Protein AF-0000000078982127 (afdb_homodimer)

Secondary structure (DSSP, 8-state):
----GGG--S-HHHHHHHHHHH-EEEEEE--SSSPEEEEEE-EE-TTSSEEEEEEETT-HHHHHTTS-EEEEEEEEEEEEEE-GGGT-SSS---EEEEEEEEEEEEEEE--GGGHHHHHHHHHHHHHGGGTTSPPP-GGGSPTTHHHHHHTTEEEEEEEEEEEEEEEESSTTS-HHHHHHHHHHHHH--SEESHHHHHHHHHH-/----GGG--S-HHHHHHHHHHH-EEEEEE--SSSPEEEEEE-EE-TTSSEEEEEEETT-HHHHHTTS-EEEEEEEEEEEEEE-GGGT-SSS---EEEEEEEEEEEEEEE--GGGHHHHHHHHHHHHHGGGTTSPPP-GGGSPTTHHHHHHTTEEEEEEEEEEEEEEEESSTTS-HHHHHHHHHHHHH--SEESHHHHHHHHHH-

Structure (mmCIF, N/CA/C/O backbone):
data_AF-0000000078982127-model_v1
#
loop_
_entity.id
_entity.type
_entity.pdbx_description
1 polymer 'Negative transcriptional regulator'
#
loop_
_atom_site.group_PDB
_atom_site.id
_atom_site.type_symbol
_atom_site.label_atom_id
_atom_site.label_alt_id
_atom_site.label_comp_id
_atom_site.label_asym_id
_atom_site.label_entity_id
_atom_site.label_seq_id
_atom_site.pdbx_PDB_ins_code
_atom_site.Cartn_x
_atom_site.Cartn_y
_atom_site.Cartn_z
_atom_site.occupancy
_atom_site.B_iso_or_equiv
_atom_site.auth_seq_id
_atom_site.auth_comp_id
_atom_site.auth_asym_id
_atom_site.auth_atom_id
_atom_site.pdbx_PDB_model_num
ATOM 1 N N . MET A 1 1 ? -6.492 1.921 10.398 1 84 1 MET A N 1
ATOM 2 C CA . MET A 1 1 ? -7.566 2.662 9.742 1 84 1 MET A CA 1
ATOM 3 C C . MET A 1 1 ? -7.633 4.094 10.258 1 84 1 MET A C 1
ATOM 5 O O . MET A 1 1 ? -7.242 4.371 11.398 1 84 1 MET A O 1
ATOM 9 N N . HIS A 1 2 ? -8.062 4.875 9.352 1 88.19 2 HIS A N 1
ATOM 10 C CA . HIS A 1 2 ? -8.289 6.23 9.836 1 88.19 2 HIS A CA 1
ATOM 11 C C . HIS A 1 2 ? -9.406 6.266 10.875 1 88.19 2 HIS A C 1
ATOM 13 O O . HIS A 1 2 ? -10.477 5.699 10.656 1 88.19 2 HIS A O 1
ATOM 19 N N . PRO A 1 3 ? -9.258 6.973 11.93 1 90.38 3 PRO A N 1
ATOM 20 C CA . PRO A 1 3 ? -10.211 6.875 13.039 1 90.38 3 PRO A CA 1
ATOM 21 C C . PRO A 1 3 ? -11.469 7.723 12.812 1 90.38 3 PRO A C 1
ATOM 23 O O . PRO A 1 3 ? -12.477 7.523 13.484 1 90.38 3 PRO A O 1
ATOM 26 N N . ASN A 1 4 ? -11.484 8.727 11.961 1 92.88 4 ASN A N 1
ATOM 27 C CA . ASN A 1 4 ? -12.656 9.562 11.703 1 92.88 4 ASN A CA 1
ATOM 28 C C . ASN A 1 4 ? -13.789 8.758 11.078 1 92.88 4 ASN A C 1
ATOM 30 O O . ASN A 1 4 ? -13.672 8.281 9.953 1 92.88 4 ASN A O 1
ATOM 34 N N . PRO A 1 5 ? -14.93 8.672 11.75 1 93.69 5 PRO A N 1
ATOM 35 C CA . PRO A 1 5 ? -16.031 7.852 11.258 1 93.69 5 PRO A CA 1
ATOM 36 C C . PRO A 1 5 ? -16.609 8.359 9.93 1 93.69 5 PRO A C 1
ATOM 38 O O . PRO A 1 5 ? -17.234 7.602 9.188 1 93.69 5 PRO A O 1
ATOM 41 N N . ALA A 1 6 ? -16.391 9.617 9.617 1 94.12 6 ALA A N 1
ATOM 42 C CA . ALA A 1 6 ? -16.891 10.18 8.367 1 94.12 6 ALA A CA 1
ATOM 43 C C . ALA A 1 6 ? -16.344 9.43 7.16 1 94.12 6 ALA A C 1
ATOM 45 O O . ALA A 1 6 ? -16.938 9.453 6.078 1 94.12 6 ALA A O 1
ATOM 46 N N . PHE A 1 7 ? -15.266 8.789 7.344 1 96.94 7 PHE A N 1
ATOM 47 C CA . PHE A 1 7 ? -14.586 8.156 6.219 1 96.94 7 PHE A CA 1
ATOM 48 C C . PHE A 1 7 ? -14.797 6.645 6.242 1 96.94 7 PHE A C 1
ATOM 50 O O . PHE A 1 7 ? -14.18 5.918 5.461 1 96.94 7 PHE A O 1
ATOM 57 N N . ARG A 1 8 ? -15.656 6.129 7.18 1 95.25 8 ARG A N 1
ATOM 58 C CA . ARG A 1 8 ? -15.781 4.695 7.41 1 95.25 8 ARG A CA 1
ATOM 59 C C . ARG A 1 8 ? -17.219 4.238 7.207 1 95.25 8 ARG A C 1
ATOM 61 O O . ARG A 1 8 ? -17.688 3.295 7.859 1 95.25 8 ARG A O 1
ATOM 68 N N . GLY A 1 9 ? -17.906 4.863 6.297 1 94 9 GLY A N 1
ATOM 69 C CA . GLY A 1 9 ? -19.344 4.645 6.18 1 94 9 GLY A CA 1
ATOM 70 C C . GLY A 1 9 ? -19.703 3.59 5.148 1 94 9 GLY A C 1
ATOM 71 O O . GLY A 1 9 ? -20.859 3.182 5.051 1 94 9 GLY A O 1
ATOM 72 N N . GLU A 1 10 ? -18.734 3.137 4.383 1 96.12 10 GLU A N 1
ATOM 73 C CA . GLU A 1 10 ? -19.062 2.174 3.334 1 96.12 10 GLU A CA 1
ATOM 74 C C . GLU A 1 10 ? -19.406 0.811 3.926 1 96.12 10 GLU A C 1
ATOM 76 O O . GLU A 1 10 ? -18.891 0.437 4.98 1 96.12 10 GLU A O 1
ATOM 81 N N . SER A 1 11 ? -20.25 0.117 3.258 1 97.75 11 SER A N 1
ATOM 82 C CA . SER A 1 11 ? -20.672 -1.204 3.705 1 97.75 11 SER A CA 1
ATOM 83 C C . SER A 1 11 ? -19.531 -2.217 3.607 1 97.75 11 SER A C 1
ATOM 85 O O . SER A 1 11 ? -18.609 -2.041 2.816 1 97.75 11 SER A O 1
ATOM 87 N N . VAL A 1 12 ? -19.656 -3.262 4.402 1 98 12 VAL A N 1
ATOM 88 C CA . VAL A 1 12 ? -18.719 -4.375 4.32 1 98 12 VAL A CA 1
ATOM 89 C C . VAL A 1 12 ? -18.719 -4.938 2.9 1 98 12 VAL A C 1
ATOM 91 O O . VAL A 1 12 ? -17.656 -5.27 2.369 1 98 12 VAL A O 1
ATOM 94 N N . ALA A 1 13 ? -19.875 -5.027 2.258 1 98.12 13 ALA A N 1
ATOM 95 C CA . ALA A 1 13 ? -19.969 -5.551 0.897 1 98.12 13 ALA A CA 1
ATOM 96 C C . ALA A 1 13 ? -19.156 -4.707 -0.076 1 98.12 13 ALA A C 1
ATOM 98 O O . ALA A 1 13 ? -18.438 -5.246 -0.926 1 98.12 13 ALA A O 1
ATOM 99 N N . ARG A 1 14 ? -19.25 -3.418 0.019 1 98.31 14 ARG A N 1
ATOM 100 C CA . ARG A 1 14 ? -18.5 -2.531 -0.856 1 98.31 14 ARG A CA 1
ATOM 101 C C . ARG A 1 14 ? -17 -2.664 -0.601 1 98.31 14 ARG A C 1
ATOM 103 O O . ARG A 1 14 ? -16.203 -2.65 -1.54 1 98.31 14 ARG A O 1
ATOM 110 N N . ASN A 1 15 ? -16.641 -2.76 0.677 1 98.75 15 ASN A N 1
ATOM 111 C CA . ASN A 1 15 ? -15.242 -2.955 1.028 1 98.75 15 ASN A CA 1
ATOM 112 C C . ASN A 1 15 ? -14.688 -4.25 0.443 1 98.75 15 ASN A C 1
ATOM 114 O O . ASN A 1 15 ? -13.594 -4.266 -0.125 1 98.75 15 ASN A O 1
ATOM 118 N N . LEU A 1 16 ? -15.445 -5.281 0.536 1 98.75 16 LEU A N 1
ATOM 119 C CA . LEU A 1 16 ? -15.023 -6.57 0.001 1 98.75 16 LEU A CA 1
ATOM 120 C C . LEU A 1 16 ? -14.914 -6.52 -1.52 1 98.75 16 LEU A C 1
ATOM 122 O O . LEU A 1 16 ? -14 -7.102 -2.102 1 98.75 16 LEU A O 1
ATOM 126 N N . GLU A 1 17 ? -15.852 -5.883 -2.152 1 98.44 17 GLU A N 1
ATOM 127 C CA . GLU A 1 17 ? -15.797 -5.719 -3.602 1 98.44 17 GLU A CA 1
ATOM 128 C C . GLU A 1 17 ? -14.531 -4.977 -4.027 1 98.44 17 GLU A C 1
ATOM 130 O O . GLU A 1 17 ? -13.867 -5.371 -4.992 1 98.44 17 GLU A O 1
ATOM 135 N N . PHE A 1 18 ? -14.219 -3.926 -3.336 1 98.69 18 PHE A N 1
ATOM 136 C CA . PHE A 1 18 ? -13.008 -3.164 -3.615 1 98.69 18 PHE A CA 1
ATOM 137 C C . PHE A 1 18 ? -11.773 -4.051 -3.506 1 98.69 18 PHE A C 1
ATOM 139 O O . PHE A 1 18 ? -10.93 -4.059 -4.402 1 98.69 18 PHE A O 1
ATOM 146 N N . ALA A 1 19 ? -11.68 -4.836 -2.369 1 98.81 19 ALA A N 1
ATOM 147 C CA . ALA A 1 19 ? -10.547 -5.727 -2.135 1 98.81 19 ALA A CA 1
ATOM 148 C C . ALA A 1 19 ? -10.445 -6.785 -3.229 1 98.81 19 ALA A C 1
ATOM 150 O O . ALA A 1 19 ? -9.359 -7.074 -3.727 1 98.81 19 ALA A O 1
ATOM 151 N N . ARG A 1 20 ? -11.57 -7.324 -3.621 1 98 20 ARG A N 1
ATOM 152 C CA . ARG A 1 20 ? -11.617 -8.344 -4.664 1 98 20 ARG A CA 1
ATOM 153 C C . ARG A 1 20 ? -11.133 -7.789 -5.996 1 98 20 ARG A C 1
ATOM 155 O O . ARG A 1 20 ? -10.352 -8.43 -6.695 1 98 20 ARG A O 1
ATOM 162 N N . ASP A 1 21 ? -11.609 -6.633 -6.281 1 97.38 21 ASP A N 1
ATOM 163 C CA . ASP A 1 21 ? -11.266 -6.016 -7.562 1 97.38 21 ASP A CA 1
ATOM 164 C C . ASP A 1 21 ? -9.781 -5.695 -7.633 1 97.38 21 ASP A C 1
ATOM 166 O O . ASP A 1 21 ? -9.148 -5.883 -8.672 1 97.38 21 ASP A O 1
ATOM 170 N N . ARG A 1 22 ? -9.227 -5.195 -6.566 1 98.19 22 ARG A N 1
ATOM 171 C CA . ARG A 1 22 ? -7.801 -4.902 -6.523 1 98.19 22 ARG A CA 1
ATOM 172 C C . ARG A 1 22 ? -6.977 -6.18 -6.574 1 98.19 22 ARG A C 1
ATOM 174 O O . ARG A 1 22 ? -6.02 -6.277 -7.344 1 98.19 22 ARG A O 1
ATOM 181 N N . GLY A 1 23 ? -7.277 -7.195 -5.68 1 98.5 23 GLY A N 1
ATOM 182 C CA . GLY A 1 23 ? -6.695 -8.523 -5.684 1 98.5 23 GLY A CA 1
ATOM 183 C C . GLY A 1 23 ? -5.219 -8.531 -5.324 1 98.5 23 GLY A C 1
ATOM 184 O O . GLY A 1 23 ? -4.516 -9.508 -5.582 1 98.5 23 GLY A O 1
ATOM 185 N N . PHE A 1 24 ? -4.66 -7.5 -4.938 1 98.81 24 PHE A N 1
ATOM 186 C CA . PHE A 1 24 ? -3.27 -7.328 -4.539 1 98.81 24 PHE A CA 1
ATOM 187 C C . PHE A 1 24 ? -3.164 -6.422 -3.316 1 98.81 24 PHE A C 1
ATOM 189 O O . PHE A 1 24 ? -3.893 -5.434 -3.205 1 98.81 24 PHE A O 1
ATOM 196 N N . GLY A 1 25 ? -2.354 -6.742 -2.336 1 98.69 25 GLY A N 1
ATOM 197 C CA . GLY A 1 25 ? -2.262 -5.949 -1.12 1 98.69 25 GLY A CA 1
ATOM 198 C C . GLY A 1 25 ? -1.023 -6.258 -0.3 1 98.69 25 GLY A C 1
ATOM 199 O O . GLY A 1 25 ? -0.118 -6.949 -0.768 1 98.69 25 GLY A O 1
ATOM 200 N N . VAL A 1 26 ? -0.946 -5.613 0.835 1 98.69 26 VAL A N 1
ATOM 201 C CA . VAL A 1 26 ? 0.171 -5.73 1.767 1 98.69 26 VAL A CA 1
ATOM 202 C C . VAL A 1 26 ? -0.242 -6.582 2.965 1 98.69 26 VAL A C 1
ATOM 204 O O . VAL A 1 26 ? -1.03 -6.141 3.805 1 98.69 26 VAL A O 1
ATOM 207 N N . LEU A 1 27 ? 0.293 -7.781 3.025 1 98.69 27 LEU A N 1
ATOM 208 C CA . LEU A 1 27 ? 0.095 -8.688 4.156 1 98.69 27 LEU A CA 1
ATOM 209 C C . LEU A 1 27 ? 1.061 -8.352 5.289 1 98.69 27 LEU A C 1
ATOM 211 O O . LEU A 1 27 ? 2.268 -8.234 5.066 1 98.69 27 LEU A O 1
ATOM 215 N N . ALA A 1 28 ? 0.528 -8.195 6.488 1 98.19 28 ALA A N 1
ATOM 216 C CA . ALA A 1 28 ? 1.35 -7.93 7.664 1 98.19 28 ALA A CA 1
ATOM 217 C C . ALA A 1 28 ? 1.038 -8.914 8.781 1 98.19 28 ALA A C 1
ATOM 219 O O . ALA A 1 28 ? -0.128 -9.227 9.039 1 98.19 28 ALA A O 1
ATOM 220 N N . VAL A 1 29 ? 2.059 -9.43 9.43 1 96.94 29 VAL A N 1
ATOM 221 C CA . VAL A 1 29 ? 1.927 -10.281 10.609 1 96.94 29 VAL A CA 1
ATOM 222 C C . VAL A 1 29 ? 2.822 -9.766 11.727 1 96.94 29 VAL A C 1
ATOM 224 O O . VAL A 1 29 ? 3.896 -9.219 11.469 1 96.94 29 VAL A O 1
ATOM 227 N N . ALA A 1 30 ? 2.297 -9.953 12.945 1 91.56 30 ALA A N 1
ATOM 228 C CA . ALA A 1 30 ? 3.078 -9.523 14.109 1 91.56 30 ALA A CA 1
ATOM 229 C C . ALA A 1 30 ? 4.016 -10.633 14.578 1 91.56 30 ALA A C 1
ATOM 231 O O . ALA A 1 30 ? 3.604 -11.789 14.703 1 91.56 30 ALA A O 1
ATOM 232 N N . VAL A 1 31 ? 5.211 -10.359 14.656 1 89.25 31 VAL A N 1
ATOM 233 C CA . VAL A 1 31 ? 6.246 -11.188 15.266 1 89.25 31 VAL A CA 1
ATOM 234 C C . VAL A 1 31 ? 7.02 -10.367 16.297 1 89.25 31 VAL A C 1
ATOM 236 O O . VAL A 1 31 ? 6.68 -9.211 16.562 1 89.25 31 VAL A O 1
ATOM 239 N N . ASP A 1 32 ? 7.98 -11.07 16.875 1 86.25 32 ASP A N 1
ATOM 240 C CA . ASP A 1 32 ? 8.883 -10.289 17.719 1 86.25 32 ASP A CA 1
ATOM 241 C C . ASP A 1 32 ? 9.68 -9.289 16.891 1 86.25 32 ASP A C 1
ATOM 243 O O . ASP A 1 32 ? 10.266 -9.656 15.859 1 86.25 32 ASP A O 1
ATOM 247 N N . GLY A 1 33 ? 9.531 -7.992 17.25 1 88.81 33 GLY A N 1
ATOM 248 C CA . GLY A 1 33 ? 10.148 -6.938 16.453 1 88.81 33 GLY A CA 1
ATOM 249 C C . GLY A 1 33 ? 9.172 -6.242 15.523 1 88.81 33 GLY A C 1
ATOM 250 O O . GLY A 1 33 ? 7.988 -6.125 15.836 1 88.81 33 GLY A O 1
ATOM 251 N N . ALA A 1 34 ? 9.766 -5.637 14.422 1 92.94 34 ALA A N 1
ATOM 252 C CA . ALA A 1 34 ? 8.898 -4.996 13.43 1 92.94 34 ALA A CA 1
ATOM 253 C C . ALA A 1 34 ? 8.055 -6.027 12.688 1 92.94 34 ALA A C 1
ATOM 255 O O . ALA A 1 34 ? 8.531 -7.125 12.391 1 92.94 34 ALA A O 1
ATOM 256 N N . PRO A 1 35 ? 6.824 -5.68 12.375 1 96.19 35 PRO A N 1
ATOM 257 C CA . PRO A 1 35 ? 5.977 -6.617 11.633 1 96.19 35 PRO A CA 1
ATOM 258 C C . PRO A 1 35 ? 6.625 -7.094 10.336 1 96.19 35 PRO A C 1
ATOM 260 O O . PRO A 1 35 ? 7.348 -6.336 9.688 1 96.19 35 PRO A O 1
ATOM 263 N N . LEU A 1 36 ? 6.434 -8.336 10.016 1 96.44 36 LEU A N 1
ATOM 264 C CA . LEU A 1 36 ? 6.789 -8.828 8.688 1 96.44 36 LEU A CA 1
ATOM 265 C C . LEU A 1 36 ? 5.727 -8.438 7.664 1 96.44 36 LEU A C 1
ATOM 267 O O . LEU A 1 36 ? 4.531 -8.5 7.953 1 96.44 36 LEU A O 1
ATOM 271 N N . ILE A 1 37 ? 6.191 -7.977 6.488 1 97.94 37 ILE A N 1
ATOM 272 C CA . ILE A 1 37 ? 5.277 -7.492 5.461 1 97.94 37 ILE A CA 1
ATOM 273 C C . ILE A 1 37 ? 5.613 -8.148 4.121 1 97.94 37 ILE A C 1
ATOM 275 O O . ILE A 1 37 ? 6.785 -8.289 3.771 1 97.94 37 ILE A O 1
ATOM 279 N N . SER A 1 38 ? 4.629 -8.578 3.428 1 98.12 38 SER A N 1
ATOM 280 C CA . SER A 1 38 ? 4.77 -9.094 2.07 1 98.12 38 SER A CA 1
ATOM 281 C C . SER A 1 38 ? 3.689 -8.539 1.15 1 98.12 38 SER A C 1
ATOM 283 O O . SER A 1 38 ? 2.539 -8.383 1.563 1 98.12 38 SER A O 1
ATOM 285 N N . HIS A 1 39 ? 4.059 -8.195 -0.059 1 98.62 39 HIS A N 1
ATOM 286 C CA . HIS A 1 39 ? 3.111 -7.816 -1.1 1 98.62 39 HIS A CA 1
ATOM 287 C C . HIS A 1 39 ? 2.588 -9.039 -1.844 1 98.62 39 HIS A C 1
ATOM 289 O O . HIS A 1 39 ? 3.369 -9.812 -2.4 1 98.62 39 HIS A O 1
ATOM 295 N N . VAL A 1 40 ? 1.225 -9.219 -1.891 1 98.62 40 VAL A N 1
ATOM 296 C CA . VAL A 1 40 ? 0.732 -10.516 -2.348 1 98.62 40 VAL A CA 1
ATOM 297 C C . VAL A 1 40 ? -0.533 -10.32 -3.182 1 98.62 40 VAL A C 1
ATOM 299 O O . VAL A 1 40 ? -1.42 -9.547 -2.807 1 98.62 40 VAL A O 1
ATOM 302 N N . PRO A 1 41 ? -0.619 -10.992 -4.309 1 98.69 41 PRO A N 1
ATOM 303 C CA . PRO A 1 41 ? -1.95 -11.203 -4.879 1 98.69 41 PRO A CA 1
ATOM 304 C C . PRO A 1 41 ? -2.811 -12.148 -4.043 1 98.69 41 PRO A C 1
ATOM 306 O O . PRO A 1 41 ? -2.279 -13.008 -3.332 1 98.69 41 PRO A O 1
ATOM 309 N N . PHE A 1 42 ? -4.113 -11.977 -4.102 1 98.88 42 PHE A N 1
ATOM 310 C CA . PHE A 1 42 ? -4.977 -12.82 -3.283 1 98.88 42 PHE A CA 1
ATOM 311 C C . PHE A 1 42 ? -6.363 -12.93 -3.898 1 98.88 42 PHE A C 1
ATOM 313 O O . PHE A 1 42 ? -6.711 -12.164 -4.805 1 98.88 42 PHE A O 1
ATOM 320 N N . LEU A 1 43 ? -7.109 -13.898 -3.416 1 98.81 43 LEU A N 1
ATOM 321 C CA . LEU A 1 43 ? -8.523 -14.086 -3.725 1 98.81 43 LEU A CA 1
ATOM 322 C C . LEU A 1 43 ? -9.375 -13.922 -2.475 1 98.81 43 LEU A C 1
ATOM 324 O O . LEU A 1 43 ? -9.016 -14.406 -1.398 1 98.81 43 LEU A O 1
ATOM 328 N N . VAL A 1 44 ? -10.438 -13.242 -2.59 1 98.81 44 VAL A N 1
ATOM 329 C CA . VAL A 1 44 ? -11.445 -13.18 -1.535 1 98.81 44 VAL A CA 1
ATOM 330 C C . VAL A 1 44 ? -12.617 -14.094 -1.879 1 98.81 44 VAL A C 1
ATOM 332 O O . VAL A 1 44 ? -13.148 -14.039 -2.988 1 98.81 44 VAL A O 1
ATOM 335 N N . SER A 1 45 ? -13.008 -14.93 -0.919 1 98.12 45 SER A N 1
ATOM 336 C CA . SER A 1 45 ? -14.133 -15.828 -1.146 1 98.12 45 SER A CA 1
ATOM 337 C C . SER A 1 45 ? -15.422 -15.047 -1.393 1 98.12 45 SER A C 1
ATOM 339 O O . SER A 1 45 ? -15.531 -13.883 -0.992 1 98.12 45 SER A O 1
ATOM 341 N N . GLY A 1 46 ? -16.344 -15.641 -2.068 1 95.44 46 GLY A N 1
ATOM 342 C CA . GLY A 1 46 ? -17.609 -14.992 -2.404 1 95.44 46 GLY A CA 1
ATOM 343 C C . GLY A 1 46 ? -18.297 -14.375 -1.204 1 95.44 46 GLY A C 1
ATOM 344 O O . GLY A 1 46 ? -18.812 -13.25 -1.283 1 95.44 46 GLY A O 1
ATOM 345 N N . ASP A 1 47 ? -18.25 -15.062 -0.047 1 96.25 47 ASP A N 1
ATOM 346 C CA . ASP A 1 47 ? -18.938 -14.578 1.146 1 96.25 47 ASP A CA 1
ATOM 347 C C . ASP A 1 47 ? -18.016 -13.703 1.992 1 96.25 47 ASP A C 1
ATOM 349 O O . ASP A 1 47 ? -18.422 -13.211 3.051 1 96.25 47 ASP A O 1
ATOM 353 N N . GLY A 1 48 ? -16.812 -13.516 1.541 1 97.81 48 GLY A N 1
ATOM 354 C CA . GLY A 1 48 ? -15.883 -12.609 2.203 1 97.81 48 GLY A CA 1
ATOM 355 C C . GLY A 1 48 ? -15.273 -13.203 3.465 1 97.81 48 GLY A C 1
ATOM 356 O O . GLY A 1 48 ? -14.586 -12.508 4.211 1 97.81 48 GLY A O 1
ATOM 357 N N . SER A 1 49 ? -15.422 -14.508 3.707 1 98.25 49 SER A N 1
ATOM 358 C CA . SER A 1 49 ? -15.016 -15.102 4.977 1 98.25 49 SER A CA 1
ATOM 359 C C . SER A 1 49 ? -13.562 -15.547 4.938 1 98.25 49 SER A C 1
ATOM 361 O O . SER A 1 49 ? -12.961 -15.82 5.98 1 98.25 49 SER A O 1
ATOM 363 N N . GLU A 1 50 ? -13.016 -15.633 3.719 1 98.69 50 GLU A N 1
ATOM 364 C CA . GLU A 1 50 ? -11.641 -16.109 3.598 1 98.69 50 GLU A CA 1
ATOM 365 C C . GLU A 1 50 ? -10.883 -15.359 2.512 1 98.69 50 GLU A C 1
ATOM 367 O O . GLU A 1 50 ? -11.477 -14.922 1.523 1 98.69 50 GLU A O 1
ATOM 372 N N . VAL A 1 51 ? -9.641 -15.258 2.73 1 98.88 51 VAL A N 1
ATOM 373 C CA . VAL A 1 51 ? -8.695 -14.781 1.727 1 98.88 51 VAL A CA 1
ATOM 374 C C . VAL A 1 51 ? -7.664 -15.859 1.434 1 98.88 51 VAL A C 1
ATOM 376 O O . VAL A 1 51 ? -7.066 -16.422 2.354 1 98.88 51 VAL A O 1
ATOM 379 N N . GLU A 1 52 ? -7.461 -16.188 0.176 1 98.88 52 GLU A N 1
ATOM 380 C CA . GLU A 1 52 ? -6.457 -17.156 -0.248 1 98.88 52 GLU A CA 1
ATOM 381 C C . GLU A 1 52 ? -5.27 -16.469 -0.916 1 98.88 52 GLU A C 1
ATOM 383 O O . GLU A 1 52 ? -5.449 -15.516 -1.679 1 98.88 52 GLU A O 1
ATOM 388 N N . LEU A 1 53 ? -4.117 -16.938 -0.612 1 98.88 53 LEU A N 1
ATOM 389 C CA . LEU A 1 53 ? -2.875 -16.422 -1.174 1 98.88 53 LEU A CA 1
ATOM 390 C C . LEU A 1 53 ? -1.762 -17.453 -1.093 1 98.88 53 LEU A C 1
ATOM 392 O O . LEU A 1 53 ? -1.983 -18.578 -0.623 1 98.88 53 LEU A O 1
ATOM 396 N N . HIS A 1 54 ? -0.618 -17.125 -1.621 1 98.75 54 HIS A N 1
ATOM 397 C CA . HIS A 1 54 ? 0.553 -18 -1.496 1 98.75 54 HIS A CA 1
ATOM 398 C C . HIS A 1 54 ? 1.812 -17.172 -1.229 1 98.75 54 HIS A C 1
ATOM 400 O O . HIS A 1 54 ? 1.834 -15.969 -1.471 1 98.75 54 HIS A O 1
ATOM 406 N N . LEU A 1 55 ? 2.754 -17.812 -0.684 1 98.38 55 LEU A N 1
ATOM 407 C CA . LEU A 1 55 ? 4.051 -17.219 -0.382 1 98.38 55 LEU A CA 1
ATOM 408 C C . LEU A 1 55 ? 5.184 -18.109 -0.875 1 98.38 55 LEU A C 1
ATOM 410 O O . LEU A 1 55 ? 5.031 -19.328 -0.946 1 98.38 55 LEU A O 1
ATOM 414 N N . VAL A 1 56 ? 6.25 -17.438 -1.282 1 97.5 56 VAL A N 1
ATOM 415 C CA . VAL A 1 56 ? 7.457 -18.234 -1.512 1 97.5 56 VAL A CA 1
ATOM 416 C C . VAL A 1 56 ? 7.898 -18.891 -0.208 1 97.5 56 VAL A C 1
ATOM 418 O O . VAL A 1 56 ? 7.859 -18.266 0.856 1 97.5 56 VAL A O 1
ATOM 421 N N . ARG A 1 57 ? 8.383 -20.047 -0.277 1 96.5 57 ARG A N 1
ATOM 422 C CA . ARG A 1 57 ? 8.703 -20.875 0.886 1 96.5 57 ARG A CA 1
ATOM 423 C C . ARG A 1 57 ? 9.727 -20.172 1.781 1 96.5 57 ARG A C 1
ATOM 425 O O . ARG A 1 57 ? 9.688 -20.328 3.004 1 96.5 57 ARG A O 1
ATOM 432 N N . SER A 1 58 ? 10.625 -19.391 1.195 1 96 58 SER A N 1
ATOM 433 C CA . SER A 1 58 ? 11.711 -18.766 1.942 1 96 58 SER A CA 1
ATOM 434 C C . SER A 1 58 ? 11.25 -17.453 2.568 1 96 58 SER A C 1
ATOM 436 O O . SER A 1 58 ? 12.031 -16.766 3.229 1 96 58 SER A O 1
ATOM 438 N N . ASN A 1 59 ? 10.016 -17.109 2.338 1 96.69 59 ASN A N 1
ATOM 439 C CA . ASN A 1 59 ? 9.484 -15.898 2.965 1 96.69 59 ASN A CA 1
ATOM 440 C C . ASN A 1 59 ? 9.492 -16.016 4.488 1 96.69 59 ASN A C 1
ATOM 442 O O . ASN A 1 59 ? 8.992 -16.984 5.047 1 96.69 59 ASN A O 1
ATOM 446 N N . PRO A 1 60 ? 9.992 -15.023 5.16 1 95.94 60 PRO A N 1
ATOM 447 C CA . PRO A 1 60 ? 10.07 -15.086 6.625 1 95.94 60 PRO A CA 1
ATOM 448 C C . PRO A 1 60 ? 8.703 -15.289 7.277 1 95.94 60 PRO A C 1
ATOM 450 O O . PRO A 1 60 ? 8.625 -15.852 8.367 1 95.94 60 PRO A O 1
ATOM 453 N N . ILE A 1 61 ? 7.633 -14.875 6.703 1 97.38 61 ILE A N 1
ATOM 454 C CA . ILE A 1 61 ? 6.297 -15.102 7.25 1 97.38 61 ILE A CA 1
ATOM 455 C C . ILE A 1 61 ? 6.016 -16.594 7.328 1 97.38 61 ILE A C 1
ATOM 457 O O . ILE A 1 61 ? 5.387 -17.062 8.281 1 97.38 61 ILE A O 1
ATOM 461 N N . VAL A 1 62 ? 6.457 -17.312 6.328 1 97.5 62 VAL A N 1
ATOM 462 C CA . VAL A 1 62 ? 6.246 -18.766 6.309 1 97.5 62 VAL A CA 1
ATOM 463 C C . VAL A 1 62 ? 6.93 -19.406 7.512 1 97.5 62 VAL A C 1
ATOM 465 O O . VAL A 1 62 ? 6.355 -20.266 8.172 1 97.5 62 VAL A O 1
ATOM 468 N N . GLN A 1 63 ? 8.117 -18.906 7.797 1 95.12 63 GLN A N 1
ATOM 469 C CA . GLN A 1 63 ? 8.852 -19.422 8.945 1 95.12 63 GLN A CA 1
ATOM 470 C C . GLN A 1 63 ? 8.109 -19.125 10.25 1 95.12 63 GLN A C 1
ATOM 472 O O . GLN A 1 63 ? 8.172 -19.922 11.195 1 95.12 63 GLN A O 1
ATOM 477 N N . ALA A 1 64 ? 7.434 -18.062 10.281 1 95.19 64 ALA A N 1
ATOM 478 C CA . ALA A 1 64 ? 6.711 -17.641 11.477 1 95.19 64 ALA A CA 1
ATOM 479 C C . ALA A 1 64 ? 5.402 -18.422 11.625 1 95.19 64 ALA A C 1
ATOM 481 O O . ALA A 1 64 ? 4.812 -18.438 12.711 1 95.19 64 ALA A O 1
ATOM 482 N N . LEU A 1 65 ? 4.891 -19.016 10.578 1 96.25 65 LEU A N 1
ATOM 483 C CA . LEU A 1 65 ? 3.58 -19.656 10.547 1 96.25 65 LEU A CA 1
ATOM 484 C C . LEU A 1 65 ? 3.664 -21.094 11.047 1 96.25 65 LEU A C 1
ATOM 486 O O . LEU A 1 65 ? 3.117 -22 10.43 1 96.25 65 LEU A O 1
ATOM 490 N N . LYS A 1 66 ? 4.324 -21.312 12.125 1 93.19 66 LYS A N 1
ATOM 491 C CA . LYS A 1 66 ? 4.301 -22.625 12.781 1 93.19 66 LYS A CA 1
ATOM 492 C C . LYS A 1 66 ? 2.928 -22.922 13.383 1 93.19 66 LYS A C 1
ATOM 494 O O . LYS A 1 66 ? 2.553 -24.078 13.547 1 93.19 66 LYS A O 1
ATOM 499 N N . SER A 1 67 ? 2.207 -21.969 13.727 1 94.44 67 SER A N 1
ATOM 500 C CA . SER A 1 67 ? 0.798 -21.922 14.102 1 94.44 67 SER A CA 1
ATOM 501 C C . SER A 1 67 ? 0.091 -20.734 13.469 1 94.44 67 SER A C 1
ATOM 503 O O . SER A 1 67 ? 0.741 -19.812 12.953 1 94.44 67 SER A O 1
ATOM 505 N N . PRO A 1 68 ? -1.19 -20.844 13.438 1 95.88 68 PRO A N 1
ATOM 506 C CA . PRO A 1 68 ? -1.893 -19.688 12.875 1 95.88 68 PRO A CA 1
ATOM 507 C C . PRO A 1 68 ? -1.519 -18.375 13.562 1 95.88 68 PRO A C 1
ATOM 509 O O . PRO A 1 68 ? -1.335 -18.344 14.781 1 95.88 68 PRO A O 1
ATOM 512 N N . LEU A 1 69 ? -1.426 -17.312 12.812 1 96.19 69 LEU A N 1
ATOM 513 C CA . LEU A 1 69 ? -1.045 -16 13.328 1 96.19 69 LEU A CA 1
ATOM 514 C C . LEU A 1 69 ? -2.102 -14.953 12.984 1 96.19 69 LEU A C 1
ATOM 516 O O . LEU A 1 69 ? -2.662 -14.969 11.891 1 96.19 69 LEU A O 1
ATOM 520 N N . PRO A 1 70 ? -2.42 -14.062 13.961 1 96.94 70 PRO A N 1
ATOM 521 C CA . PRO A 1 70 ? -3.188 -12.883 13.555 1 96.94 70 PRO A CA 1
ATOM 522 C C . PRO A 1 70 ? -2.504 -12.094 12.445 1 96.94 70 PRO A C 1
ATOM 524 O O . PRO A 1 70 ? -1.291 -11.875 12.492 1 96.94 70 PRO A O 1
ATOM 527 N N . ALA A 1 71 ? -3.244 -11.727 11.422 1 98.12 71 ALA A N 1
ATOM 528 C CA . ALA A 1 71 ? -2.707 -11.047 10.25 1 98.12 71 ALA A CA 1
ATOM 529 C C . ALA A 1 71 ? -3.676 -9.977 9.742 1 98.12 71 ALA A C 1
ATOM 531 O O . ALA A 1 71 ? -4.848 -9.961 10.125 1 98.12 71 ALA A O 1
ATOM 532 N N . ARG A 1 72 ? -3.164 -9.078 9.023 1 98.44 72 ARG A N 1
ATOM 533 C CA . ARG A 1 72 ? -3.932 -8.031 8.352 1 98.44 72 ARG A CA 1
ATOM 534 C C . ARG A 1 72 ? -3.416 -7.801 6.938 1 98.44 72 ARG A C 1
ATOM 536 O O . ARG A 1 72 ? -2.205 -7.785 6.707 1 98.44 72 ARG A O 1
ATOM 543 N N . ILE A 1 73 ? -4.34 -7.688 5.98 1 98.81 73 ILE A N 1
ATOM 544 C CA . ILE A 1 73 ? -4.008 -7.27 4.625 1 98.81 73 ILE A CA 1
ATOM 545 C C . ILE A 1 73 ? -4.543 -5.863 4.375 1 98.81 73 ILE A C 1
ATOM 547 O O . ILE A 1 73 ? -5.742 -5.609 4.535 1 98.81 73 ILE A O 1
ATOM 551 N N . ALA A 1 74 ? -3.67 -4.938 4.07 1 98.81 74 ALA A N 1
ATOM 552 C CA . ALA A 1 74 ? -4.082 -3.615 3.609 1 98.81 74 ALA A CA 1
ATOM 553 C C . ALA A 1 74 ? -4.184 -3.572 2.086 1 98.81 74 ALA A C 1
ATOM 555 O O . ALA A 1 74 ? -3.205 -3.832 1.384 1 98.81 74 ALA A O 1
ATOM 556 N N . VAL A 1 75 ? -5.316 -3.262 1.607 1 98.88 75 VAL A N 1
ATOM 557 C CA . VAL A 1 75 ? -5.582 -3.094 0.182 1 98.88 75 VAL A CA 1
ATOM 558 C C . VAL A 1 75 ? -5.746 -1.611 -0.141 1 98.88 75 VAL A C 1
ATOM 560 O O . VAL A 1 75 ? -6.719 -0.982 0.283 1 98.88 75 VAL A O 1
ATOM 563 N N . SER A 1 76 ? -4.773 -1.122 -0.875 1 98.69 76 SER A N 1
ATOM 564 C CA . SER A 1 76 ? -4.754 0.315 -1.128 1 98.69 76 SER A CA 1
ATOM 565 C C . SER A 1 76 ? -5.281 0.639 -2.521 1 98.69 76 SER A C 1
ATOM 567 O O . SER A 1 76 ? -5.047 -0.115 -3.469 1 98.69 76 SER A O 1
ATOM 569 N N . GLY A 1 77 ? -5.973 1.69 -2.619 1 98.38 77 GLY A N 1
ATOM 570 C CA . GLY A 1 77 ? -6.426 2.25 -3.883 1 98.38 77 GLY A CA 1
ATOM 571 C C . GLY A 1 77 ? -5.855 3.627 -4.164 1 98.38 77 GLY A C 1
ATOM 572 O O . GLY A 1 77 ? -4.695 3.9 -3.85 1 98.38 77 GLY A O 1
ATOM 573 N N . PRO A 1 78 ? -6.629 4.457 -4.859 1 98.62 78 PRO A N 1
ATOM 574 C CA . PRO A 1 78 ? -6.145 5.793 -5.203 1 98.62 78 PRO A CA 1
ATOM 575 C C . PRO A 1 78 ? -5.828 6.645 -3.973 1 98.62 78 PRO A C 1
ATOM 577 O O . PRO A 1 78 ? -6.492 6.512 -2.941 1 98.62 78 PRO A O 1
ATOM 580 N N . ASP A 1 79 ? -4.898 7.453 -4.086 1 98.81 79 ASP A N 1
ATOM 581 C CA . ASP A 1 79 ? -4.52 8.375 -3.02 1 98.81 79 ASP A CA 1
ATOM 582 C C . ASP A 1 79 ? -3.881 9.641 -3.59 1 98.81 79 ASP A C 1
ATOM 584 O O . ASP A 1 79 ? -3.359 9.633 -4.707 1 98.81 79 ASP A O 1
ATOM 588 N N . GLY A 1 80 ? -3.947 10.703 -2.846 1 98.75 80 GLY A N 1
ATOM 589 C CA . GLY A 1 80 ? -3.324 11.922 -3.338 1 98.75 80 GLY A CA 1
ATOM 590 C C . GLY A 1 80 ? -3.275 13.031 -2.303 1 98.75 80 GLY A C 1
ATOM 591 O O . GLY A 1 80 ? -4.098 13.062 -1.385 1 98.75 80 GLY A O 1
ATOM 592 N N . TYR A 1 81 ? -2.312 13.898 -2.484 1 98.81 81 TYR A N 1
ATOM 593 C CA . TYR A 1 81 ? -2.16 15.102 -1.678 1 98.81 81 TYR A CA 1
ATOM 594 C C . TYR A 1 81 ? -3.258 16.109 -1.994 1 98.81 81 TYR A C 1
ATOM 596 O O . TYR A 1 81 ? -3.615 16.297 -3.158 1 98.81 81 TYR A O 1
ATOM 604 N N . ILE A 1 82 ? -3.746 16.766 -0.954 1 98.75 82 ILE A N 1
ATOM 605 C CA . ILE A 1 82 ? -4.746 17.828 -1.099 1 98.75 82 ILE A CA 1
ATOM 606 C C . ILE A 1 82 ? -4.172 19.156 -0.611 1 98.75 82 ILE A C 1
ATOM 608 O O . ILE A 1 82 ? -3.914 19.328 0.583 1 98.75 82 ILE A O 1
ATOM 612 N N . SER A 1 83 ? -4.051 20.047 -1.482 1 98.75 83 SER A N 1
ATOM 613 C CA . SER A 1 83 ? -3.674 21.406 -1.093 1 98.75 83 SER A CA 1
ATOM 614 C C . SER A 1 83 ? -4.871 22.172 -0.539 1 98.75 83 SER A C 1
ATOM 616 O O . SER A 1 83 ? -5.941 22.188 -1.146 1 98.75 83 SER A O 1
ATOM 618 N N . PRO A 1 84 ? -4.664 22.828 0.555 1 98.31 84 PRO A N 1
ATOM 619 C CA . PRO A 1 84 ? -5.777 23.594 1.1 1 98.31 84 PRO A CA 1
ATOM 620 C C . PRO A 1 84 ? -6.262 24.688 0.141 1 98.31 84 PRO A C 1
ATOM 622 O O . PRO A 1 84 ? -7.426 25.094 0.198 1 98.31 84 PRO A O 1
ATOM 625 N N . ASP A 1 85 ? -5.434 25.125 -0.751 1 98.06 85 ASP A N 1
ATOM 626 C CA . ASP A 1 85 ? -5.789 26.172 -1.703 1 98.06 85 ASP A CA 1
ATOM 627 C C . ASP A 1 85 ? -6.902 25.703 -2.641 1 98.06 85 ASP A C 1
ATOM 629 O O . ASP A 1 85 ? -7.559 26.516 -3.285 1 98.06 85 ASP A O 1
ATOM 633 N N . TRP A 1 86 ? -7.09 24.453 -2.736 1 98.38 86 TRP A N 1
ATOM 634 C CA . TRP A 1 86 ? -8.039 23.922 -3.711 1 98.38 86 TRP A CA 1
ATOM 635 C C . TRP A 1 86 ? -9.461 23.984 -3.168 1 98.38 86 TRP A C 1
ATOM 637 O O . TRP A 1 86 ? -10.43 23.844 -3.924 1 98.38 86 TRP A O 1
ATOM 647 N N . TYR A 1 87 ? -9.594 24.203 -1.913 1 97.69 87 TYR A N 1
ATOM 648 C CA . TYR A 1 87 ? -10.906 24.125 -1.27 1 97.69 87 TYR A CA 1
ATOM 649 C C . TYR A 1 87 ? -11.711 25.391 -1.541 1 97.69 87 TYR A C 1
ATOM 651 O O . TYR A 1 87 ? -12.945 25.359 -1.565 1 97.69 87 TYR A O 1
ATOM 659 N N . GLY A 1 88 ? -11.062 26.516 -1.582 1 95.38 88 GLY A N 1
ATOM 660 C CA . GLY A 1 88 ? -11.742 27.781 -1.775 1 95.38 88 GLY A CA 1
ATOM 661 C C . GLY A 1 88 ? -12.297 28.359 -0.488 1 95.38 88 GLY A C 1
ATOM 662 O O . GLY A 1 88 ? -13.062 29.328 -0.516 1 95.38 88 GLY A O 1
ATOM 663 N N . VAL A 1 89 ? -12.023 27.75 0.622 1 94.06 89 VAL A N 1
ATOM 664 C CA . VAL A 1 89 ? -12.438 28.266 1.921 1 94.06 89 VAL A CA 1
ATOM 665 C C . VAL A 1 89 ? -11.234 28.344 2.852 1 94.06 89 VAL A C 1
ATOM 667 O O . VAL A 1 89 ? -10.227 27.672 2.641 1 94.06 89 VAL A O 1
ATOM 670 N N . ALA A 1 90 ? -11.383 29.125 3.852 1 92.44 90 ALA A N 1
ATOM 671 C CA . ALA A 1 90 ? -10.273 29.391 4.762 1 92.44 90 ALA A CA 1
ATOM 672 C C . ALA A 1 90 ? -10.188 28.312 5.848 1 92.44 90 ALA A C 1
ATOM 674 O O . ALA A 1 90 ? -11.141 27.562 6.062 1 92.44 90 ALA A O 1
ATOM 675 N N . ASP A 1 91 ? -8.992 28.203 6.445 1 95.75 91 ASP A N 1
ATOM 676 C CA . ASP A 1 91 ? -8.727 27.516 7.711 1 95.75 91 ASP A CA 1
ATOM 677 C C . ASP A 1 91 ? -8.867 26 7.555 1 95.75 91 ASP A C 1
ATOM 679 O O . ASP A 1 91 ? -9.461 25.344 8.406 1 95.75 91 ASP A O 1
ATOM 683 N N . LEU A 1 92 ? -8.562 25.562 6.414 1 95.38 92 LEU A N 1
ATOM 684 C CA . LEU A 1 92 ? -8.32 24.141 6.191 1 95.38 92 LEU A CA 1
ATOM 685 C C . LEU A 1 92 ? -6.836 23.875 5.973 1 95.38 92 LEU A C 1
ATOM 687 O O . LEU A 1 92 ? -6.062 24.797 5.723 1 95.38 92 LEU A O 1
ATOM 691 N N . VAL A 1 93 ? -6.43 22.688 6.16 1 97.56 93 VAL A N 1
ATOM 692 C CA . VAL A 1 93 ? -5.012 22.344 6.152 1 97.56 93 VAL A CA 1
ATOM 693 C C . VAL A 1 93 ? -4.742 21.266 5.113 1 97.56 93 VAL A C 1
ATOM 695 O O . VAL A 1 93 ? -5.672 20.609 4.629 1 97.56 93 VAL A O 1
ATOM 698 N N . PRO A 1 94 ? -3.424 21.125 4.727 1 97.88 94 PRO A N 1
ATOM 699 C CA . PRO A 1 94 ? -3.074 20.031 3.814 1 97.88 94 PRO A CA 1
ATOM 700 C C . PRO A 1 94 ? -3.477 18.656 4.355 1 97.88 94 PRO A C 1
ATOM 702 O O . PRO A 1 94 ? -3.445 18.438 5.57 1 97.88 94 PRO A O 1
ATOM 705 N N . THR A 1 95 ? -3.861 17.781 3.504 1 97.75 95 THR A N 1
ATOM 706 C CA . THR A 1 95 ? -4.156 16.406 3.904 1 97.75 95 THR A CA 1
ATOM 707 C C . THR A 1 95 ? -3.957 15.453 2.734 1 97.75 95 THR A C 1
ATOM 709 O O . THR A 1 95 ? -3.455 15.852 1.68 1 97.75 95 THR A O 1
ATOM 712 N N . TRP A 1 96 ? -4.141 14.188 2.998 1 98.5 96 TRP A N 1
ATOM 713 C CA . TRP A 1 96 ? -4.137 13.117 2 1 98.5 96 TRP A CA 1
ATOM 714 C C . TRP A 1 96 ? -5.508 12.461 1.901 1 98.5 96 TRP A C 1
ATOM 716 O O . TRP A 1 96 ? -6.125 12.141 2.92 1 98.5 96 TRP A O 1
ATOM 726 N N . ASN A 1 97 ? -6.078 12.43 0.753 1 98.81 97 ASN A N 1
ATOM 727 C CA . ASN A 1 97 ? -7.242 11.586 0.499 1 98.81 97 ASN A CA 1
ATOM 728 C C . ASN A 1 97 ? -6.836 10.234 -0.083 1 98.81 97 ASN A C 1
ATOM 730 O O . ASN A 1 97 ? -5.895 10.156 -0.873 1 98.81 97 ASN A O 1
ATOM 734 N N . TYR A 1 98 ? -7.551 9.211 0.325 1 98.88 98 TYR A N 1
ATOM 735 C CA . TYR A 1 98 ? -7.211 7.871 -0.149 1 98.88 98 TYR A CA 1
ATOM 736 C C . TYR A 1 98 ? -8.344 6.887 0.131 1 98.88 98 TYR A C 1
ATOM 738 O O . TYR A 1 98 ? -9.234 7.172 0.932 1 98.88 98 TYR A O 1
ATOM 746 N N . VAL A 1 99 ? -8.297 5.793 -0.534 1 98.88 99 VAL A N 1
ATOM 747 C CA . VAL A 1 99 ? -9.148 4.637 -0.264 1 98.88 99 VAL A CA 1
ATOM 748 C C . VAL A 1 99 ? -8.281 3.451 0.155 1 98.88 99 VAL A C 1
ATOM 750 O O . VAL A 1 99 ? -7.262 3.166 -0.473 1 98.88 99 VAL A O 1
ATOM 753 N N . ALA A 1 100 ? -8.672 2.814 1.197 1 98.81 100 ALA A N 1
ATOM 754 C CA . ALA A 1 100 ? -8.016 1.586 1.634 1 98.81 100 ALA A CA 1
ATOM 755 C C . ALA A 1 100 ? -8.992 0.665 2.352 1 98.81 100 ALA A C 1
ATOM 757 O O . ALA A 1 100 ? -9.898 1.132 3.043 1 98.81 100 ALA A O 1
ATOM 758 N N . VAL A 1 101 ? -8.82 -0.583 2.197 1 98.81 101 VAL A N 1
ATOM 759 C CA . VAL A 1 101 ? -9.578 -1.604 2.914 1 98.81 101 VAL A CA 1
ATOM 760 C C . VAL A 1 101 ? -8.617 -2.531 3.658 1 98.81 101 VAL A C 1
ATOM 762 O O . VAL A 1 101 ? -7.59 -2.941 3.111 1 98.81 101 VAL A O 1
ATOM 765 N N . HIS A 1 102 ? -8.922 -2.775 4.871 1 98.75 102 HIS A N 1
ATOM 766 C CA . HIS A 1 102 ? -8.172 -3.732 5.68 1 98.75 102 HIS A CA 1
ATOM 767 C C . HIS A 1 102 ? -8.977 -5.004 5.918 1 98.75 102 HIS A C 1
ATOM 769 O O . HIS A 1 102 ? -10.148 -4.934 6.301 1 98.75 102 HIS A O 1
ATOM 775 N N . LEU A 1 103 ? -8.414 -6.109 5.648 1 98.75 103 LEU A N 1
ATOM 776 C CA . LEU A 1 103 ? -8.922 -7.426 6.02 1 98.75 103 LEU A CA 1
ATOM 777 C C . LEU A 1 103 ? -8.094 -8.023 7.156 1 98.75 103 LEU A C 1
ATOM 779 O O . LEU A 1 103 ? -6.883 -8.211 7.02 1 98.75 103 LEU A O 1
ATOM 783 N N . ALA A 1 104 ? -8.711 -8.289 8.258 1 98.31 104 ALA A N 1
ATOM 784 C CA . ALA A 1 104 ? -8 -8.867 9.398 1 98.31 104 ALA A CA 1
ATOM 785 C C . ALA A 1 104 ? -8.539 -10.25 9.727 1 98.31 104 ALA A C 1
ATOM 787 O O . ALA A 1 104 ? -9.727 -10.531 9.539 1 98.31 104 ALA A O 1
ATOM 788 N N . GLY A 1 105 ? -7.668 -11.047 10.203 1 98.12 105 GLY A N 1
ATOM 789 C CA . GLY A 1 105 ? -8.047 -12.398 10.594 1 98.12 105 GLY A CA 1
ATOM 790 C C . GLY A 1 105 ? -6.863 -13.258 11 1 98.12 105 GLY A C 1
ATOM 791 O O . GLY A 1 105 ? -5.863 -12.742 11.508 1 98.12 105 GLY A O 1
ATOM 792 N N . GLU A 1 106 ? -7.082 -14.547 10.898 1 98.38 106 GLU A N 1
ATOM 793 C CA . GLU A 1 106 ? -6.039 -15.508 11.242 1 98.38 106 GLU A CA 1
ATOM 794 C C . GLU A 1 106 ? -5.488 -16.188 9.992 1 98.38 106 GLU A C 1
ATOM 796 O O . GLU A 1 106 ? -6.242 -16.766 9.211 1 98.38 106 GLU A O 1
ATOM 801 N N . LEU A 1 107 ? -4.172 -16.109 9.836 1 98.62 107 LEU A N 1
ATOM 802 C CA . LEU A 1 107 ? -3.471 -16.672 8.695 1 98.62 107 LEU A CA 1
ATOM 803 C C . LEU A 1 107 ? -2.883 -18.031 9.039 1 98.62 107 LEU A C 1
ATOM 805 O O . LEU A 1 107 ? -2.27 -18.203 10.094 1 98.62 107 LEU A O 1
ATOM 809 N N . ASP A 1 108 ? -2.99 -18.953 8.172 1 98.12 108 ASP A N 1
ATOM 810 C CA . ASP A 1 108 ? -2.41 -20.281 8.391 1 98.12 108 ASP A CA 1
ATOM 811 C C . ASP A 1 108 ? -1.882 -20.875 7.09 1 98.12 108 ASP A C 1
ATOM 813 O O . ASP A 1 108 ? -2.283 -20.453 6 1 98.12 108 ASP A O 1
ATOM 817 N N . LEU A 1 109 ? -0.985 -21.844 7.258 1 98.44 109 LEU A N 1
ATOM 818 C CA . LEU A 1 109 ? -0.529 -22.656 6.133 1 98.44 109 LEU A CA 1
ATOM 819 C C . LEU A 1 109 ? -1.569 -23.719 5.766 1 98.44 109 LEU A C 1
ATOM 821 O O . LEU A 1 109 ? -2.182 -24.312 6.645 1 98.44 109 LEU A O 1
ATOM 825 N N . ARG A 1 110 ? -1.756 -23.859 4.473 1 98.5 110 ARG A N 1
ATOM 826 C CA . ARG A 1 110 ? -2.682 -24.875 3.996 1 98.5 110 ARG A CA 1
ATOM 827 C C . ARG A 1 110 ? -1.927 -26.078 3.41 1 98.5 110 ARG A C 1
ATOM 829 O O . ARG A 1 110 ? -0.742 -25.969 3.086 1 98.5 110 ARG A O 1
ATOM 836 N N . PRO A 1 111 ? -2.607 -27.234 3.32 1 97.69 111 PRO A N 1
ATOM 837 C CA . PRO A 1 111 ? -1.961 -28.391 2.688 1 97.69 111 PRO A CA 1
ATOM 838 C C . PRO A 1 111 ? -1.521 -28.109 1.253 1 97.69 111 PRO A C 1
ATOM 840 O O . PRO A 1 111 ? -2.26 -27.484 0.491 1 97.69 111 PRO A O 1
ATOM 843 N N . GLU A 1 112 ? -0.301 -28.609 0.955 1 97.12 112 GLU A N 1
ATOM 844 C CA . GLU A 1 112 ? 0.272 -28.406 -0.373 1 97.12 112 GLU A CA 1
ATOM 845 C C . GLU A 1 112 ? -0.677 -28.891 -1.464 1 97.12 112 GLU A C 1
ATOM 847 O O . GLU A 1 112 ? -0.661 -28.375 -2.584 1 97.12 112 GLU A O 1
ATOM 852 N N . SER A 1 113 ? -1.498 -29.859 -1.137 1 97.75 113 SER A N 1
ATOM 853 C CA . SER A 1 113 ? -2.428 -30.422 -2.107 1 97.75 113 SER A CA 1
ATOM 854 C C . SER A 1 113 ? -3.438 -29.391 -2.58 1 97.75 113 SER A C 1
ATOM 856 O O . SER A 1 113 ? -4.086 -29.562 -3.613 1 97.75 113 SER A O 1
ATOM 858 N N . GLU A 1 114 ? -3.596 -28.25 -1.86 1 98.25 114 GLU A N 1
ATOM 859 C CA . GLU A 1 114 ? -4.547 -27.203 -2.219 1 98.25 114 GLU A CA 1
ATOM 860 C C . GLU A 1 114 ? -3.926 -26.203 -3.188 1 98.25 114 GLU A C 1
ATOM 862 O O . GLU A 1 114 ? -4.633 -25.391 -3.783 1 98.25 114 GLU A O 1
ATOM 867 N N . LEU A 1 115 ? -2.635 -26.281 -3.379 1 98.44 115 LEU A N 1
ATOM 868 C CA . LEU A 1 115 ? -1.885 -25.234 -4.062 1 98.44 115 LEU A CA 1
ATOM 869 C C . LEU A 1 115 ? -2.258 -25.172 -5.539 1 98.44 115 LEU A C 1
ATOM 871 O O . LEU A 1 115 ? -2.531 -24.094 -6.074 1 98.44 115 LEU A O 1
ATOM 875 N N . PRO A 1 116 ? -2.316 -26.328 -6.305 1 97.94 116 PRO A N 1
ATOM 876 C CA . PRO A 1 116 ? -2.666 -26.234 -7.723 1 97.94 116 PRO A CA 1
ATOM 877 C C . PRO A 1 116 ? -4.027 -25.578 -7.945 1 97.94 116 PRO A C 1
ATOM 879 O O . PRO A 1 116 ? -4.168 -24.719 -8.828 1 97.94 116 PRO A O 1
ATOM 882 N N . GLY A 1 117 ? -5.031 -25.969 -7.129 1 98.25 117 GLY A N 1
ATOM 883 C CA . GLY A 1 117 ? -6.352 -25.375 -7.238 1 98.25 117 GLY A CA 1
ATOM 884 C C . GLY A 1 117 ? -6.355 -23.875 -6.961 1 98.25 117 GLY A C 1
ATOM 885 O O . GLY A 1 117 ? -7.027 -23.109 -7.652 1 98.25 117 GLY A O 1
ATOM 886 N N . LEU A 1 118 ? -5.629 -23.484 -5.961 1 98.5 118 LEU A N 1
ATOM 887 C CA . LEU A 1 118 ? -5.492 -22.062 -5.633 1 98.5 118 LEU A CA 1
ATOM 888 C C . LEU A 1 118 ? -4.902 -21.297 -6.801 1 98.5 118 LEU A C 1
ATOM 890 O O . LEU A 1 118 ? -5.43 -20.25 -7.191 1 98.5 118 LEU A O 1
ATOM 894 N N . LEU A 1 119 ? -3.82 -21.797 -7.395 1 98.56 119 LEU A N 1
ATOM 895 C CA . LEU A 1 119 ? -3.133 -21.094 -8.477 1 98.56 119 LEU A CA 1
ATOM 896 C C . LEU A 1 119 ? -4.012 -21.031 -9.719 1 98.56 119 LEU A C 1
ATOM 898 O O . LEU A 1 119 ? -3.986 -20.031 -10.453 1 98.56 119 LEU A O 1
ATOM 902 N N . ASP A 1 120 ? -4.785 -22.094 -9.969 1 98.38 120 ASP A N 1
ATOM 903 C CA . ASP A 1 120 ? -5.734 -22.062 -11.07 1 98.38 120 ASP A CA 1
ATOM 904 C C . ASP A 1 120 ? -6.77 -20.953 -10.883 1 98.38 120 ASP A C 1
ATOM 906 O O . ASP A 1 120 ? -7.086 -20.219 -11.82 1 98.38 120 ASP A O 1
ATOM 910 N N . ARG A 1 121 ? -7.293 -20.812 -9.672 1 98.5 121 ARG A N 1
ATOM 911 C CA . ARG A 1 121 ? -8.312 -19.797 -9.398 1 98.5 121 ARG A CA 1
ATOM 912 C C . ARG A 1 121 ? -7.723 -18.391 -9.484 1 98.5 121 ARG A C 1
ATOM 914 O O . ARG A 1 121 ? -8.359 -17.484 -10.016 1 98.5 121 ARG A O 1
ATOM 921 N N . LEU A 1 122 ? -6.512 -18.266 -9.008 1 98.5 122 LEU A N 1
ATOM 922 C CA . LEU A 1 122 ? -5.836 -16.969 -9.117 1 98.5 122 LEU A CA 1
ATOM 923 C C . LEU A 1 122 ? -5.652 -16.594 -10.586 1 98.5 122 LEU A C 1
ATOM 925 O O . LEU A 1 122 ? -6.008 -15.477 -10.984 1 98.5 122 LEU A O 1
ATOM 929 N N . SER A 1 123 ? -5.059 -17.531 -11.336 1 98.19 123 SER A N 1
ATOM 930 C CA . SER A 1 123 ? -4.84 -17.281 -12.758 1 98.19 123 SER A CA 1
ATOM 931 C C . SER A 1 123 ? -6.152 -16.984 -13.477 1 98.19 123 SER A C 1
ATOM 933 O O . SER A 1 123 ? -6.227 -16.031 -14.266 1 98.19 123 SER A O 1
ATOM 935 N N . ALA A 1 124 ? -7.16 -17.75 -13.188 1 98.25 124 ALA A N 1
ATOM 936 C CA . ALA A 1 124 ? -8.453 -17.547 -13.836 1 98.25 124 ALA A CA 1
ATOM 937 C C . ALA A 1 124 ? -9.016 -16.156 -13.531 1 98.25 124 ALA A C 1
ATOM 939 O O . ALA A 1 124 ? -9.531 -15.484 -14.43 1 98.25 124 ALA A O 1
ATOM 940 N N . ARG A 1 125 ? -8.945 -15.773 -12.32 1 97.94 125 ARG A N 1
ATOM 941 C CA . ARG A 1 125 ? -9.484 -14.492 -11.883 1 97.94 125 ARG A CA 1
ATOM 942 C C . ARG A 1 125 ? -8.867 -13.344 -12.672 1 97.94 125 ARG A C 1
ATOM 944 O O . ARG A 1 125 ? -9.586 -12.461 -13.148 1 97.94 125 ARG A O 1
ATOM 951 N N . PHE A 1 126 ? -7.59 -13.281 -12.844 1 98.38 126 PHE A N 1
ATOM 952 C CA . PHE A 1 126 ? -6.922 -12.141 -13.461 1 98.38 126 PHE A CA 1
ATOM 953 C C . PHE A 1 126 ? -6.918 -12.266 -14.977 1 98.38 126 PHE A C 1
ATOM 955 O O . PHE A 1 126 ? -7.09 -11.273 -15.688 1 98.38 126 PHE A O 1
ATOM 962 N N . GLU A 1 127 ? -6.777 -13.539 -15.477 1 98.5 127 GLU A N 1
ATOM 963 C CA . GLU A 1 127 ? -6.785 -13.734 -16.922 1 98.5 127 GLU A CA 1
ATOM 964 C C . GLU A 1 127 ? -8.156 -13.406 -17.516 1 98.5 127 GLU A C 1
ATOM 966 O O . GLU A 1 127 ? -8.25 -12.953 -18.656 1 98.5 127 GLU A O 1
ATOM 971 N N . LYS A 1 128 ? -9.195 -13.547 -16.75 1 97.62 128 LYS A N 1
ATOM 972 C CA . LYS A 1 128 ? -10.547 -13.219 -17.203 1 97.62 128 LYS A CA 1
ATOM 973 C C . LYS A 1 128 ? -10.664 -11.734 -17.547 1 97.62 128 LYS A C 1
ATOM 975 O O . LYS A 1 128 ? -11.414 -11.359 -18.453 1 97.62 128 LYS A O 1
ATOM 980 N N . GLN A 1 129 ? -9.914 -10.93 -16.922 1 97.19 129 GLN A N 1
ATOM 981 C CA . GLN A 1 129 ? -9.977 -9.484 -17.125 1 97.19 129 GLN A CA 1
ATOM 982 C C . GLN A 1 129 ? -9.258 -9.078 -18.406 1 97.19 129 GLN A C 1
ATOM 984 O O . GLN A 1 129 ? -9.312 -7.914 -18.812 1 97.19 129 GLN A O 1
ATOM 989 N N . LEU A 1 130 ? -8.586 -9.984 -19.016 1 97.25 130 LEU A N 1
ATOM 990 C CA . LEU A 1 130 ? -7.805 -9.688 -20.203 1 97.25 130 LEU A CA 1
ATOM 991 C C . LEU A 1 130 ? -8.562 -10.102 -21.469 1 97.25 130 LEU A C 1
ATOM 993 O O . LEU A 1 130 ? -8.016 -10.031 -22.578 1 97.25 130 LEU A O 1
ATOM 997 N N . LEU A 1 131 ? -9.781 -10.547 -21.312 1 95.75 131 LEU A N 1
ATOM 998 C CA . LEU A 1 131 ? -10.594 -10.844 -22.5 1 95.75 131 LEU A CA 1
ATOM 999 C C . LEU A 1 131 ? -10.656 -9.648 -23.438 1 95.75 131 LEU A C 1
ATOM 1001 O O . LEU A 1 131 ? -10.711 -8.5 -22.969 1 95.75 131 LEU A O 1
ATOM 1005 N N . PRO A 1 132 ? -10.516 -9.953 -24.719 1 96.12 132 PRO A N 1
ATOM 1006 C CA . PRO A 1 132 ? -10.773 -11.219 -25.406 1 96.12 132 PRO A CA 1
ATOM 1007 C C . PRO A 1 132 ? -9.508 -12.062 -25.594 1 96.12 132 PRO A C 1
ATOM 1009 O O . PRO A 1 132 ? -9.539 -13.086 -26.266 1 96.12 132 PRO A O 1
ATOM 1012 N N . LYS A 1 133 ? -8.375 -11.641 -24.984 1 94.25 133 LYS A N 1
ATOM 1013 C CA . LYS A 1 133 ? -7.207 -12.516 -25 1 94.25 133 LYS A CA 1
ATOM 1014 C C . LYS A 1 133 ? -7.539 -13.875 -24.406 1 94.25 133 LYS A C 1
ATOM 1016 O O . LYS A 1 133 ? -8.156 -13.961 -23.328 1 94.25 133 LYS A O 1
ATOM 1021 N N . PRO A 1 134 ? -7.195 -14.906 -25.172 1 95.81 134 PRO A N 1
ATOM 1022 C CA . PRO A 1 134 ? -7.414 -16.203 -24.531 1 95.81 134 PRO A CA 1
ATOM 1023 C C . PRO A 1 134 ? -6.719 -16.312 -23.172 1 95.81 134 PRO A C 1
ATOM 1025 O O . PRO A 1 134 ? -5.562 -15.906 -23.031 1 95.81 134 PRO A O 1
ATOM 1028 N N . ALA A 1 135 ? -7.422 -16.875 -22.219 1 97.62 135 ALA A N 1
ATOM 1029 C CA . ALA A 1 135 ? -6.887 -17 -20.875 1 97.62 135 ALA A CA 1
ATOM 1030 C C . ALA A 1 135 ? -5.719 -17.969 -20.828 1 97.62 135 ALA A C 1
ATOM 1032 O O . ALA A 1 135 ? -5.77 -19.031 -21.453 1 97.62 135 ALA A O 1
ATOM 1033 N N . TRP A 1 136 ? -4.691 -17.625 -20.203 1 98.12 136 TRP A N 1
ATOM 1034 C CA . TRP A 1 136 ? -3.621 -18.578 -19.906 1 98.12 136 TRP A CA 1
ATOM 1035 C C . TRP A 1 136 ? -4.074 -19.594 -18.859 1 98.12 136 TRP A C 1
ATOM 1037 O O . TRP A 1 136 ? -4.734 -19.25 -17.891 1 98.12 136 TRP A O 1
ATOM 1047 N N . THR A 1 137 ? -3.756 -20.828 -19.031 1 97.44 137 THR A N 1
ATOM 1048 C CA . THR A 1 137 ? -3.896 -21.906 -18.062 1 97.44 137 THR A CA 1
ATOM 1049 C C . THR A 1 137 ? -2.631 -22.75 -18 1 97.44 137 THR A C 1
ATOM 1051 O O . THR A 1 137 ? -1.789 -22.688 -18.891 1 97.44 137 THR A O 1
ATOM 1054 N N . ARG A 1 138 ? -2.516 -23.516 -16.891 1 96 138 ARG A N 1
ATOM 1055 C CA . ARG A 1 138 ? -1.312 -24.328 -16.75 1 96 138 ARG A CA 1
ATOM 1056 C C . ARG A 1 138 ? -1.267 -25.422 -17.797 1 96 138 ARG A C 1
ATOM 1058 O O . ARG A 1 138 ? -0.233 -26.062 -17.984 1 96 138 ARG A O 1
ATOM 1065 N N . ALA A 1 139 ? -2.324 -25.641 -18.516 1 95.56 139 ALA A N 1
ATOM 1066 C CA . ALA A 1 139 ? -2.342 -26.625 -19.594 1 95.56 139 ALA A CA 1
ATOM 1067 C C . ALA A 1 139 ? -1.396 -26.219 -20.719 1 95.56 139 ALA A C 1
ATOM 1069 O O . ALA A 1 139 ? -1.026 -27.047 -21.547 1 95.56 139 ALA A O 1
ATOM 1070 N N . LYS A 1 140 ? -1.005 -25 -20.812 1 95.5 140 LYS A N 1
ATOM 1071 C CA . LYS A 1 140 ? -0.087 -24.484 -21.828 1 95.5 140 LYS A CA 1
ATOM 1072 C C . LYS A 1 140 ? 1.353 -24.891 -21.516 1 95.5 140 LYS A C 1
ATOM 1074 O O . LYS A 1 140 ? 2.236 -24.766 -22.359 1 95.5 140 LYS A O 1
ATOM 1079 N N . MET A 1 141 ? 1.542 -25.359 -20.312 1 97 141 MET A N 1
ATOM 1080 C CA . MET A 1 141 ? 2.908 -25.641 -19.875 1 97 141 MET A CA 1
ATOM 1081 C C . MET A 1 141 ? 3.303 -27.078 -20.234 1 97 141 MET A C 1
ATOM 1083 O O . MET A 1 141 ? 2.441 -27.953 -20.359 1 97 141 MET A O 1
ATOM 1087 N N . THR A 1 142 ? 4.621 -27.25 -20.359 1 96.19 142 THR A N 1
ATOM 1088 C CA . THR A 1 142 ? 5.148 -28.609 -20.531 1 96.19 142 THR A CA 1
ATOM 1089 C C . THR A 1 142 ? 4.785 -29.484 -19.328 1 96.19 142 THR A C 1
ATOM 1091 O O . THR A 1 142 ? 4.863 -29.031 -18.188 1 96.19 142 THR A O 1
ATOM 1094 N N . PRO A 1 143 ? 4.379 -30.688 -19.672 1 93 143 PRO A N 1
ATOM 1095 C CA . PRO A 1 143 ? 4.031 -31.578 -18.562 1 93 143 PRO A CA 1
ATOM 1096 C C . PRO A 1 143 ? 5.141 -31.672 -17.516 1 93 143 PRO A C 1
ATOM 1098 O O . PRO A 1 143 ? 6.312 -31.828 -17.859 1 93 143 PRO A O 1
ATOM 1101 N N . GLY A 1 144 ? 4.797 -31.484 -16.25 1 94.19 144 GLY A N 1
ATOM 1102 C CA . GLY A 1 144 ? 5.734 -31.625 -15.148 1 94.19 144 GLY A CA 1
ATOM 1103 C C . GLY A 1 144 ? 6.387 -30.312 -14.758 1 94.19 144 GLY A C 1
ATOM 1104 O O . GLY A 1 144 ? 6.902 -30.172 -13.648 1 94.19 144 GLY A O 1
ATOM 1105 N N . ALA A 1 145 ? 6.473 -29.312 -15.68 1 94.5 145 ALA A N 1
ATOM 1106 C CA . ALA A 1 145 ? 7.133 -28.047 -15.398 1 94.5 145 ALA A CA 1
ATOM 1107 C C . ALA A 1 145 ? 6.441 -27.297 -14.258 1 94.5 145 ALA A C 1
ATOM 1109 O O . ALA A 1 145 ? 7.102 -26.797 -13.352 1 94.5 145 ALA A O 1
ATOM 1110 N N . PHE A 1 146 ? 5.164 -27.312 -14.305 1 95.12 146 PHE A N 1
ATOM 1111 C CA . PHE A 1 146 ? 4.363 -26.625 -13.297 1 95.12 146 PHE A CA 1
ATOM 1112 C C . PHE A 1 146 ? 4.57 -27.234 -11.922 1 95.12 146 PHE A C 1
ATOM 1114 O O . PHE A 1 146 ? 4.777 -26.531 -10.938 1 95.12 146 PHE A O 1
ATOM 1121 N N . ASP A 1 147 ? 4.602 -28.516 -11.836 1 93.56 147 ASP A N 1
ATOM 1122 C CA . ASP A 1 147 ? 4.742 -29.234 -10.578 1 93.56 147 ASP A CA 1
ATOM 1123 C C . ASP A 1 147 ? 6.07 -28.891 -9.898 1 93.56 147 ASP A C 1
ATOM 1125 O O . ASP A 1 147 ? 6.129 -28.766 -8.672 1 93.56 147 ASP A O 1
ATOM 1129 N N . ARG A 1 148 ? 7.07 -28.781 -10.711 1 94.44 148 ARG A N 1
ATOM 1130 C CA . ARG A 1 148 ? 8.383 -28.438 -10.164 1 94.44 148 ARG A CA 1
ATOM 1131 C C . ARG A 1 148 ? 8.367 -27.047 -9.531 1 94.44 148 ARG A C 1
ATOM 1133 O O . ARG A 1 148 ? 9.008 -26.812 -8.508 1 94.44 148 ARG A O 1
ATOM 1140 N N . MET A 1 149 ? 7.617 -26.203 -10.094 1 95.38 149 MET A N 1
ATOM 1141 C CA . MET A 1 149 ? 7.57 -24.812 -9.609 1 95.38 149 MET A CA 1
ATOM 1142 C C . MET A 1 149 ? 6.777 -24.734 -8.305 1 95.38 149 MET A C 1
ATOM 1144 O O . MET A 1 149 ? 7.023 -23.844 -7.484 1 95.38 149 MET A O 1
ATOM 1148 N N . LEU A 1 150 ? 5.82 -25.641 -8.125 1 96.12 150 LEU A N 1
ATOM 1149 C CA . LEU A 1 150 ? 4.969 -25.641 -6.941 1 96.12 150 LEU A CA 1
ATOM 1150 C C . LEU A 1 150 ? 5.801 -25.797 -5.676 1 96.12 150 LEU A C 1
ATOM 1152 O O . LEU A 1 150 ? 5.41 -25.328 -4.605 1 96.12 150 LEU A O 1
ATOM 1156 N N . ARG A 1 151 ? 6.922 -26.422 -5.77 1 95.56 151 ARG A N 1
ATOM 1157 C CA . ARG A 1 151 ? 7.762 -26.719 -4.613 1 95.56 151 ARG A CA 1
ATOM 1158 C C . ARG A 1 151 ? 8.328 -25.453 -4.004 1 95.56 151 ARG A C 1
ATOM 1160 O O . ARG A 1 151 ? 8.805 -25.453 -2.863 1 95.56 151 ARG A O 1
ATOM 1167 N N . MET A 1 152 ? 8.32 -24.344 -4.711 1 96.56 152 MET A N 1
ATOM 1168 C CA . MET A 1 152 ? 8.984 -23.125 -4.277 1 96.56 152 MET A CA 1
ATOM 1169 C C . MET A 1 152 ? 8.039 -22.266 -3.449 1 96.56 152 MET A C 1
ATOM 1171 O O . MET A 1 152 ? 8.461 -21.281 -2.826 1 96.56 152 MET A O 1
ATOM 1175 N N . ILE A 1 153 ? 6.762 -22.641 -3.521 1 98.12 153 ILE A N 1
ATOM 1176 C CA . ILE A 1 153 ? 5.789 -21.766 -2.857 1 98.12 153 ILE A CA 1
ATOM 1177 C C . ILE A 1 153 ? 4.902 -22.609 -1.936 1 98.12 153 ILE A C 1
ATOM 1179 O O . ILE A 1 153 ? 4.961 -23.844 -1.958 1 98.12 153 ILE A O 1
ATOM 1183 N N . VAL A 1 154 ? 4.141 -21.891 -1.038 1 98.56 154 VAL A N 1
ATOM 1184 C CA . VAL A 1 154 ? 3.211 -22.547 -0.118 1 98.56 154 VAL A CA 1
ATOM 1185 C C . VAL A 1 154 ? 1.869 -21.812 -0.137 1 98.56 154 VAL A C 1
ATOM 1187 O O . VAL A 1 154 ? 1.824 -20.594 -0.24 1 98.56 154 VAL A O 1
ATOM 1190 N N . PRO A 1 155 ? 0.759 -22.578 -0.104 1 98.75 155 PRO A N 1
ATOM 1191 C CA . PRO A 1 155 ? -0.56 -21.953 -0.004 1 98.75 155 PRO A CA 1
ATOM 1192 C C . PRO A 1 155 ? -0.879 -21.469 1.41 1 98.75 155 PRO A C 1
ATOM 1194 O O . PRO A 1 155 ? -0.513 -22.125 2.387 1 98.75 155 PRO A O 1
ATOM 1197 N N . CYS A 1 156 ? -1.492 -20.344 1.523 1 98.88 156 CYS A N 1
ATOM 1198 C CA . CYS A 1 156 ? -1.973 -19.797 2.785 1 98.88 156 CYS A CA 1
ATOM 1199 C C . CYS A 1 156 ? -3.436 -19.375 2.676 1 98.88 156 CYS A C 1
ATOM 1201 O O . CYS A 1 156 ? -3.938 -19.141 1.577 1 98.88 156 CYS A O 1
ATOM 1203 N N . ARG A 1 157 ? -4.051 -19.344 3.793 1 98.81 157 ARG A N 1
ATOM 1204 C CA . ARG A 1 157 ? -5.426 -18.875 3.908 1 98.81 157 ARG A CA 1
ATOM 1205 C C . ARG A 1 157 ? -5.609 -18.031 5.164 1 98.81 157 ARG A C 1
ATOM 1207 O O . ARG A 1 157 ? -5.098 -18.375 6.23 1 98.81 157 ARG A O 1
ATOM 1214 N N . MET A 1 158 ? -6.254 -16.953 5.012 1 98.88 158 MET A N 1
ATOM 1215 C CA . MET A 1 158 ? -6.66 -16.156 6.16 1 98.88 158 MET A CA 1
ATOM 1216 C C . MET A 1 158 ? -8.164 -16.266 6.406 1 98.88 158 MET A C 1
ATOM 1218 O O . MET A 1 158 ? -8.969 -15.992 5.52 1 98.88 158 MET A O 1
ATOM 1222 N N . ARG A 1 159 ? -8.539 -16.719 7.566 1 98.81 159 ARG A N 1
ATOM 1223 C CA . ARG A 1 159 ? -9.93 -16.641 7.988 1 98.81 159 ARG A CA 1
ATOM 1224 C C . ARG A 1 159 ? -10.273 -15.242 8.477 1 98.81 159 ARG A C 1
ATOM 1226 O O . ARG A 1 159 ? -9.805 -14.812 9.539 1 98.81 159 ARG A O 1
ATOM 1233 N N . VAL A 1 160 ? -11.125 -14.578 7.727 1 98.75 160 VAL A N 1
ATOM 1234 C CA . VAL A 1 160 ? -11.375 -13.156 7.93 1 98.75 160 VAL A CA 1
ATOM 1235 C C . VAL A 1 160 ? -12.336 -12.961 9.094 1 98.75 160 VAL A C 1
ATOM 1237 O O . VAL A 1 160 ? -13.406 -13.578 9.141 1 98.75 160 VAL A O 1
ATOM 1240 N N . SER A 1 161 ? -12.016 -12.094 10.023 1 98.31 161 SER A N 1
ATOM 1241 C CA . SER A 1 161 ? -12.883 -11.805 11.164 1 98.31 161 SER A CA 1
ATOM 1242 C C . SER A 1 161 ? -13.312 -10.344 11.18 1 98.31 161 SER A C 1
ATOM 1244 O O . SER A 1 161 ? -14.242 -9.969 11.891 1 98.31 161 SER A O 1
ATOM 1246 N N . ASP A 1 162 ? -12.648 -9.5 10.484 1 97.75 162 ASP A N 1
ATOM 1247 C CA . ASP A 1 162 ? -12.953 -8.07 10.477 1 97.75 162 ASP A CA 1
ATOM 1248 C C . ASP A 1 162 ? -12.633 -7.453 9.117 1 97.75 162 ASP A C 1
ATOM 1250 O O . ASP A 1 162 ? -11.617 -7.785 8.5 1 97.75 162 ASP A O 1
ATOM 1254 N N . VAL A 1 163 ? -13.523 -6.652 8.562 1 98.44 163 VAL A N 1
ATOM 1255 C CA . VAL A 1 163 ? -13.375 -5.887 7.328 1 98.44 163 VAL A CA 1
ATOM 1256 C C . VAL A 1 163 ? -13.648 -4.41 7.602 1 98.44 163 VAL A C 1
ATOM 1258 O O . VAL A 1 163 ? -14.742 -4.043 8.039 1 98.44 163 VAL A O 1
ATOM 1261 N N . GLN A 1 164 ? -12.625 -3.551 7.34 1 97.88 164 GLN A N 1
ATOM 1262 C CA . GLN A 1 164 ? -12.773 -2.115 7.555 1 97.88 164 GLN A CA 1
ATOM 1263 C C . GLN A 1 164 ? -12.305 -1.324 6.336 1 97.88 164 GLN A C 1
ATOM 1265 O O . GLN A 1 164 ? -11.305 -1.674 5.711 1 97.88 164 GLN A O 1
ATOM 1270 N N . GLY A 1 165 ? -13.023 -0.312 6.023 1 98.5 165 GLY A N 1
ATOM 1271 C CA . GLY A 1 165 ? -12.648 0.549 4.914 1 98.5 165 GLY A CA 1
ATOM 1272 C C . GLY A 1 165 ? -12.492 2.004 5.316 1 98.5 165 GLY A C 1
ATOM 1273 O O . GLY A 1 165 ? -13.242 2.508 6.152 1 98.5 165 GLY A O 1
ATOM 1274 N N . THR A 1 166 ? -11.461 2.604 4.836 1 98.69 166 THR A N 1
ATOM 1275 C CA . THR A 1 166 ? -11.344 4.059 4.836 1 98.69 166 THR A CA 1
ATOM 1276 C C . THR A 1 166 ? -11.547 4.617 3.432 1 98.69 166 THR A C 1
ATOM 1278 O O . THR A 1 166 ? -10.773 4.316 2.52 1 98.69 166 THR A O 1
ATOM 1281 N N . TRP A 1 167 ? -12.586 5.328 3.271 1 98.69 167 TRP A N 1
ATOM 1282 C CA . TRP A 1 167 ? -12.844 6.113 2.07 1 98.69 167 TRP A CA 1
ATOM 1283 C C . TRP A 1 167 ? -12.781 7.605 2.373 1 98.69 167 TRP A C 1
ATOM 1285 O O . TRP A 1 167 ? -13.812 8.266 2.516 1 98.69 167 TRP A O 1
ATOM 1295 N N . LYS A 1 168 ? -11.57 8.109 2.521 1 98.75 168 LYS A N 1
ATOM 1296 C CA . LYS A 1 168 ? -11.336 9.523 2.83 1 98.75 168 LYS A CA 1
ATOM 1297 C C . LYS A 1 168 ? -11.328 10.367 1.56 1 98.75 168 LYS A C 1
ATOM 1299 O O . LYS A 1 168 ? -10.297 10.484 0.897 1 98.75 168 LYS A O 1
ATOM 1304 N N . LEU A 1 169 ? -12.438 11.047 1.336 1 98.81 169 LEU A N 1
ATOM 1305 C CA . LEU A 1 169 ? -12.688 11.633 0.027 1 98.81 169 LEU A CA 1
ATOM 1306 C C . LEU A 1 169 ? -13.125 13.094 0.163 1 98.81 169 LEU A C 1
ATOM 1308 O O . LEU A 1 169 ? -13.617 13.688 -0.797 1 98.81 169 LEU A O 1
ATOM 1312 N N . GLY A 1 170 ? -13 13.633 1.331 1 97.88 170 GLY A N 1
ATOM 1313 C CA . GLY A 1 170 ? -13.352 15.016 1.58 1 97.88 170 GLY A CA 1
ATOM 1314 C C . GLY A 1 170 ? -14.828 15.227 1.829 1 97.88 170 GLY A C 1
ATOM 1315 O O . GLY A 1 170 ? -15.328 16.344 1.77 1 97.88 170 GLY A O 1
ATOM 1316 N N . GLN A 1 171 ? -15.516 14.117 2.125 1 97.31 171 GLN A N 1
ATOM 1317 C CA . GLN A 1 171 ? -16.969 14.203 2.295 1 97.31 171 GLN A CA 1
ATOM 1318 C C . GLN A 1 171 ? -17.328 14.875 3.617 1 97.31 171 GLN A C 1
ATOM 1320 O O . GLN A 1 171 ? -18.5 15.18 3.865 1 97.31 171 GLN A O 1
ATOM 1325 N N . ASN A 1 172 ? -16.359 15.102 4.484 1 95.75 172 ASN A N 1
ATOM 1326 C CA . ASN A 1 172 ? -16.594 15.844 5.719 1 95.75 172 ASN A CA 1
ATOM 1327 C C . ASN A 1 172 ? -16.469 17.344 5.492 1 95.75 172 ASN A C 1
ATOM 1329 O O . ASN A 1 172 ? -16.547 18.125 6.441 1 95.75 172 ASN A O 1
ATOM 1333 N N . LYS A 1 173 ? -16.297 17.844 4.281 1 96.31 173 LYS A N 1
ATOM 1334 C CA . LYS A 1 173 ? -16.219 19.25 3.891 1 96.31 173 LYS A CA 1
ATOM 1335 C C . LYS A 1 173 ? -17.453 19.656 3.078 1 96.31 173 LYS A C 1
ATOM 1337 O O . LYS A 1 173 ? -18.172 18.812 2.562 1 96.31 173 LYS A O 1
ATOM 1342 N N . PRO A 1 174 ? -17.672 20.984 2.936 1 96.56 174 PRO A N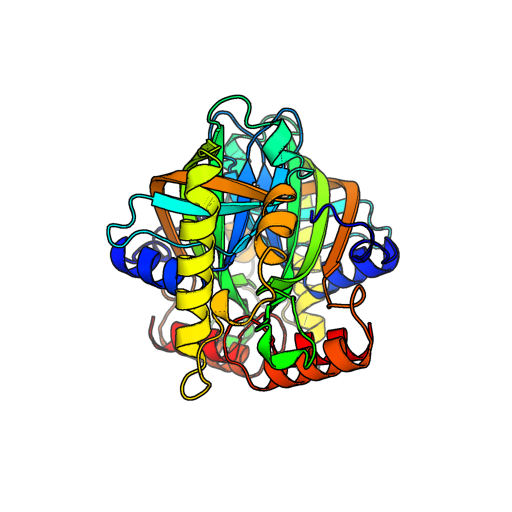 1
ATOM 1343 C CA . PRO A 1 174 ? -18.719 21.438 2.016 1 96.56 174 PRO A CA 1
ATOM 1344 C C . PRO A 1 174 ? -18.516 20.922 0.591 1 96.56 174 PRO A C 1
ATOM 1346 O O . PRO A 1 174 ? -17.375 20.781 0.144 1 96.56 174 PRO A O 1
ATOM 1349 N N . GLU A 1 175 ? -19.625 20.734 -0.044 1 97.88 175 GLU A N 1
ATOM 1350 C CA . GLU A 1 175 ? -19.578 20.141 -1.379 1 97.88 175 GLU A CA 1
ATOM 1351 C C . GLU A 1 175 ? -18.688 20.953 -2.309 1 97.88 175 GLU A C 1
ATOM 1353 O O . GLU A 1 175 ? -17.859 20.375 -3.035 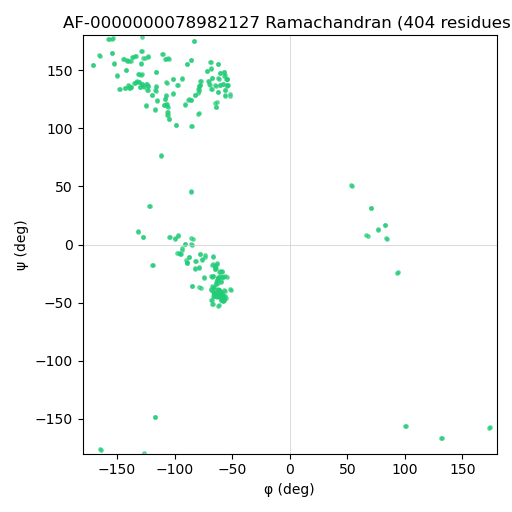1 97.88 175 GLU A O 1
ATOM 1358 N N . ALA A 1 176 ? -18.844 22.234 -2.256 1 98.19 176 ALA A N 1
ATOM 1359 C CA . ALA A 1 176 ? -18.062 23.094 -3.139 1 98.19 176 ALA A CA 1
ATOM 1360 C C . ALA A 1 176 ? -16.562 22.922 -2.873 1 98.19 176 ALA A C 1
ATOM 1362 O O . ALA A 1 176 ? -15.758 22.891 -3.807 1 98.19 176 ALA A O 1
ATOM 1363 N N . ALA A 1 177 ? -16.172 22.797 -1.654 1 98.38 177 ALA A N 1
ATOM 1364 C CA . ALA A 1 177 ? -14.781 22.594 -1.277 1 98.38 177 ALA A CA 1
ATOM 1365 C C . ALA A 1 177 ? -14.273 21.25 -1.783 1 98.38 177 ALA A C 1
ATOM 1367 O O . ALA A 1 177 ? -13.172 21.156 -2.338 1 98.38 177 ALA A O 1
ATOM 1368 N N . ARG A 1 178 ? -15.094 20.219 -1.603 1 98.69 178 ARG A N 1
ATOM 1369 C CA . ARG A 1 178 ? -14.734 18.875 -2.074 1 98.69 178 ARG A CA 1
ATOM 1370 C C . ARG A 1 178 ? -14.555 18.859 -3.588 1 98.69 178 ARG A C 1
ATOM 1372 O O . ARG A 1 178 ? -13.617 18.25 -4.098 1 98.69 178 ARG A O 1
ATOM 1379 N N . MET A 1 179 ? -15.43 19.609 -4.285 1 98.69 179 MET A N 1
ATOM 1380 C CA . MET A 1 179 ? -15.336 19.672 -5.738 1 98.69 179 MET A CA 1
ATOM 1381 C C . MET A 1 179 ? -14.055 20.375 -6.168 1 98.69 179 MET A C 1
ATOM 1383 O O . MET A 1 179 ? -13.383 19.938 -7.109 1 98.69 179 MET A O 1
ATOM 1387 N N . GLY A 1 180 ? -13.75 21.469 -5.516 1 98.62 180 GLY A N 1
ATOM 1388 C CA . GLY A 1 180 ? -12.5 22.156 -5.797 1 98.62 180 GLY A CA 1
ATOM 1389 C C . GLY A 1 180 ? -11.281 21.281 -5.57 1 98.62 180 GLY A C 1
ATOM 1390 O O . GLY A 1 180 ? -10.359 21.266 -6.387 1 98.62 180 GLY A O 1
ATOM 1391 N N . ALA A 1 181 ? -11.289 20.562 -4.469 1 98.75 181 ALA A N 1
ATOM 1392 C CA . ALA A 1 181 ? -10.195 19.656 -4.164 1 98.75 181 ALA A CA 1
ATOM 1393 C C . ALA A 1 181 ? -10.086 18.562 -5.227 1 98.75 181 ALA A C 1
ATOM 1395 O O . ALA A 1 181 ? -8.984 18.188 -5.633 1 98.75 181 ALA A O 1
ATOM 1396 N N . ALA A 1 182 ? -11.227 18.047 -5.652 1 98.88 182 ALA A N 1
ATOM 1397 C CA . ALA A 1 182 ? -11.242 17.016 -6.688 1 98.88 182 ALA A CA 1
ATOM 1398 C C . ALA A 1 182 ? -10.617 17.531 -7.98 1 98.88 182 ALA A C 1
ATOM 1400 O O . ALA A 1 182 ? -9.859 16.812 -8.641 1 98.88 182 ALA A O 1
ATOM 1401 N N . GLU A 1 183 ? -10.938 18.75 -8.312 1 98.62 183 GLU A N 1
ATOM 1402 C CA . GLU A 1 183 ? -10.344 19.359 -9.5 1 98.62 183 GLU A CA 1
ATOM 1403 C C . GLU A 1 183 ? -8.836 19.516 -9.344 1 98.62 183 GLU A C 1
ATOM 1405 O O . GLU A 1 183 ? -8.086 19.25 -10.289 1 98.62 183 GLU A O 1
ATOM 1410 N N . GLY A 1 184 ? -8.438 19.953 -8.203 1 98.31 184 GLY A N 1
ATOM 1411 C CA . GLY A 1 184 ? -7.012 20.078 -7.922 1 98.31 184 GLY A CA 1
ATOM 1412 C C . GLY A 1 184 ? -6.277 18.75 -8.031 1 98.31 184 GLY A C 1
ATOM 1413 O O . GLY A 1 184 ? -5.203 18.672 -8.633 1 98.31 184 GLY A O 1
ATOM 1414 N N . VAL A 1 185 ? -6.863 17.672 -7.527 1 98.31 185 VAL A N 1
ATOM 1415 C CA . VAL A 1 185 ? -6.277 16.328 -7.555 1 98.31 185 VAL A CA 1
ATOM 1416 C C . VAL A 1 185 ? -6.152 15.844 -9 1 98.31 185 VAL A C 1
ATOM 1418 O O . VAL A 1 185 ? -5.125 15.281 -9.383 1 98.31 185 VAL A O 1
ATOM 1421 N N . ALA A 1 186 ? -7.168 16.109 -9.75 1 97.88 186 ALA A N 1
ATOM 1422 C CA . ALA A 1 186 ? -7.184 15.664 -11.141 1 97.88 186 ALA A CA 1
ATOM 1423 C C . ALA A 1 186 ? -6.055 16.312 -11.938 1 97.88 186 ALA A C 1
ATOM 1425 O O . ALA A 1 186 ? -5.543 15.727 -12.891 1 97.88 186 ALA A O 1
ATOM 1426 N N . ALA A 1 187 ? -5.656 17.453 -11.531 1 96.81 187 ALA A N 1
ATOM 1427 C CA . ALA A 1 187 ? -4.629 18.203 -12.258 1 96.81 187 ALA A CA 1
ATOM 1428 C C . ALA A 1 187 ? -3.256 18 -11.617 1 96.81 187 ALA A C 1
ATOM 1430 O O . ALA A 1 187 ? -2.246 18.469 -12.156 1 96.81 187 ALA A O 1
ATOM 1431 N N . SER A 1 188 ? -3.205 17.375 -10.531 1 96.75 188 SER A N 1
ATOM 1432 C CA . SER A 1 188 ? -1.982 17.188 -9.75 1 96.75 188 SER A CA 1
ATOM 1433 C C . SER A 1 188 ? -1.169 16.016 -10.273 1 96.75 188 SER A C 1
ATOM 1435 O O . SER A 1 188 ? -1.592 15.32 -11.195 1 96.75 188 SER A O 1
ATOM 1437 N N . THR A 1 189 ? 0.028 15.836 -9.68 1 95.81 189 THR A N 1
ATOM 1438 C CA . THR A 1 189 ? 0.87 14.68 -9.969 1 95.81 189 THR A CA 1
ATOM 1439 C C . THR A 1 189 ? 1.283 13.977 -8.68 1 95.81 189 THR A C 1
ATOM 1441 O O . THR A 1 189 ? 2.145 13.094 -8.695 1 95.81 189 THR A O 1
ATOM 1444 N N . ILE A 1 190 ? 0.75 14.406 -7.562 1 98.12 190 ILE A N 1
ATOM 1445 C CA . ILE A 1 190 ? 1.175 13.883 -6.266 1 98.12 190 ILE A CA 1
ATOM 1446 C C . ILE A 1 190 ? 0.189 12.82 -5.789 1 98.12 190 ILE A C 1
ATOM 1448 O O . ILE A 1 190 ? -0.824 13.141 -5.164 1 98.12 190 ILE A O 1
ATOM 1452 N N . GLY A 1 191 ? 0.558 11.57 -5.91 1 98.19 191 GLY A N 1
ATOM 1453 C CA . GLY A 1 191 ? -0.309 10.469 -5.539 1 98.19 191 GLY A CA 1
ATOM 1454 C C . GLY A 1 191 ? -0.39 9.391 -6.598 1 98.19 191 GLY A C 1
ATOM 1455 O O . GLY A 1 191 ? 0.49 9.281 -7.457 1 98.19 191 GLY A O 1
ATOM 1456 N N . THR A 1 192 ? -1.356 8.516 -6.434 1 97.94 192 THR A N 1
ATOM 1457 C CA . THR A 1 192 ? -1.58 7.398 -7.34 1 97.94 192 THR A CA 1
ATOM 1458 C C . THR A 1 192 ? -3.035 7.355 -7.801 1 97.94 192 THR A C 1
ATOM 1460 O O . THR A 1 192 ? -3.949 7.578 -7.004 1 97.94 192 THR A O 1
ATOM 1463 N N . GLU A 1 193 ? -3.193 7.07 -9.125 1 97.44 193 GLU A N 1
ATOM 1464 C CA . GLU A 1 193 ? -4.52 6.953 -9.727 1 97.44 193 GLU A CA 1
ATOM 1465 C C . GLU A 1 193 ? -5.367 8.188 -9.445 1 97.44 193 GLU A C 1
ATOM 1467 O O . GLU A 1 193 ? -6.5 8.078 -8.969 1 97.44 193 GLU A O 1
ATOM 1472 N N . LEU A 1 194 ? -4.832 9.336 -9.711 1 98.31 194 LEU A N 1
ATOM 1473 C CA . LEU A 1 194 ? -5.379 10.633 -9.32 1 98.31 194 LEU A CA 1
ATOM 1474 C C . LEU A 1 194 ? -6.699 10.898 -10.039 1 98.31 194 LEU A C 1
ATOM 1476 O O . LEU A 1 194 ? -7.617 11.484 -9.461 1 98.31 194 LEU A O 1
ATOM 1480 N N . GLU A 1 195 ? -6.828 10.492 -11.305 1 97.88 195 GLU A N 1
ATOM 1481 C CA . GLU A 1 195 ? -8.102 10.656 -11.992 1 97.88 195 GLU A CA 1
ATOM 1482 C C . GLU A 1 195 ? -9.211 9.859 -11.312 1 97.88 195 GLU A C 1
ATOM 1484 O O . GLU A 1 195 ? -10.32 10.367 -11.117 1 97.88 195 GLU A O 1
ATOM 1489 N N . THR A 1 196 ? -8.906 8.648 -10.961 1 98.12 196 THR A N 1
ATOM 1490 C CA . THR A 1 196 ? -9.867 7.812 -10.258 1 98.12 196 THR A CA 1
ATOM 1491 C C . THR A 1 196 ? -10.227 8.422 -8.906 1 98.12 196 THR A C 1
ATOM 1493 O O . THR A 1 196 ? -11.398 8.445 -8.523 1 98.12 196 THR A O 1
ATOM 1496 N N . LEU A 1 197 ? -9.211 8.914 -8.188 1 98.75 197 LEU A N 1
ATOM 1497 C CA . LEU A 1 197 ? -9.453 9.562 -6.902 1 98.75 197 LEU A CA 1
ATOM 1498 C C . LEU A 1 197 ? -10.406 10.742 -7.066 1 98.75 197 LEU A C 1
ATOM 1500 O O . LEU A 1 197 ? -11.367 10.891 -6.305 1 98.75 197 LEU A O 1
ATOM 1504 N N . ALA A 1 198 ? -10.125 11.562 -8.055 1 98.88 198 ALA A N 1
ATOM 1505 C CA . ALA A 1 198 ? -10.953 12.742 -8.297 1 98.88 198 ALA A CA 1
ATOM 1506 C C . ALA A 1 198 ? -12.398 12.352 -8.562 1 98.88 198 ALA A C 1
ATOM 1508 O O . ALA A 1 198 ? -13.328 12.992 -8.055 1 98.88 198 ALA A O 1
ATOM 1509 N N . VAL A 1 199 ? -12.617 11.32 -9.359 1 98.81 199 VAL A N 1
ATOM 1510 C CA . VAL A 1 199 ? -13.969 10.852 -9.672 1 98.81 199 VAL A CA 1
ATOM 1511 C C . VAL A 1 199 ? -14.672 10.406 -8.391 1 98.81 199 VAL A C 1
ATOM 1513 O O . VAL A 1 199 ? -15.828 10.758 -8.164 1 98.81 199 VAL A O 1
ATOM 1516 N N . LEU A 1 200 ? -13.992 9.68 -7.547 1 98.75 200 LEU A N 1
ATOM 1517 C CA . LEU A 1 200 ? -14.562 9.227 -6.285 1 98.75 200 LEU A CA 1
ATOM 1518 C C . LEU A 1 200 ? -14.914 10.406 -5.387 1 98.75 200 LEU A C 1
ATOM 1520 O O . LEU A 1 200 ? -15.969 10.406 -4.75 1 98.75 200 LEU A O 1
ATOM 1524 N N . MET A 1 201 ? -14.047 11.406 -5.324 1 98.81 201 MET A N 1
ATOM 1525 C CA . MET A 1 201 ? -14.289 12.586 -4.5 1 98.81 201 MET A CA 1
ATOM 1526 C C . MET A 1 201 ? -15.539 13.32 -4.957 1 98.81 201 MET A C 1
ATOM 1528 O O . MET A 1 201 ? -16.344 13.758 -4.129 1 98.81 201 MET A O 1
ATOM 1532 N N . ARG A 1 202 ? -15.703 13.453 -6.238 1 98.62 202 ARG A N 1
ATOM 1533 C CA . ARG A 1 202 ? -16.859 14.156 -6.785 1 98.62 202 ARG A CA 1
ATOM 1534 C C . ARG A 1 202 ? -18.156 13.43 -6.418 1 98.62 202 ARG A C 1
ATOM 1536 O O . ARG A 1 202 ? -19.203 14.062 -6.262 1 98.62 202 ARG A O 1
ATOM 1543 N N . GLY A 1 203 ? -18.078 12.164 -6.277 1 97.56 203 GLY A N 1
ATOM 1544 C CA . GLY A 1 203 ? -19.266 11.367 -6.016 1 97.56 203 GLY A CA 1
ATOM 1545 C C . GLY A 1 203 ? -19.516 11.141 -4.535 1 97.56 203 GLY A C 1
ATOM 1546 O O . GLY A 1 203 ? -20.516 10.531 -4.156 1 97.56 203 GLY A O 1
ATOM 1547 N N . ALA A 1 204 ? -18.672 11.547 -3.67 1 96.06 204 ALA A N 1
ATOM 1548 C CA . ALA A 1 204 ? -18.75 11.227 -2.246 1 96.06 204 ALA A CA 1
ATOM 1549 C C . ALA A 1 204 ? -19.688 12.188 -1.514 1 96.06 204 ALA A C 1
ATOM 1551 O O . ALA A 1 204 ? -19.859 13.328 -1.935 1 96.06 204 ALA A O 1
ATOM 1552 N N . MET B 1 1 ? 9.422 -8.383 2.41 1 83.69 1 MET B N 1
ATOM 1553 C CA . MET B 1 1 ? 10.07 -8.195 1.116 1 83.69 1 MET B CA 1
ATOM 1554 C C . MET B 1 1 ? 10.102 -9.508 0.33 1 83.69 1 MET B C 1
ATOM 1556 O O . MET B 1 1 ? 10.062 -10.586 0.916 1 83.69 1 MET B O 1
ATOM 1560 N N . HIS B 1 2 ? 10.094 -9.281 -0.919 1 88 2 HIS B N 1
ATOM 1561 C CA . HIS B 1 2 ? 10.266 -10.492 -1.712 1 88 2 HIS B CA 1
ATOM 1562 C C . HIS B 1 2 ? 11.633 -11.117 -1.472 1 88 2 HIS B C 1
ATOM 1564 O O . HIS B 1 2 ? 12.656 -10.43 -1.514 1 88 2 HIS B O 1
ATOM 1570 N N . PRO B 1 3 ? 11.727 -12.383 -1.326 1 90.12 3 PRO B N 1
ATOM 1571 C CA . PRO B 1 3 ? 12.984 -13.008 -0.899 1 90.12 3 PRO B CA 1
ATOM 1572 C C . PRO B 1 3 ? 13.961 -13.203 -2.053 1 90.12 3 PRO B C 1
ATOM 1574 O O . PRO B 1 3 ? 15.156 -13.43 -1.822 1 90.12 3 PRO B O 1
ATOM 1577 N N . ASN B 1 4 ? 13.57 -13.227 -3.311 1 92.88 4 ASN B N 1
ATOM 1578 C CA . ASN B 1 4 ? 14.461 -13.406 -4.449 1 92.88 4 ASN B CA 1
ATOM 1579 C C . ASN B 1 4 ? 15.453 -12.242 -4.57 1 92.88 4 ASN B C 1
ATOM 1581 O O . ASN B 1 4 ? 15.055 -11.109 -4.836 1 92.88 4 ASN B O 1
ATOM 1585 N N . PRO B 1 5 ? 16.75 -12.516 -4.465 1 93.69 5 PRO B N 1
ATOM 1586 C CA . PRO B 1 5 ? 17.75 -11.445 -4.488 1 93.69 5 PRO B CA 1
ATOM 1587 C C . PRO B 1 5 ? 17.797 -10.703 -5.82 1 93.69 5 PRO B C 1
ATOM 1589 O O . PRO B 1 5 ? 18.25 -9.562 -5.887 1 93.69 5 PRO B O 1
ATOM 1592 N N . ALA B 1 6 ? 17.312 -11.312 -6.879 1 94.25 6 ALA B N 1
ATOM 1593 C CA . ALA B 1 6 ? 17.312 -10.672 -8.195 1 94.25 6 ALA B CA 1
ATOM 1594 C C . ALA B 1 6 ? 16.531 -9.359 -8.164 1 94.25 6 ALA B C 1
ATOM 1596 O O . ALA B 1 6 ? 16.734 -8.484 -9.008 1 94.25 6 ALA B O 1
ATOM 1597 N N . PHE B 1 7 ? 15.664 -9.25 -7.25 1 96.94 7 PHE B N 1
ATOM 1598 C CA . PHE B 1 7 ? 14.766 -8.09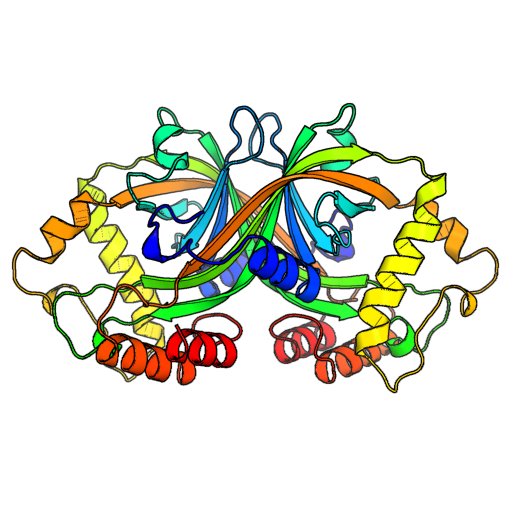4 -7.227 1 96.94 7 PHE B CA 1
ATOM 1599 C C . PHE B 1 7 ? 15.188 -7.105 -6.148 1 96.94 7 PHE B C 1
ATOM 1601 O O . PHE B 1 7 ? 14.477 -6.137 -5.879 1 96.94 7 PHE B O 1
ATOM 1608 N N . ARG B 1 8 ? 16.359 -7.348 -5.48 1 95.25 8 ARG B N 1
ATOM 1609 C CA . ARG B 1 8 ? 16.766 -6.57 -4.316 1 95.25 8 ARG B CA 1
ATOM 1610 C C . ARG B 1 8 ? 18.109 -5.906 -4.547 1 95.25 8 ARG B C 1
ATOM 1612 O O . ARG B 1 8 ? 18.891 -5.719 -3.602 1 95.25 8 ARG B O 1
ATOM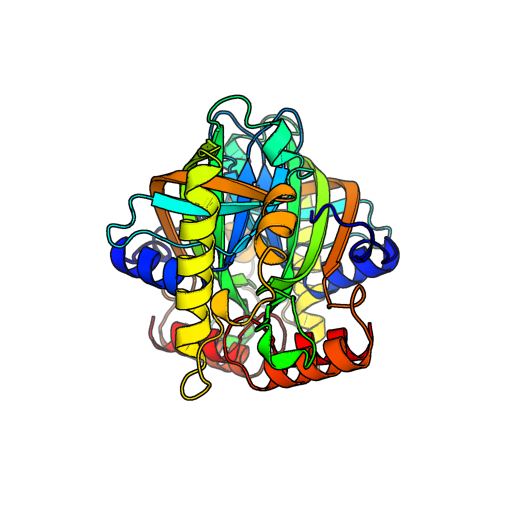 1619 N N . GLY B 1 9 ? 18.375 -5.531 -5.758 1 93.94 9 GLY B N 1
ATOM 1620 C CA . GLY B 1 9 ? 19.719 -5.09 -6.113 1 93.94 9 GLY B CA 1
ATOM 1621 C C . GLY B 1 9 ? 19.891 -3.586 -6.039 1 93.94 9 GLY B C 1
ATOM 1622 O O . GLY B 1 9 ? 21.016 -3.076 -6.164 1 93.94 9 GLY B O 1
ATOM 1623 N N . GLU B 1 10 ? 18.812 -2.863 -5.84 1 96.12 10 GLU B N 1
ATOM 1624 C CA . GLU B 1 10 ? 18.938 -1.408 -5.832 1 96.12 10 GLU B CA 1
ATOM 1625 C C . GLU B 1 10 ? 19.641 -0.92 -4.574 1 96.12 10 GLU B C 1
ATOM 1627 O O . GLU B 1 10 ? 19.547 -1.546 -3.518 1 96.12 10 GLU B O 1
ATOM 1632 N N . SER B 1 11 ? 20.328 0.154 -4.703 1 97.75 11 SER B N 1
ATOM 1633 C CA . SER B 1 11 ? 21.078 0.734 -3.586 1 97.75 11 SER B CA 1
ATOM 1634 C C . SER B 1 11 ? 20.125 1.297 -2.531 1 97.75 11 SER B C 1
ATOM 1636 O O . SER B 1 11 ? 18.984 1.641 -2.838 1 97.75 11 SER B O 1
ATOM 1638 N N . VAL B 1 12 ? 20.641 1.393 -1.325 1 98 12 VAL B N 1
ATOM 1639 C CA . VAL B 1 12 ? 19.891 2.041 -0.249 1 98 12 VAL B CA 1
ATOM 1640 C C . VAL B 1 12 ? 19.516 3.463 -0.662 1 98 12 VAL B C 1
ATOM 1642 O O . VAL B 1 12 ? 18.406 3.92 -0.395 1 98 12 VAL B O 1
ATOM 1645 N N . ALA B 1 13 ? 20.422 4.18 -1.335 1 98.12 13 ALA B N 1
ATOM 1646 C CA . ALA B 1 13 ? 20.172 5.547 -1.778 1 98.12 13 ALA B CA 1
ATOM 1647 C C . ALA B 1 13 ? 18.984 5.605 -2.723 1 98.12 13 ALA B C 1
ATOM 1649 O O . ALA B 1 13 ? 18.125 6.488 -2.598 1 98.12 13 ALA B O 1
ATOM 1650 N N . ARG B 1 14 ? 18.906 4.715 -3.658 1 98.31 14 ARG B N 1
ATOM 1651 C CA . ARG B 1 14 ? 17.797 4.68 -4.598 1 98.31 14 ARG B CA 1
ATOM 1652 C C . ARG B 1 14 ? 16.484 4.355 -3.885 1 98.31 14 ARG B C 1
ATOM 1654 O O . ARG B 1 14 ? 15.445 4.93 -4.199 1 98.31 14 ARG B O 1
ATOM 1661 N N . ASN B 1 15 ? 16.562 3.41 -2.963 1 98.75 15 ASN B N 1
ATOM 1662 C CA . ASN B 1 15 ? 15.383 3.068 -2.174 1 98.75 15 ASN B CA 1
ATOM 1663 C C . ASN B 1 15 ? 14.875 4.266 -1.376 1 98.75 15 ASN B C 1
ATOM 1665 O O . ASN B 1 15 ? 13.68 4.543 -1.357 1 98.75 15 ASN B O 1
ATOM 1669 N N . LEU B 1 16 ? 15.773 4.984 -0.782 1 98.75 16 LEU B N 1
ATOM 1670 C CA . LEU B 1 16 ? 15.391 6.16 -0.001 1 98.75 16 LEU B CA 1
ATOM 1671 C C . LEU B 1 16 ? 14.812 7.246 -0.897 1 98.75 16 LEU B C 1
ATOM 1673 O O . LEU B 1 16 ? 13.852 7.922 -0.519 1 98.75 16 LEU B O 1
ATOM 1677 N N . GLU B 1 17 ? 15.398 7.434 -2.039 1 98.44 17 GLU B N 1
ATOM 1678 C CA . GLU B 1 17 ? 14.875 8.398 -2.996 1 98.44 17 GLU B CA 1
ATOM 1679 C C . GLU B 1 17 ? 13.445 8.055 -3.402 1 98.44 17 GLU B C 1
ATOM 1681 O O . GLU B 1 17 ? 12.578 8.938 -3.467 1 98.44 17 GLU B O 1
ATOM 1686 N N . PHE B 1 18 ? 13.211 6.812 -3.689 1 98.69 18 PHE B N 1
ATOM 1687 C CA . PHE B 1 18 ? 11.867 6.352 -4.047 1 98.69 18 PHE B CA 1
ATOM 1688 C C . PHE B 1 18 ? 10.875 6.664 -2.934 1 98.69 18 PHE B C 1
ATOM 1690 O O . PHE B 1 18 ? 9.805 7.215 -3.188 1 98.69 18 PHE B O 1
ATOM 1697 N N . ALA B 1 19 ? 11.258 6.305 -1.65 1 98.81 19 ALA B N 1
ATOM 1698 C CA . ALA B 1 19 ? 10.398 6.543 -0.494 1 98.81 19 ALA B CA 1
ATOM 1699 C C . ALA B 1 19 ? 10.117 8.031 -0.312 1 98.81 19 ALA B C 1
ATOM 1701 O O . ALA B 1 19 ? 8.984 8.43 -0.051 1 98.81 19 ALA B O 1
ATOM 1702 N N . ARG B 1 20 ? 11.141 8.836 -0.49 1 98 20 ARG B N 1
ATOM 1703 C CA . ARG B 1 20 ? 11.008 10.289 -0.354 1 98 20 ARG B CA 1
ATOM 1704 C C . ARG B 1 20 ? 10.055 10.852 -1.4 1 98 20 ARG B C 1
ATOM 1706 O O . ARG B 1 20 ? 9.195 11.672 -1.082 1 98 20 ARG B O 1
ATOM 1713 N N . ASP B 1 21 ? 10.242 10.375 -2.578 1 97.38 21 ASP B N 1
ATOM 1714 C CA . ASP B 1 21 ? 9.422 10.883 -3.68 1 97.38 21 ASP B CA 1
ATOM 1715 C C . ASP B 1 21 ? 7.957 10.516 -3.494 1 97.38 21 ASP B C 1
ATOM 1717 O O . ASP B 1 21 ? 7.066 11.32 -3.766 1 97.38 21 ASP B O 1
ATOM 1721 N N . ARG B 1 22 ? 7.703 9.305 -3.07 1 98.19 22 ARG B N 1
ATOM 1722 C CA . ARG B 1 22 ? 6.332 8.875 -2.816 1 98.19 22 ARG B CA 1
ATOM 1723 C C . ARG B 1 22 ? 5.73 9.625 -1.633 1 98.19 22 ARG B C 1
ATOM 1725 O O . ARG B 1 22 ? 4.605 10.117 -1.714 1 98.19 22 ARG B O 1
ATOM 1732 N N . GLY B 1 23 ? 6.441 9.672 -0.453 1 98.5 23 GLY B N 1
ATOM 1733 C CA . GLY B 1 23 ? 6.09 10.445 0.724 1 98.5 23 GLY B CA 1
ATOM 1734 C C . GLY B 1 23 ? 4.816 9.969 1.397 1 98.5 23 GLY B C 1
ATOM 1735 O O . GLY B 1 23 ? 4.215 10.695 2.191 1 98.5 23 GLY B O 1
ATOM 1736 N N . PHE B 1 24 ? 4.266 8.914 1.032 1 98.81 24 PHE B N 1
ATOM 1737 C CA . PHE B 1 24 ? 3.059 8.297 1.571 1 98.81 24 PHE B CA 1
ATOM 1738 C C . PHE B 1 24 ? 3.209 6.785 1.643 1 98.81 24 PHE B C 1
ATOM 1740 O O . PHE B 1 24 ? 3.781 6.172 0.741 1 98.81 24 PHE B O 1
ATOM 1747 N N . GLY B 1 25 ? 2.795 6.148 2.707 1 98.69 25 GLY B N 1
ATOM 1748 C CA . GLY B 1 25 ? 2.969 4.711 2.854 1 98.69 25 GLY B CA 1
ATOM 1749 C C . GLY B 1 25 ? 2.109 4.117 3.953 1 98.69 25 GLY B C 1
ATOM 1750 O O . GLY B 1 25 ? 1.216 4.781 4.48 1 98.69 25 GLY B O 1
ATOM 1751 N N . VAL B 1 26 ? 2.299 2.838 4.16 1 98.69 26 VAL B N 1
ATOM 1752 C CA . VAL B 1 26 ? 1.558 2.053 5.145 1 98.69 26 VAL B CA 1
ATOM 1753 C C . VAL B 1 26 ? 2.445 1.771 6.355 1 98.69 26 VAL B C 1
ATOM 1755 O O . VAL B 1 26 ? 3.385 0.976 6.273 1 98.69 26 VAL B O 1
ATOM 1758 N N . LEU B 1 27 ? 2.139 2.43 7.453 1 98.75 27 LEU B N 1
ATOM 1759 C CA . LEU B 1 27 ? 2.811 2.199 8.727 1 98.75 27 LEU B CA 1
ATOM 1760 C C . LEU B 1 27 ? 2.213 0.994 9.445 1 98.75 27 LEU B C 1
ATOM 1762 O O . LEU B 1 27 ? 0.994 0.901 9.609 1 98.75 27 LEU B O 1
ATOM 1766 N N . ALA B 1 28 ? 3.062 0.067 9.859 1 98.19 28 ALA B N 1
ATOM 1767 C CA . ALA B 1 28 ? 2.627 -1.104 10.617 1 98.19 28 ALA B CA 1
ATOM 1768 C C . ALA B 1 28 ? 3.422 -1.245 11.906 1 98.19 28 ALA B C 1
ATOM 1770 O O . ALA B 1 28 ? 4.641 -1.067 11.922 1 98.19 28 ALA B O 1
ATOM 1771 N N . VAL B 1 29 ? 2.746 -1.525 12.992 1 97.06 29 VAL B N 1
ATOM 1772 C CA . VAL B 1 29 ? 3.377 -1.82 14.273 1 97.06 29 VAL B CA 1
ATOM 1773 C C . VAL B 1 29 ? 2.83 -3.135 14.828 1 97.06 29 VAL B C 1
ATOM 1775 O O . VAL B 1 29 ? 1.666 -3.475 14.602 1 97.06 29 VAL B O 1
ATOM 1778 N N . ALA B 1 30 ? 3.74 -3.826 15.531 1 91.56 30 ALA B N 1
ATOM 1779 C CA . ALA B 1 30 ? 3.328 -5.09 16.141 1 91.56 30 ALA B CA 1
ATOM 1780 C C . ALA B 1 30 ? 2.742 -4.863 17.531 1 91.56 30 ALA B C 1
ATOM 1782 O O . ALA B 1 30 ? 3.32 -4.137 18.344 1 91.56 30 ALA B O 1
ATOM 1783 N N . VAL B 1 31 ? 1.618 -5.297 17.75 1 89 31 VAL B N 1
ATOM 1784 C CA . VAL B 1 31 ? 0.953 -5.379 19.047 1 89 31 VAL B CA 1
ATOM 1785 C C . VAL B 1 31 ? 0.441 -6.801 19.266 1 89 31 VAL B C 1
ATOM 1787 O O . VAL B 1 31 ? 0.678 -7.691 18.453 1 89 31 VAL B O 1
ATOM 1790 N N . ASP B 1 32 ? -0.146 -6.934 20.453 1 85.94 32 ASP B N 1
ATOM 1791 C CA . ASP B 1 32 ? -0.836 -8.203 20.641 1 85.94 32 ASP B CA 1
ATOM 1792 C C . ASP B 1 32 ? -1.997 -8.352 19.656 1 85.94 32 ASP B C 1
ATOM 1794 O O . ASP B 1 32 ? -2.805 -7.43 19.5 1 85.94 32 ASP B O 1
ATOM 1798 N N . GLY B 1 33 ? -1.946 -9.438 18.859 1 88.69 33 GLY B N 1
ATOM 1799 C CA . GLY B 1 33 ? -2.936 -9.625 17.797 1 88.69 33 GLY B CA 1
ATOM 1800 C C . GLY B 1 33 ? -2.426 -9.234 16.422 1 88.69 33 GLY B C 1
ATOM 1801 O O . GLY B 1 33 ? -1.234 -9.367 16.141 1 88.69 33 GLY B O 1
ATOM 1802 N N . ALA B 1 34 ? -3.434 -8.891 15.523 1 92.81 34 ALA B N 1
ATOM 1803 C CA . ALA B 1 34 ? -3.039 -8.438 14.195 1 92.81 34 ALA B CA 1
ATOM 1804 C C . ALA B 1 34 ? -2.34 -7.082 14.266 1 92.81 34 ALA B C 1
ATOM 1806 O O . ALA B 1 34 ? -2.727 -6.219 15.055 1 92.81 34 ALA B O 1
ATOM 1807 N N . PRO B 1 35 ? -1.33 -6.879 13.43 1 96.19 35 PRO B N 1
ATOM 1808 C CA . PRO B 1 35 ? -0.639 -5.59 13.438 1 96.19 35 PRO B CA 1
ATOM 1809 C C . PRO B 1 35 ? -1.588 -4.41 13.234 1 96.19 35 PRO B C 1
ATOM 1811 O O . PRO B 1 35 ? -2.582 -4.531 12.516 1 96.19 35 PRO B O 1
ATOM 1814 N N . LEU B 1 36 ? -1.334 -3.334 13.906 1 96.5 36 LEU B N 1
ATOM 1815 C CA . LEU B 1 36 ? -2.016 -2.08 13.602 1 96.5 36 LEU B CA 1
ATOM 1816 C C . LEU B 1 36 ? -1.404 -1.407 12.383 1 96.5 36 LEU B C 1
ATOM 1818 O O . LEU B 1 36 ? -0.182 -1.405 12.211 1 96.5 36 LEU B O 1
ATOM 1822 N N . ILE B 1 37 ? -2.279 -0.893 11.492 1 98 37 ILE B N 1
ATOM 1823 C CA . ILE B 1 37 ? -1.82 -0.309 10.242 1 98 37 ILE B CA 1
ATOM 1824 C C . ILE B 1 37 ? -2.457 1.065 10.047 1 98 37 ILE B C 1
ATOM 1826 O O . ILE B 1 37 ? -3.645 1.251 10.32 1 98 37 ILE B O 1
ATOM 1830 N N . SER B 1 38 ? -1.688 2.01 9.656 1 98.19 38 SER B N 1
ATOM 1831 C CA . SER B 1 38 ? -2.17 3.338 9.281 1 98.19 38 SER B CA 1
ATOM 1832 C C . SER B 1 38 ? -1.524 3.822 7.992 1 98.19 38 SER B C 1
ATOM 1834 O O . SER B 1 38 ? -0.342 3.572 7.75 1 98.19 38 SER B O 1
ATOM 1836 N N . HIS B 1 39 ? -2.295 4.449 7.137 1 98.62 39 HIS B N 1
ATOM 1837 C CA . HIS B 1 39 ? -1.787 5.117 5.941 1 98.62 39 HIS B CA 1
ATOM 1838 C C . HIS B 1 39 ? -1.348 6.543 6.254 1 98.62 39 HIS B C 1
ATOM 1840 O O . HIS B 1 39 ? -2.141 7.348 6.75 1 98.62 39 HIS B O 1
ATOM 1846 N N . VAL B 1 40 ? -0.051 6.898 5.934 1 98.69 40 VAL B N 1
ATOM 1847 C CA . VAL B 1 40 ? 0.459 8.148 6.484 1 98.69 40 VAL B CA 1
ATOM 1848 C C . VAL B 1 40 ? 1.357 8.836 5.457 1 98.69 40 VAL B C 1
ATOM 1850 O O . VAL B 1 40 ? 2.195 8.188 4.824 1 98.69 40 VAL B O 1
ATOM 1853 N N . PRO B 1 41 ? 1.183 10.125 5.27 1 98.69 41 PRO B N 1
ATOM 1854 C CA . PRO B 1 41 ? 2.283 10.883 4.676 1 98.69 41 PRO B CA 1
ATOM 1855 C C . PRO B 1 41 ? 3.492 11 5.605 1 98.69 41 PRO B C 1
ATOM 1857 O O . PRO B 1 41 ? 3.342 10.945 6.828 1 98.69 41 PRO B O 1
ATOM 1860 N N . PHE B 1 42 ? 4.672 11.117 5.027 1 98.88 42 PHE B N 1
ATOM 1861 C CA . PHE B 1 42 ? 5.859 11.18 5.871 1 98.88 42 PHE B CA 1
ATOM 1862 C C . PHE B 1 42 ? 6.988 11.914 5.156 1 98.88 42 PHE B C 1
ATOM 1864 O O . PHE B 1 42 ? 6.918 12.156 3.951 1 98.88 42 PHE B O 1
ATOM 1871 N N . LEU B 1 43 ? 7.98 12.289 5.934 1 98.81 43 LEU B N 1
ATOM 1872 C CA . LEU B 1 43 ? 9.242 12.859 5.457 1 98.81 43 LEU B CA 1
ATOM 1873 C C . LEU B 1 43 ? 10.414 11.938 5.801 1 98.81 43 LEU B C 1
ATOM 1875 O O . LEU B 1 43 ? 10.484 11.406 6.91 1 98.81 43 LEU B O 1
ATOM 1879 N N . VAL B 1 44 ? 11.266 11.742 4.902 1 98.81 44 VAL B N 1
ATOM 1880 C CA . VAL B 1 44 ? 12.531 11.055 5.156 1 98.81 44 VAL B CA 1
ATOM 1881 C C . VAL B 1 44 ? 13.656 12.078 5.281 1 98.81 44 VAL B C 1
ATOM 1883 O O . VAL B 1 44 ? 13.805 12.953 4.426 1 98.81 44 VAL B O 1
ATOM 1886 N N . SER B 1 45 ? 14.445 11.969 6.348 1 98.12 45 SER B N 1
ATOM 1887 C CA . SER B 1 45 ? 15.562 12.883 6.535 1 98.12 45 SER B CA 1
ATOM 1888 C C . SER B 1 45 ? 16.578 12.742 5.402 1 98.12 45 SER B C 1
ATOM 1890 O O . SER B 1 45 ? 16.641 11.711 4.734 1 98.12 45 SER B O 1
ATOM 1892 N N . GLY B 1 46 ? 17.328 13.766 5.16 1 95.5 46 GLY B N 1
ATOM 1893 C CA . GLY B 1 46 ? 18.297 13.781 4.082 1 95.5 46 GLY B CA 1
ATOM 1894 C C . GLY B 1 46 ? 19.234 12.586 4.105 1 95.5 46 GLY B C 1
ATOM 1895 O O . GLY B 1 46 ? 19.516 11.992 3.064 1 95.5 46 GLY B O 1
ATOM 1896 N N . ASP B 1 47 ? 19.656 12.156 5.316 1 96.19 47 ASP B N 1
ATOM 1897 C CA . ASP B 1 47 ? 20.594 11.055 5.441 1 96.19 47 ASP B CA 1
ATOM 1898 C C . ASP B 1 47 ? 19.875 9.719 5.566 1 96.19 47 ASP B C 1
ATOM 1900 O O . ASP B 1 47 ? 20.5 8.672 5.691 1 96.19 47 ASP B O 1
ATOM 1904 N N . GLY B 1 48 ? 18.578 9.75 5.535 1 97.81 48 GLY B N 1
ATOM 1905 C CA . GLY B 1 48 ? 17.781 8.539 5.543 1 97.81 48 GLY B CA 1
ATOM 1906 C C . GLY B 1 48 ? 17.688 7.891 6.914 1 97.81 48 GLY B C 1
ATOM 1907 O O . GLY B 1 48 ? 17.172 6.777 7.047 1 97.81 48 GLY B O 1
ATOM 1908 N N . SER B 1 49 ? 18.078 8.578 7.98 1 98.25 49 SER B N 1
ATOM 1909 C CA . SER B 1 49 ? 18.188 7.961 9.297 1 98.25 49 SER B CA 1
ATOM 1910 C C . SER B 1 49 ? 16.875 8.062 10.062 1 98.25 49 SER B C 1
ATOM 1912 O O . SER B 1 49 ? 16.672 7.371 11.062 1 98.25 49 SER B O 1
ATOM 1914 N N . GLU B 1 50 ? 16 8.953 9.578 1 98.69 50 GLU B N 1
ATOM 1915 C CA . GLU B 1 50 ? 14.742 9.148 10.297 1 98.69 50 GLU B CA 1
ATOM 1916 C C . GLU B 1 50 ? 13.578 9.359 9.328 1 98.69 50 GLU B C 1
ATOM 1918 O O . GLU B 1 50 ? 13.766 9.898 8.234 1 98.69 50 GLU B O 1
ATOM 1923 N N . VAL B 1 51 ? 12.469 8.945 9.766 1 98.88 51 VAL B N 1
ATOM 1924 C CA . VAL B 1 51 ? 11.203 9.25 9.117 1 98.88 51 VAL B CA 1
ATOM 1925 C C . VAL B 1 51 ? 10.297 10.016 10.078 1 98.88 51 VAL B C 1
ATOM 1927 O O . VAL B 1 51 ? 10.109 9.602 11.227 1 98.88 51 VAL B O 1
ATOM 1930 N N . GLU B 1 52 ? 9.766 11.141 9.648 1 98.88 52 GLU B N 1
ATOM 1931 C CA . GLU B 1 52 ? 8.836 11.938 10.445 1 98.88 52 GLU B CA 1
ATOM 1932 C C . GLU B 1 52 ? 7.41 11.82 9.906 1 98.88 52 GLU B C 1
ATOM 1934 O O . GLU B 1 52 ? 7.203 11.797 8.688 1 98.88 52 GLU B O 1
ATOM 1939 N N . LEU B 1 53 ? 6.484 11.727 10.789 1 98.88 53 LEU B N 1
ATOM 1940 C CA . LEU B 1 53 ? 5.066 11.633 10.453 1 98.88 53 LEU B CA 1
ATOM 1941 C C . LEU B 1 53 ? 4.199 12.086 11.625 1 98.88 53 LEU B C 1
ATOM 1943 O O . LEU B 1 53 ? 4.719 12.492 12.664 1 98.88 53 LEU B O 1
ATOM 1947 N N . HIS B 1 54 ? 2.916 12.109 11.438 1 98.81 54 HIS B N 1
ATOM 1948 C CA . HIS B 1 54 ? 1.983 12.398 12.516 1 98.81 54 HIS B CA 1
ATOM 1949 C C . HIS B 1 54 ? 0.767 11.477 12.461 1 98.81 54 HIS B C 1
ATOM 1951 O O . HIS B 1 54 ? 0.493 10.875 11.422 1 98.81 54 HIS B O 1
ATOM 1957 N N . LEU B 1 55 ? 0.147 11.344 13.547 1 98.38 55 LEU B N 1
ATOM 1958 C CA . LEU B 1 55 ? -1.063 10.539 13.688 1 98.38 55 LEU B CA 1
ATOM 1959 C C . LEU B 1 55 ? -2.15 11.32 14.422 1 98.38 55 LEU B C 1
ATOM 1961 O O . LEU B 1 55 ? -1.849 12.195 15.242 1 98.38 55 LEU B O 1
ATOM 1965 N N . VAL B 1 56 ? -3.377 11.031 14.023 1 97.5 56 VAL B N 1
ATOM 1966 C CA . VAL B 1 56 ? -4.469 11.531 14.852 1 97.5 56 VAL B CA 1
ATOM 1967 C C . VAL B 1 56 ? -4.375 10.93 16.25 1 97.5 56 VAL B C 1
ATOM 1969 O O . VAL B 1 56 ? -4.09 9.742 16.406 1 97.5 56 VAL B O 1
ATOM 1972 N N . ARG B 1 57 ? -4.68 11.672 17.219 1 96.5 57 ARG B N 1
ATOM 1973 C CA . ARG B 1 57 ? -4.496 11.289 18.625 1 96.5 57 ARG B CA 1
ATOM 1974 C C . ARG B 1 57 ? -5.281 10.023 18.953 1 96.5 57 ARG B C 1
ATOM 1976 O O . ARG B 1 57 ? -4.848 9.219 19.766 1 96.5 57 ARG B O 1
ATOM 1983 N N . SER B 1 58 ? -6.418 9.82 18.297 1 96.06 58 SER B N 1
ATOM 1984 C CA . SER B 1 58 ? -7.293 8.695 18.609 1 96.06 58 SER B CA 1
ATOM 1985 C C . SER B 1 58 ? -6.859 7.441 17.844 1 96.06 58 SER B C 1
ATOM 1987 O O . SER B 1 58 ? -7.488 6.391 17.969 1 96.06 58 SER B O 1
ATOM 1989 N N . ASN B 1 59 ? -5.824 7.566 17.078 1 96.69 59 ASN B N 1
ATOM 1990 C CA . ASN B 1 59 ? -5.305 6.395 16.375 1 96.69 59 ASN B CA 1
ATOM 1991 C C . ASN B 1 59 ? -4.824 5.328 17.359 1 96.69 59 ASN B C 1
ATOM 1993 O O . ASN B 1 59 ? -4.035 5.617 18.266 1 96.69 59 ASN B O 1
ATOM 1997 N N . PRO B 1 60 ? -5.223 4.113 17.172 1 96 60 PRO B N 1
ATOM 1998 C CA . PRO B 1 60 ? -4.828 3.049 18.094 1 96 60 PRO B CA 1
ATOM 1999 C C . PRO B 1 60 ? -3.312 2.895 18.203 1 96 60 PRO B C 1
ATOM 2001 O O . PRO B 1 60 ? -2.809 2.455 19.25 1 96 60 PRO B O 1
ATOM 2004 N N . ILE B 1 61 ? -2.551 3.221 17.234 1 97.44 61 ILE B N 1
ATOM 2005 C CA . ILE B 1 61 ? -1.095 3.154 17.297 1 97.44 61 ILE B CA 1
ATOM 2006 C C . ILE B 1 61 ? -0.583 4.109 18.375 1 97.44 61 ILE B C 1
ATOM 2008 O O . ILE B 1 61 ? 0.375 3.797 19.078 1 97.44 61 ILE B O 1
ATOM 2012 N N . VAL B 1 62 ? -1.207 5.254 18.453 1 97.5 62 VAL B N 1
ATOM 2013 C CA . VAL B 1 62 ? -0.801 6.234 19.453 1 97.5 62 VAL B CA 1
ATOM 2014 C C . VAL B 1 62 ? -0.973 5.652 20.859 1 97.5 62 VAL B C 1
ATOM 2016 O O . VAL B 1 62 ? -0.1 5.809 21.719 1 97.5 62 VAL B O 1
ATOM 2019 N N . GLN B 1 63 ? -2.068 4.969 21.031 1 95.12 63 GLN B N 1
ATOM 2020 C CA . GLN B 1 63 ? -2.324 4.332 22.312 1 95.12 63 GLN B CA 1
ATOM 2021 C C . GLN B 1 63 ? -1.266 3.279 22.625 1 95.12 63 GLN B C 1
ATOM 2023 O O . GLN B 1 63 ? -0.908 3.078 23.781 1 95.12 63 GLN B O 1
ATOM 2028 N N . ALA B 1 64 ? -0.778 2.652 21.641 1 95.25 64 ALA B N 1
ATOM 2029 C CA . ALA B 1 64 ? 0.211 1.591 21.797 1 95.25 64 ALA B CA 1
ATOM 2030 C C . ALA B 1 64 ? 1.601 2.17 22.047 1 95.25 64 ALA B C 1
ATOM 2032 O O . ALA B 1 64 ? 2.502 1.463 22.516 1 95.25 64 ALA B O 1
ATOM 2033 N N . LEU B 1 65 ? 1.853 3.416 21.719 1 96.12 65 LEU B N 1
ATOM 2034 C CA . LEU B 1 65 ? 3.168 4.043 21.766 1 96.12 65 LEU B CA 1
ATOM 2035 C C . LEU B 1 65 ? 3.465 4.582 23.172 1 96.12 65 LEU B C 1
ATOM 2037 O O . LEU B 1 65 ? 3.924 5.715 23.312 1 96.12 65 LEU B O 1
ATOM 2041 N N . LYS B 1 66 ? 3.205 3.828 24.188 1 93.12 66 LYS B N 1
ATOM 2042 C CA . LYS B 1 66 ? 3.629 4.18 25.531 1 93.12 66 LYS B CA 1
ATOM 2043 C C . LYS B 1 66 ? 5.148 4.125 25.672 1 93.12 66 LYS B C 1
ATOM 2045 O O . LYS B 1 66 ? 5.73 4.809 26.516 1 93.12 66 LYS B O 1
ATOM 2050 N N . SER B 1 67 ? 5.789 3.348 24.938 1 94.31 67 SER B N 1
ATOM 2051 C CA . SER B 1 67 ? 7.219 3.244 24.672 1 94.31 67 SER B CA 1
ATOM 2052 C C . SER B 1 67 ? 7.504 3.055 23.188 1 94.31 67 SER B C 1
ATOM 2054 O O . SER B 1 67 ? 6.594 2.752 22.422 1 94.31 67 SER B O 1
ATOM 2056 N N . PRO B 1 68 ? 8.711 3.326 22.859 1 95.75 68 PRO B N 1
ATOM 2057 C CA . PRO B 1 68 ? 9.016 3.107 21.438 1 95.75 68 PRO B CA 1
ATOM 2058 C C . PRO B 1 68 ? 8.68 1.694 20.969 1 95.75 68 PRO B C 1
ATOM 2060 O O . PRO B 1 68 ? 8.883 0.73 21.719 1 95.75 68 PRO B O 1
ATOM 2063 N N . LEU B 1 69 ? 8.188 1.557 19.766 1 96.06 69 LEU B N 1
ATOM 2064 C CA . LEU B 1 69 ? 7.789 0.271 19.219 1 96.06 69 LEU B CA 1
ATOM 2065 C C . LEU B 1 69 ? 8.523 -0.004 17.906 1 96.06 69 LEU B C 1
ATOM 2067 O O . LEU B 1 69 ? 8.727 0.907 17.094 1 96.06 69 LEU B O 1
ATOM 2071 N N . PRO B 1 70 ? 8.984 -1.273 17.719 1 96.75 70 PRO B N 1
ATOM 2072 C CA . PRO B 1 70 ? 9.414 -1.623 16.359 1 96.75 70 PRO B CA 1
ATOM 2073 C C . PRO B 1 70 ? 8.312 -1.401 15.312 1 96.75 70 PRO B C 1
ATOM 2075 O O . PRO B 1 70 ? 7.156 -1.754 15.555 1 96.75 70 PRO B O 1
ATOM 2078 N N . ALA B 1 71 ? 8.648 -0.769 14.219 1 98.12 71 ALA B N 1
ATOM 2079 C CA . ALA B 1 71 ? 7.688 -0.4 13.188 1 98.12 71 ALA B CA 1
ATOM 2080 C C . ALA B 1 71 ? 8.281 -0.575 11.789 1 98.12 71 ALA B C 1
ATOM 2082 O O . ALA B 1 71 ? 9.5 -0.703 11.641 1 98.12 71 ALA B O 1
ATOM 2083 N N . ARG B 1 72 ? 7.445 -0.701 10.859 1 98.44 72 ARG B N 1
ATOM 2084 C CA . ARG B 1 72 ? 7.805 -0.761 9.445 1 98.44 72 ARG B CA 1
ATOM 2085 C C . ARG B 1 72 ? 6.844 0.073 8.602 1 98.44 72 ARG B C 1
ATOM 2087 O O . ARG B 1 72 ? 5.633 0.057 8.836 1 98.44 72 ARG B O 1
ATOM 2094 N N . ILE B 1 73 ? 7.398 0.851 7.672 1 98.81 73 ILE B N 1
ATOM 2095 C CA . ILE B 1 73 ? 6.598 1.543 6.668 1 98.81 73 ILE B CA 1
ATOM 2096 C C . ILE B 1 73 ? 6.82 0.899 5.301 1 98.81 73 ILE B C 1
ATOM 2098 O O . ILE B 1 73 ? 7.953 0.8 4.828 1 98.81 73 ILE B O 1
ATOM 2102 N N . ALA B 1 74 ? 5.77 0.395 4.711 1 98.81 74 ALA B N 1
ATOM 2103 C CA . ALA B 1 74 ? 5.812 -0.064 3.324 1 98.81 74 ALA B CA 1
ATOM 2104 C C . ALA B 1 74 ? 5.426 1.058 2.363 1 98.81 74 ALA B C 1
ATOM 2106 O O . ALA B 1 74 ? 4.32 1.6 2.443 1 98.81 74 ALA B O 1
ATOM 2107 N N . VAL B 1 75 ? 6.305 1.393 1.505 1 98.88 75 VAL B N 1
ATOM 2108 C CA . VAL B 1 75 ? 6.086 2.387 0.46 1 98.88 75 VAL B CA 1
ATOM 2109 C C . VAL B 1 75 ? 5.922 1.692 -0.89 1 98.88 75 VAL B C 1
ATOM 2111 O O . VAL B 1 75 ? 6.875 1.106 -1.411 1 98.88 75 VAL B O 1
ATOM 2114 N N . SER B 1 76 ? 4.703 1.782 -1.381 1 98.69 76 SER B N 1
ATOM 2115 C CA . SER B 1 76 ? 4.395 1.034 -2.596 1 98.69 76 SER B CA 1
ATOM 2116 C C . SER B 1 76 ? 4.398 1.942 -3.82 1 98.69 76 SER B C 1
ATOM 2118 O O . SER B 1 76 ? 3.988 3.102 -3.74 1 98.69 76 SER B O 1
ATOM 2120 N N . GLY B 1 77 ? 4.867 1.427 -4.875 1 98.38 77 GLY B N 1
ATOM 2121 C CA . GLY B 1 77 ? 4.812 2.074 -6.176 1 98.38 77 GLY B CA 1
ATOM 2122 C C . GLY B 1 77 ? 3.99 1.305 -7.191 1 98.38 77 GLY B C 1
ATOM 2123 O O . GLY B 1 77 ? 2.959 0.722 -6.852 1 98.38 77 GLY B O 1
ATOM 2124 N N . PRO B 1 78 ? 4.383 1.406 -8.461 1 98.62 78 PRO B N 1
ATOM 2125 C CA . PRO B 1 78 ? 3.621 0.724 -9.516 1 98.62 78 PRO B CA 1
ATOM 2126 C C . PRO B 1 78 ? 3.588 -0.792 -9.328 1 98.62 78 PRO B C 1
ATOM 2128 O O . PRO B 1 78 ? 4.551 -1.377 -8.828 1 98.62 78 PRO B O 1
ATOM 2131 N N . ASP B 1 79 ? 2.559 -1.376 -9.711 1 98.81 79 ASP B N 1
ATOM 2132 C CA . ASP B 1 79 ? 2.402 -2.826 -9.656 1 98.81 79 ASP B CA 1
ATOM 2133 C C . ASP B 1 79 ? 1.434 -3.314 -10.727 1 98.81 79 ASP B C 1
ATOM 2135 O O . ASP B 1 79 ? 0.594 -2.551 -11.211 1 98.81 79 ASP B O 1
ATOM 2139 N N . GLY B 1 80 ? 1.574 -4.543 -11.102 1 98.75 80 GLY B N 1
ATOM 2140 C CA . GLY B 1 80 ? 0.653 -5.059 -12.109 1 98.75 80 GLY B CA 1
ATOM 2141 C C . GLY B 1 80 ? 0.773 -6.559 -12.312 1 98.75 80 GLY B C 1
ATOM 2142 O O . GLY B 1 80 ? 1.829 -7.141 -12.062 1 98.75 80 GLY B O 1
ATOM 2143 N N . TYR B 1 81 ? -0.324 -7.133 -12.766 1 98.81 81 TYR B N 1
ATOM 2144 C CA . TYR B 1 81 ? -0.392 -8.539 -13.148 1 98.81 81 TYR B CA 1
ATOM 2145 C C . TYR B 1 81 ? 0.39 -8.797 -14.43 1 98.81 81 TYR B C 1
ATOM 2147 O O . TYR B 1 81 ? 0.333 -7.996 -15.367 1 98.81 81 TYR B O 1
ATOM 2155 N N . ILE B 1 82 ? 1.076 -9.93 -14.461 1 98.75 82 ILE B N 1
ATOM 2156 C CA . ILE B 1 82 ? 1.813 -10.352 -15.648 1 98.75 82 ILE B CA 1
ATOM 2157 C C . ILE B 1 82 ? 1.23 -11.664 -16.172 1 98.75 82 ILE B C 1
ATOM 2159 O O . ILE B 1 82 ? 1.335 -12.703 -15.523 1 98.75 82 ILE B O 1
ATOM 2163 N N . SER B 1 83 ? 0.712 -11.609 -17.328 1 98.75 83 SER B N 1
ATOM 2164 C CA . SER B 1 83 ? 0.284 -12.836 -17.984 1 98.75 83 SER B CA 1
ATOM 2165 C C . SER B 1 83 ? 1.467 -13.57 -18.609 1 98.75 83 SER B C 1
ATOM 2167 O O . SER B 1 83 ? 2.277 -12.961 -19.312 1 98.75 83 SER B O 1
ATOM 2169 N N . PRO B 1 84 ? 1.525 -14.844 -18.391 1 98.31 84 PRO B N 1
ATOM 2170 C CA . PRO B 1 84 ? 2.629 -15.586 -19 1 98.31 84 PRO B CA 1
ATOM 2171 C C . PRO B 1 84 ? 2.625 -15.508 -20.516 1 98.31 84 PRO B C 1
ATOM 2173 O O . PRO B 1 84 ? 3.676 -15.641 -21.156 1 98.31 84 PRO B O 1
ATOM 2176 N N . ASP B 1 85 ? 1.512 -15.242 -21.109 1 98.06 85 ASP B N 1
ATOM 2177 C CA . ASP B 1 85 ? 1.393 -15.156 -22.562 1 98.06 85 ASP B CA 1
ATOM 2178 C C . ASP B 1 85 ? 2.215 -14 -23.125 1 98.06 85 ASP B C 1
ATOM 2180 O O . ASP B 1 85 ? 2.514 -13.953 -24.312 1 98.06 85 ASP B O 1
ATOM 2184 N N . TRP B 1 86 ? 2.535 -13.078 -22.312 1 98.38 86 TRP B N 1
ATOM 2185 C CA . TRP B 1 86 ? 3.199 -11.875 -22.781 1 98.38 86 TRP B CA 1
ATOM 2186 C C . TRP B 1 86 ? 4.699 -12.102 -22.953 1 98.38 86 TRP B C 1
ATOM 2188 O O . TRP B 1 86 ? 5.387 -11.312 -23.594 1 98.38 86 TRP B O 1
ATOM 2198 N N . TYR B 1 87 ? 5.188 -13.164 -22.406 1 97.69 87 TYR B N 1
ATOM 2199 C CA . TYR B 1 87 ? 6.625 -13.414 -22.391 1 97.69 87 TYR B CA 1
ATOM 2200 C C . TYR B 1 87 ? 7.113 -13.906 -23.75 1 97.69 87 TYR B C 1
ATOM 2202 O O . TYR B 1 87 ? 8.266 -13.688 -24.109 1 97.69 87 TYR B O 1
ATOM 2210 N N . GLY B 1 88 ? 6.32 -14.703 -24.406 1 95.44 88 GLY B N 1
ATOM 2211 C CA . GLY B 1 88 ? 6.707 -15.281 -25.672 1 95.44 88 GLY B CA 1
ATOM 2212 C C . GLY B 1 88 ? 7.543 -16.547 -25.531 1 95.44 88 GLY B C 1
ATOM 2213 O O . GLY B 1 88 ? 8.109 -17.031 -26.516 1 95.44 88 GLY B O 1
ATOM 2214 N N . VAL B 1 89 ? 7.727 -17 -24.328 1 94 89 VAL B N 1
ATOM 2215 C CA . VAL B 1 89 ? 8.445 -18.25 -24.078 1 94 89 VAL B CA 1
ATOM 2216 C C . VAL B 1 89 ? 7.582 -19.188 -23.219 1 94 89 VAL B C 1
ATOM 2218 O O . VAL B 1 89 ? 6.672 -18.734 -22.531 1 94 89 VAL B O 1
ATOM 2221 N N . ALA B 1 90 ? 7.922 -20.406 -23.266 1 92.38 90 ALA B N 1
ATOM 2222 C CA . ALA B 1 90 ? 7.121 -21.422 -22.578 1 92.38 90 ALA B CA 1
ATOM 2223 C C . ALA B 1 90 ? 7.539 -21.562 -21.109 1 92.38 90 ALA B C 1
ATOM 2225 O O . ALA B 1 90 ? 8.617 -21.094 -20.719 1 92.38 90 ALA B O 1
ATOM 2226 N N . ASP B 1 91 ? 6.617 -22.109 -20.312 1 95.81 91 ASP B N 1
ATOM 2227 C CA . ASP B 1 91 ? 6.871 -22.656 -18.969 1 95.81 91 ASP B CA 1
ATOM 2228 C C . ASP B 1 91 ? 7.176 -21.531 -17.984 1 95.81 91 ASP B C 1
ATOM 2230 O O . ASP B 1 91 ? 8.102 -21.656 -17.172 1 95.81 91 ASP B O 1
ATOM 2234 N N . LEU B 1 92 ? 6.602 -20.438 -18.219 1 95.31 92 LEU B N 1
ATOM 2235 C CA . LEU B 1 92 ? 6.52 -19.391 -17.203 1 95.31 92 LEU B CA 1
ATOM 2236 C C . LEU B 1 92 ? 5.098 -19.266 -16.672 1 95.31 92 LEU B C 1
ATOM 2238 O O . LEU B 1 92 ? 4.152 -19.781 -17.281 1 95.31 92 LEU B O 1
ATOM 2242 N N . VAL B 1 93 ? 4.949 -18.703 -15.547 1 97.56 93 VAL B N 1
ATOM 2243 C CA . VAL B 1 93 ? 3.666 -18.672 -14.852 1 97.56 93 VAL B CA 1
ATOM 2244 C C . VAL B 1 93 ? 3.254 -17.234 -14.57 1 97.56 93 VAL B C 1
ATOM 2246 O O . VAL B 1 93 ? 4.074 -16.312 -14.664 1 97.56 93 VAL B O 1
ATOM 2249 N N . PRO B 1 94 ? 1.914 -17.031 -14.289 1 97.88 94 PRO B N 1
ATOM 2250 C CA . PRO B 1 94 ? 1.465 -15.695 -13.898 1 97.88 94 PRO B CA 1
ATOM 2251 C C . PRO B 1 94 ? 2.211 -15.156 -12.68 1 97.88 94 PRO B C 1
ATOM 2253 O O . PRO B 1 94 ? 2.6 -15.922 -11.797 1 97.88 94 PRO B O 1
ATOM 2256 N N . THR B 1 95 ? 2.428 -13.891 -12.641 1 97.75 95 THR B N 1
ATOM 2257 C CA . THR B 1 95 ? 3.033 -13.258 -11.477 1 97.75 95 THR B CA 1
ATOM 2258 C C . THR B 1 95 ? 2.619 -11.797 -11.383 1 97.75 95 THR B C 1
ATOM 2260 O O . THR B 1 95 ? 1.768 -11.336 -12.148 1 97.75 95 THR B O 1
ATOM 2263 N N . TRP B 1 96 ? 3.055 -11.141 -10.344 1 98.5 96 TRP B N 1
ATOM 2264 C CA . TRP B 1 96 ? 2.898 -9.703 -10.133 1 98.5 96 TRP B CA 1
ATOM 2265 C C . TRP B 1 96 ? 4.254 -9.008 -10.125 1 98.5 96 TRP B C 1
ATOM 2267 O O . TRP B 1 96 ? 5.195 -9.469 -9.477 1 98.5 96 TRP B O 1
ATOM 2277 N N . ASN B 1 97 ? 4.434 -8.047 -10.953 1 98.75 97 ASN B N 1
ATOM 2278 C CA . ASN B 1 97 ? 5.57 -7.137 -10.836 1 98.75 97 ASN B CA 1
ATOM 2279 C C . ASN B 1 97 ? 5.207 -5.883 -10.039 1 98.75 97 ASN B C 1
ATOM 2281 O O . ASN B 1 97 ? 4.09 -5.379 -10.148 1 98.75 97 ASN B O 1
ATOM 2285 N N . TYR B 1 98 ? 6.16 -5.426 -9.25 1 98.88 98 TYR B N 1
ATOM 2286 C CA . TYR B 1 98 ? 5.891 -4.254 -8.422 1 98.88 98 TYR B CA 1
ATOM 2287 C C . TYR B 1 98 ? 7.184 -3.66 -7.879 1 98.88 98 TYR B C 1
ATOM 22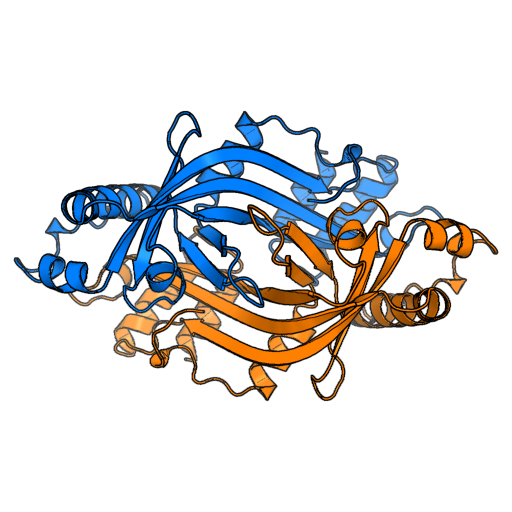89 O O . TYR B 1 98 ? 8.227 -4.312 -7.898 1 98.88 98 TYR B O 1
ATOM 2297 N N . VAL B 1 99 ? 7.094 -2.441 -7.449 1 98.88 99 VAL B N 1
ATOM 2298 C CA . VAL B 1 99 ? 8.148 -1.769 -6.691 1 98.88 99 VAL B CA 1
ATOM 2299 C C . VAL B 1 99 ? 7.641 -1.438 -5.289 1 98.88 99 VAL B C 1
ATOM 2301 O O . VAL B 1 99 ? 6.527 -0.933 -5.125 1 98.88 99 VAL B O 1
ATOM 2304 N N . ALA B 1 100 ? 8.43 -1.755 -4.316 1 98.81 100 ALA B N 1
ATOM 2305 C CA . ALA B 1 100 ? 8.125 -1.382 -2.936 1 98.81 100 ALA B CA 1
ATOM 2306 C C . ALA B 1 100 ? 9.406 -1.178 -2.129 1 98.81 100 ALA B C 1
ATOM 2308 O O . ALA B 1 100 ? 10.406 -1.861 -2.359 1 98.81 100 ALA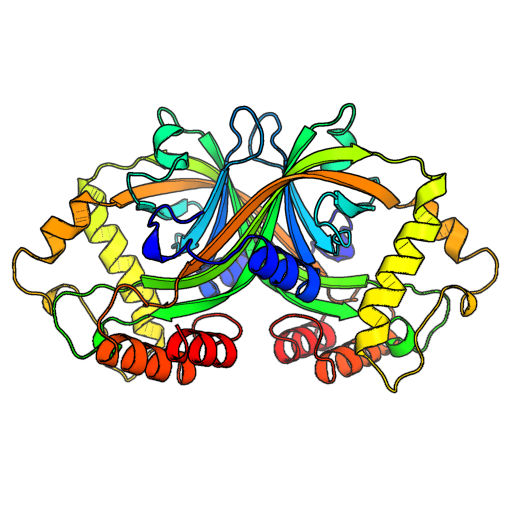 B O 1
ATOM 2309 N N . VAL B 1 101 ? 9.375 -0.269 -1.242 1 98.81 101 VAL B N 1
ATOM 2310 C CA . VAL B 1 101 ? 10.461 -0.033 -0.295 1 98.81 101 VAL B CA 1
ATOM 2311 C C . VAL B 1 101 ? 9.93 -0.129 1.134 1 98.81 101 VAL B C 1
ATOM 2313 O O . VAL B 1 101 ? 8.859 0.403 1.442 1 98.81 101 VAL B O 1
ATOM 2316 N N . HIS B 1 102 ? 10.633 -0.846 1.933 1 98.75 102 HIS B N 1
ATOM 2317 C CA . HIS B 1 102 ? 10.32 -0.938 3.355 1 98.75 102 HIS B CA 1
ATOM 2318 C C . HIS B 1 102 ? 11.344 -0.177 4.191 1 98.75 102 HIS B C 1
ATOM 2320 O O . HIS B 1 102 ? 12.547 -0.336 4 1 98.75 102 HIS B O 1
ATOM 2326 N N . LEU B 1 103 ? 10.891 0.672 5.027 1 98.75 103 LEU B N 1
ATOM 2327 C CA . LEU B 1 103 ? 11.672 1.324 6.07 1 98.75 103 LEU B CA 1
ATOM 2328 C C . LEU B 1 103 ? 11.336 0.742 7.441 1 98.75 103 LEU B C 1
ATOM 2330 O O . LEU B 1 103 ? 10.188 0.796 7.883 1 98.75 103 LEU B O 1
ATOM 2334 N N . ALA B 1 104 ? 12.297 0.171 8.086 1 98.25 104 ALA B N 1
ATOM 2335 C CA . ALA B 1 104 ? 12.07 -0.409 9.406 1 98.25 104 ALA B CA 1
ATOM 2336 C C . ALA B 1 104 ? 12.883 0.322 10.477 1 98.25 104 ALA B C 1
ATOM 2338 O O . ALA B 1 104 ? 13.977 0.824 10.195 1 98.25 104 ALA B O 1
ATOM 2339 N N . GLY B 1 105 ? 12.336 0.35 11.625 1 98.12 105 GLY B N 1
ATOM 2340 C CA . GLY B 1 105 ? 13.008 0.991 12.75 1 98.12 105 GLY B CA 1
ATOM 2341 C C . GLY B 1 105 ? 12.141 1.07 13.992 1 98.12 105 GLY B C 1
ATOM 2342 O O . GLY B 1 105 ? 11.281 0.214 14.219 1 98.12 105 GLY B O 1
ATOM 2343 N N . GLU B 1 106 ? 12.508 2.016 14.836 1 98.31 106 GLU B N 1
ATOM 2344 C CA . GLU B 1 106 ? 11.773 2.23 16.078 1 98.31 106 GLU B CA 1
ATOM 2345 C C . GLU B 1 106 ? 10.961 3.523 16.031 1 98.31 106 GLU B C 1
ATOM 2347 O O . GLU B 1 106 ? 11.516 4.598 15.766 1 98.31 106 GLU B O 1
ATOM 2352 N N . LEU B 1 107 ? 9.664 3.393 16.281 1 98.62 107 LEU B N 1
ATOM 2353 C CA . LEU B 1 107 ? 8.734 4.516 16.25 1 98.62 107 LEU B CA 1
ATOM 2354 C C . LEU B 1 107 ? 8.492 5.055 17.656 1 98.62 107 LEU B C 1
ATOM 2356 O O . LEU B 1 107 ? 8.273 4.285 18.594 1 98.62 107 LEU B O 1
ATOM 2360 N N . ASP B 1 108 ? 8.469 6.32 17.797 1 98.12 108 ASP B N 1
ATOM 2361 C CA . ASP B 1 108 ? 8.195 6.926 19.109 1 98.12 108 ASP B CA 1
ATOM 2362 C C . ASP B 1 108 ? 7.371 8.203 18.953 1 98.12 108 ASP B C 1
ATOM 2364 O O . ASP B 1 108 ? 7.344 8.805 17.875 1 98.12 108 ASP B O 1
ATOM 2368 N N . LEU B 1 109 ? 6.73 8.57 20.047 1 98.44 109 LEU B N 1
ATOM 2369 C CA . LEU B 1 109 ? 6.066 9.867 20.141 1 98.44 109 LEU B CA 1
ATOM 2370 C C . LEU B 1 109 ? 7.082 10.977 20.391 1 98.44 109 LEU B C 1
ATOM 2372 O O . LEU B 1 109 ? 8.016 10.805 21.172 1 98.44 109 LEU B O 1
ATOM 2376 N N . ARG B 1 110 ? 6.879 12.062 19.688 1 98.5 110 ARG B N 1
ATOM 2377 C CA . ARG B 1 110 ? 7.746 13.219 19.891 1 98.5 110 ARG B CA 1
ATOM 2378 C C . ARG B 1 110 ? 7.031 14.32 20.672 1 98.5 110 ARG B C 1
ATOM 2380 O O . ARG B 1 110 ? 5.801 14.32 20.766 1 98.5 110 ARG B O 1
ATOM 2387 N N . PRO B 1 111 ? 7.816 15.242 21.266 1 97.69 111 PRO B N 1
ATOM 2388 C CA . PRO B 1 111 ? 7.18 16.375 21.953 1 97.69 111 PRO B CA 1
ATOM 2389 C C . PRO B 1 111 ? 6.277 17.188 21.047 1 97.69 111 PRO B C 1
ATOM 2391 O O . PRO B 1 111 ? 6.641 17.453 19.891 1 97.69 111 PRO B O 1
ATOM 2394 N N . GLU B 1 112 ? 5.113 17.562 21.625 1 97.12 112 GLU B N 1
ATOM 2395 C CA . GLU B 1 112 ? 4.133 18.328 20.859 1 97.12 112 GLU B CA 1
ATOM 2396 C C . GLU B 1 112 ? 4.754 19.609 20.297 1 97.12 112 GLU B C 1
ATOM 2398 O O . GLU B 1 112 ? 4.312 20.109 19.266 1 97.12 112 GLU B O 1
ATOM 2403 N N . SER B 1 113 ? 5.766 20.109 20.969 1 97.75 113 SER B N 1
ATOM 2404 C CA . SER B 1 113 ? 6.418 21.344 20.531 1 97.75 113 SER B CA 1
ATOM 2405 C C . SER B 1 113 ? 7.07 21.172 19.156 1 97.75 113 SER B C 1
ATOM 2407 O O . SER B 1 113 ? 7.383 22.156 18.484 1 97.75 113 SER B O 1
ATOM 2409 N N . GLU B 1 114 ? 7.277 19.906 18.688 1 98.25 114 GLU B N 1
ATOM 2410 C CA . GLU B 1 114 ? 7.906 19.641 17.391 1 98.25 114 GLU B CA 1
ATOM 2411 C C . GLU B 1 114 ? 6.871 19.625 16.266 1 98.25 114 GLU B C 1
ATOM 2413 O O . GLU B 1 114 ? 7.23 19.641 15.086 1 98.25 114 GLU B O 1
ATOM 2418 N N . LEU B 1 115 ? 5.602 19.625 16.609 1 98.44 115 LEU B N 1
ATOM 2419 C CA . LEU B 1 115 ? 4.531 19.359 15.664 1 98.44 115 LEU B CA 1
ATOM 2420 C C . LEU B 1 115 ? 4.414 20.484 14.641 1 98.44 115 LEU B C 1
ATOM 2422 O O . LEU B 1 115 ? 4.348 20.219 13.438 1 98.44 115 LEU B O 1
ATOM 2426 N N . PRO B 1 116 ? 4.402 21.812 15.039 1 97.94 116 PRO B N 1
ATOM 2427 C CA . PRO B 1 116 ? 4.277 22.859 14.023 1 97.94 116 PRO B CA 1
ATOM 2428 C C . PRO B 1 116 ? 5.387 22.797 12.977 1 97.94 116 PRO B C 1
ATOM 2430 O O . PRO B 1 116 ? 5.117 22.922 11.773 1 97.94 116 PRO B O 1
ATOM 2433 N N . GLY B 1 117 ? 6.648 22.594 13.43 1 98.25 117 GLY B N 1
ATOM 2434 C CA . GLY B 1 117 ? 7.762 22.469 12.508 1 98.25 117 GLY B CA 1
ATOM 2435 C C . GLY B 1 117 ? 7.633 21.297 11.555 1 98.25 117 GLY B C 1
ATOM 2436 O O . GLY B 1 117 ? 7.934 21.422 10.367 1 98.25 117 GLY B O 1
ATOM 2437 N N . LEU B 1 118 ? 7.195 20.188 12.062 1 98.56 118 LEU B N 1
ATOM 2438 C CA . LEU B 1 118 ? 6.965 19.016 11.242 1 98.56 118 LEU B CA 1
ATOM 2439 C C . LEU B 1 118 ? 5.93 19.297 10.156 1 98.56 118 LEU B C 1
ATOM 2441 O O . LEU B 1 118 ? 6.148 18.984 8.984 1 98.56 118 LEU B O 1
ATOM 2445 N N . LEU B 1 119 ? 4.805 19.906 10.531 1 98.56 119 LEU B N 1
ATOM 2446 C CA . LEU B 1 119 ? 3.719 20.172 9.594 1 98.56 119 LEU B CA 1
ATOM 2447 C C . LEU B 1 119 ? 4.145 21.172 8.531 1 98.56 119 LEU B C 1
ATOM 2449 O O . LEU B 1 119 ? 3.746 21.078 7.371 1 98.56 119 LEU B O 1
ATOM 2453 N N . ASP B 1 120 ? 4.941 22.156 8.945 1 98.38 120 ASP B N 1
ATOM 2454 C CA . ASP B 1 120 ? 5.484 23.109 7.977 1 98.38 120 ASP B CA 1
ATOM 2455 C C . ASP B 1 120 ? 6.355 22.406 6.941 1 98.38 120 ASP B C 1
ATOM 2457 O O . ASP B 1 120 ? 6.25 22.672 5.742 1 98.38 120 ASP B O 1
ATOM 2461 N N . ARG B 1 121 ? 7.207 21.484 7.375 1 98.5 121 ARG B N 1
ATOM 2462 C CA . ARG B 1 121 ? 8.102 20.766 6.465 1 98.5 121 ARG B CA 1
ATOM 2463 C C . ARG B 1 121 ? 7.316 19.844 5.547 1 98.5 121 ARG B C 1
ATOM 2465 O O . ARG B 1 121 ? 7.617 19.734 4.355 1 98.5 121 ARG B O 1
ATOM 2472 N N . LEU B 1 122 ? 6.301 19.203 6.102 1 98.5 122 LEU B N 1
ATOM 2473 C CA . LEU B 1 122 ? 5.441 18.359 5.285 1 98.5 122 LEU B CA 1
ATOM 2474 C C . LEU B 1 122 ? 4.754 19.172 4.195 1 98.5 122 LEU B C 1
ATOM 2476 O O . LEU B 1 122 ? 4.801 18.812 3.018 1 98.5 122 LEU B O 1
ATOM 2480 N N . SER B 1 123 ? 4.105 20.266 4.641 1 98.19 123 SER B N 1
ATOM 2481 C CA . SER B 1 123 ? 3.416 21.125 3.688 1 98.19 123 SER B CA 1
ATOM 2482 C C . SER B 1 123 ? 4.375 21.656 2.631 1 98.19 123 SER B C 1
ATOM 2484 O O . SER B 1 123 ? 4.062 21.656 1.438 1 98.19 123 SER B O 1
ATOM 2486 N N . ALA B 1 124 ? 5.523 22.109 3.049 1 98.25 124 ALA B N 1
ATOM 2487 C CA . ALA B 1 124 ? 6.512 22.656 2.121 1 98.25 124 ALA B CA 1
ATOM 2488 C C . ALA B 1 124 ? 6.93 21.609 1.089 1 98.25 124 ALA B C 1
ATOM 2490 O O . ALA B 1 124 ? 7.031 21.906 -0.103 1 98.25 124 ALA B O 1
ATOM 2491 N N . ARG B 1 125 ? 7.176 20.438 1.539 1 97.94 125 ARG B N 1
ATOM 2492 C CA . ARG B 1 125 ? 7.629 19.359 0.671 1 97.94 125 ARG B CA 1
ATOM 2493 C C . ARG B 1 125 ? 6.641 19.109 -0.462 1 97.94 125 ARG B C 1
ATOM 2495 O O . ARG B 1 125 ? 7.035 19 -1.625 1 97.94 125 ARG B O 1
ATOM 2502 N N . PHE B 1 126 ? 5.379 19 -0.201 1 98.38 126 PHE B N 1
ATOM 2503 C CA . PHE B 1 126 ? 4.391 18.625 -1.206 1 98.38 126 PHE B CA 1
ATOM 2504 C C . PHE B 1 126 ? 3.934 19.844 -2.002 1 98.38 126 PHE B C 1
ATOM 2506 O O . PHE B 1 126 ? 3.727 19.75 -3.213 1 98.38 126 PHE B O 1
ATOM 2513 N N . GLU B 1 127 ? 3.832 21.016 -1.304 1 98.5 127 GLU B N 1
ATOM 2514 C CA . GLU B 1 127 ? 3.42 22.219 -2.012 1 98.5 127 GLU B CA 1
ATOM 2515 C C . GLU B 1 127 ? 4.473 22.656 -3.031 1 98.5 127 GLU B C 1
ATOM 2517 O O . GLU B 1 127 ? 4.137 23.219 -4.074 1 98.5 127 GLU B O 1
ATOM 2522 N N . LYS B 1 128 ? 5.715 22.328 -2.805 1 97.62 128 LYS B N 1
ATOM 2523 C CA . LYS B 1 128 ? 6.785 22.656 -3.742 1 97.62 128 LYS B CA 1
ATOM 2524 C C . LYS B 1 128 ? 6.57 21.969 -5.086 1 97.62 128 LYS B C 1
ATOM 2526 O O . LYS B 1 128 ? 6.938 22.5 -6.133 1 97.62 128 LYS B O 1
ATOM 2531 N N . GLN B 1 129 ? 5.945 20.859 -5.086 1 97.25 129 GLN B N 1
ATOM 2532 C CA . GLN B 1 129 ? 5.727 20.078 -6.297 1 97.25 129 GLN B CA 1
ATOM 2533 C C . GLN B 1 129 ? 4.586 20.656 -7.129 1 97.25 129 GLN B C 1
ATOM 2535 O O . GLN B 1 129 ? 4.344 20.219 -8.25 1 97.25 129 GLN B O 1
ATOM 2540 N N . LEU B 1 130 ? 3.908 21.594 -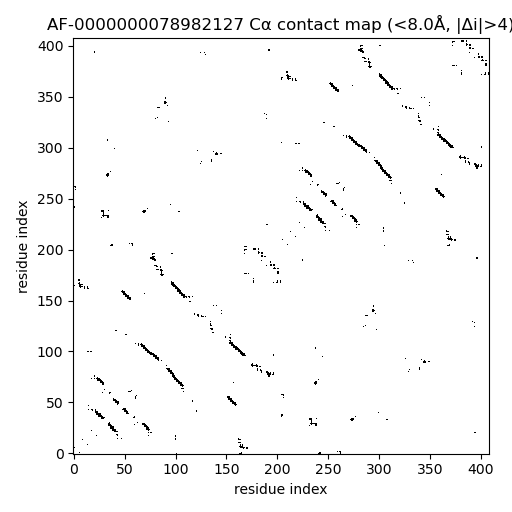6.594 1 97.25 130 LEU B N 1
ATOM 2541 C CA . LEU B 1 130 ? 2.758 22.172 -7.277 1 97.25 130 LEU B CA 1
ATOM 2542 C C . LEU B 1 130 ? 3.133 23.5 -7.953 1 97.25 130 LEU B C 1
ATOM 2544 O O . LEU B 1 130 ? 2.268 24.188 -8.484 1 97.25 130 LEU B O 1
ATOM 2548 N N . LEU B 1 131 ? 4.387 23.844 -7.918 1 95.69 131 LEU B N 1
ATOM 2549 C CA . LEU B 1 131 ? 4.824 25.031 -8.641 1 95.69 131 LEU B CA 1
ATOM 2550 C C . LEU B 1 131 ? 4.414 24.969 -10.109 1 95.69 131 LEU B C 1
ATOM 2552 O O . LEU B 1 131 ? 4.445 23.891 -10.711 1 95.69 131 LEU B O 1
ATOM 2556 N N . PRO B 1 132 ? 3.916 26.109 -10.594 1 96.06 132 PRO B N 1
ATOM 2557 C CA . PRO B 1 132 ? 4.129 27.484 -10.133 1 96.06 132 PRO B CA 1
ATOM 2558 C C . PRO B 1 132 ? 3.012 27.984 -9.219 1 96.06 132 PRO B C 1
ATOM 2560 O O . PRO B 1 132 ? 2.982 29.156 -8.859 1 96.06 132 PRO B O 1
ATOM 2563 N N . LYS B 1 133 ? 2.08 27.094 -8.82 1 94.12 133 LYS B N 1
ATOM 2564 C CA . LYS B 1 133 ? 1.109 27.5 -7.805 1 94.12 133 LYS B CA 1
ATOM 2565 C C . LYS B 1 133 ? 1.809 27.984 -6.539 1 94.12 133 LYS B C 1
ATOM 2567 O O . LYS B 1 133 ? 2.732 27.328 -6.047 1 94.12 133 LYS B O 1
ATOM 2572 N N . PRO B 1 134 ? 1.401 29.172 -6.125 1 95.75 134 PRO B N 1
ATOM 2573 C CA . PRO B 1 134 ? 2 29.578 -4.848 1 95.75 134 PRO B CA 1
ATOM 2574 C C . PRO B 1 134 ? 1.791 28.531 -3.748 1 95.75 134 PRO B C 1
ATOM 2576 O O . PRO B 1 134 ? 0.694 27.984 -3.611 1 95.75 134 PRO B O 1
ATOM 2579 N N . ALA B 1 135 ? 2.826 28.297 -2.992 1 97.56 135 ALA B N 1
ATOM 2580 C CA . ALA B 1 135 ? 2.762 27.281 -1.938 1 97.56 135 ALA B CA 1
ATOM 2581 C C . ALA B 1 135 ? 1.823 27.719 -0.816 1 97.56 135 ALA B C 1
ATOM 2583 O O . ALA B 1 135 ? 1.829 28.891 -0.411 1 97.56 135 ALA B O 1
ATOM 2584 N N . TRP B 1 136 ? 1.001 26.875 -0.391 1 98.12 136 TRP B N 1
ATOM 2585 C CA . TRP B 1 136 ? 0.232 27.109 0.827 1 98.12 136 TRP B CA 1
ATOM 2586 C C . TRP B 1 136 ? 1.133 27.078 2.057 1 98.12 136 TRP B C 1
ATOM 2588 O O . TRP B 1 136 ? 2.008 26.203 2.162 1 98.12 136 TRP B O 1
ATOM 2598 N N . THR B 1 137 ? 0.972 27.953 2.984 1 97.5 137 THR B N 1
ATOM 2599 C CA . THR B 1 137 ? 1.567 27.938 4.316 1 97.5 137 THR B CA 1
ATOM 2600 C C . THR B 1 137 ? 0.522 28.266 5.379 1 97.5 137 THR B C 1
ATOM 2602 O O . THR B 1 137 ? -0.56 28.75 5.062 1 97.5 137 THR B O 1
ATOM 2605 N N . ARG B 1 138 ? 0.875 27.906 6.637 1 96.06 138 ARG B N 1
ATOM 2606 C CA . ARG B 1 138 ? -0.091 28.156 7.703 1 96.06 138 ARG B CA 1
ATOM 2607 C C . ARG B 1 138 ? -0.302 29.641 7.922 1 96.06 138 ARG B C 1
ATOM 2609 O O . ARG B 1 138 ? -1.233 30.047 8.625 1 96.06 138 ARG B O 1
ATOM 2616 N N . ALA B 1 139 ? 0.503 30.469 7.34 1 95.56 139 ALA B N 1
ATOM 2617 C CA . ALA B 1 139 ? 0.325 31.922 7.441 1 95.56 139 ALA B CA 1
ATOM 2618 C C . ALA B 1 139 ? -0.973 32.344 6.77 1 95.56 139 ALA B C 1
ATOM 2620 O O . ALA B 1 139 ? -1.46 33.469 7.016 1 95.56 139 ALA B O 1
ATOM 2621 N N . LYS B 1 140 ? -1.555 31.578 5.926 1 95.5 140 LYS B N 1
ATOM 2622 C CA . LYS B 1 140 ? -2.809 31.875 5.238 1 95.5 140 LYS B CA 1
ATOM 2623 C C . LYS B 1 140 ? -4.004 31.688 6.168 1 95.5 140 LYS B C 1
ATOM 2625 O O . LYS B 1 140 ? -5.117 32.094 5.852 1 95.5 140 LYS B O 1
ATOM 2630 N N . MET B 1 141 ? -3.729 31.062 7.285 1 97 141 MET B N 1
ATOM 2631 C CA . MET B 1 141 ? -4.836 30.719 8.172 1 97 141 MET B CA 1
ATOM 2632 C C . MET B 1 141 ? -5.109 31.859 9.156 1 97 141 MET B C 1
ATOM 2634 O O . MET B 1 141 ? -4.219 32.656 9.461 1 97 141 MET B O 1
ATOM 2638 N N . THR B 1 142 ? -6.371 31.875 9.633 1 96.19 142 THR B N 1
ATOM 2639 C CA . THR B 1 142 ? -6.727 32.812 10.711 1 96.19 142 THR B CA 1
ATOM 2640 C C . THR B 1 142 ? -5.879 32.531 11.953 1 96.19 142 THR B C 1
ATOM 2642 O O . THR B 1 142 ? -5.66 31.375 12.32 1 96.19 142 THR B O 1
ATOM 2645 N N . PRO B 1 143 ? -5.426 33.625 12.531 1 93 143 PRO B N 1
ATOM 2646 C CA . PRO B 1 143 ? -4.625 33.438 13.742 1 93 143 PRO B CA 1
ATOM 2647 C C . PRO B 1 143 ? -5.324 32.562 14.773 1 93 143 PRO B C 1
ATOM 2649 O O . PRO B 1 143 ? -6.512 32.75 15.055 1 93 143 PRO B O 1
ATOM 2652 N N . GLY B 1 144 ? -4.645 31.531 15.258 1 94.25 144 GLY B N 1
ATOM 2653 C CA . GLY B 1 144 ? -5.16 30.656 16.297 1 94.25 144 GLY B CA 1
ATOM 2654 C C . GLY B 1 144 ? -5.84 29.422 15.758 1 94.25 144 GLY B C 1
ATOM 2655 O O . GLY B 1 144 ? -5.996 28.422 16.469 1 94.25 144 GLY B O 1
ATOM 2656 N N . ALA B 1 145 ? -6.348 29.453 14.5 1 94.56 145 ALA B N 1
ATOM 2657 C CA . ALA B 1 145 ? -7.066 28.312 13.922 1 94.56 145 ALA B CA 1
ATOM 2658 C C . ALA B 1 145 ? -6.164 27.094 13.828 1 94.56 145 ALA B C 1
ATOM 2660 O O . ALA B 1 145 ? -6.57 25.984 14.195 1 94.56 145 ALA B O 1
ATOM 2661 N N . PHE B 1 146 ? -4.973 27.312 13.406 1 95.12 146 PHE B N 1
ATOM 2662 C CA . PHE B 1 146 ? -4.008 26.234 13.234 1 95.12 146 PHE B CA 1
ATOM 2663 C C . PHE B 1 146 ? -3.682 25.594 14.57 1 95.12 146 PHE B C 1
ATOM 2665 O O . PHE B 1 146 ? -3.668 24.359 14.688 1 95.12 146 PHE B O 1
ATOM 2672 N N . ASP B 1 147 ? -3.506 26.359 15.586 1 93.62 147 ASP B N 1
ATOM 2673 C CA . ASP B 1 147 ? -3.139 25.859 16.906 1 93.62 147 ASP B CA 1
ATOM 2674 C C . ASP B 1 147 ? -4.219 24.938 17.469 1 93.62 147 ASP B C 1
ATOM 2676 O O . ASP B 1 147 ? -3.91 23.938 18.109 1 93.62 147 ASP B O 1
ATOM 2680 N N . ARG B 1 148 ? -5.438 25.312 17.219 1 94.5 148 ARG B N 1
ATOM 2681 C CA . ARG B 1 148 ? -6.547 24.484 17.688 1 94.5 148 ARG B CA 1
ATOM 2682 C C . ARG B 1 148 ? -6.535 23.109 17.016 1 94.5 148 ARG B C 1
ATOM 2684 O O . ARG B 1 148 ? -6.848 22.109 17.656 1 94.5 148 ARG B O 1
ATOM 2691 N N . MET B 1 149 ? -6.133 23.094 15.82 1 95.5 149 MET B N 1
ATOM 2692 C CA . MET B 1 149 ? -6.133 21.844 15.062 1 95.5 149 MET B CA 1
ATOM 2693 C C . MET B 1 149 ? -4.996 20.938 15.508 1 95.5 149 MET B C 1
ATOM 2695 O O . MET B 1 149 ? -5.102 19.719 15.406 1 95.5 149 MET B O 1
ATOM 2699 N N . LEU B 1 150 ? -3.9 21.531 16 1 96.19 150 LEU B N 1
ATOM 2700 C CA . LEU B 1 150 ? -2.732 20.766 16.422 1 96.19 150 LEU B CA 1
ATOM 2701 C C . LEU B 1 150 ? -3.09 19.812 17.547 1 96.19 150 LEU B C 1
ATOM 2703 O O . LEU B 1 150 ? -2.463 18.75 17.688 1 96.19 150 LEU B O 1
ATOM 2707 N N . ARG B 1 151 ? -4.086 20.125 18.312 1 95.62 151 ARG B N 1
ATOM 2708 C CA . ARG B 1 151 ? -4.469 19.328 19.484 1 95.62 151 ARG B CA 1
ATOM 2709 C C . ARG B 1 151 ? -5.004 17.953 19.062 1 95.62 151 ARG B C 1
ATOM 2711 O O . ARG B 1 151 ? -5.094 17.047 19.875 1 95.62 151 ARG B O 1
ATOM 2718 N N . MET B 1 152 ? -5.375 17.781 17.828 1 96.56 152 MET B N 1
ATOM 2719 C CA . MET B 1 152 ? -6.043 16.578 17.359 1 96.56 152 MET B CA 1
ATOM 2720 C C . MET B 1 152 ? -5.031 15.531 16.906 1 96.56 152 MET B C 1
ATOM 2722 O O . MET B 1 152 ? -5.383 14.375 16.672 1 96.56 152 MET B O 1
ATOM 2726 N N . ILE B 1 153 ? -3.797 16.016 16.734 1 98.19 153 ILE B N 1
ATOM 2727 C CA . ILE B 1 153 ? -2.805 15.102 16.188 1 98.19 153 ILE B CA 1
ATOM 2728 C C . ILE B 1 153 ? -1.562 15.086 17.062 1 98.19 153 ILE B C 1
ATOM 2730 O O . ILE B 1 153 ? -1.441 15.891 18 1 98.19 153 ILE B O 1
ATOM 2734 N N . VAL B 1 154 ? -0.665 14.062 16.828 1 98.56 154 VAL B N 1
ATOM 2735 C CA . VAL B 1 154 ? 0.589 13.938 17.562 1 98.56 154 VAL B CA 1
ATOM 2736 C C . VAL B 1 154 ? 1.735 13.672 16.578 1 98.56 154 VAL B C 1
ATOM 2738 O O . VAL B 1 154 ? 1.564 12.961 15.594 1 98.56 154 VAL B O 1
ATOM 2741 N N . PRO B 1 155 ? 2.898 14.297 16.828 1 98.75 155 PRO B N 1
ATOM 2742 C CA . PRO B 1 155 ? 4.074 14.008 16 1 98.75 155 PRO B CA 1
ATOM 2743 C C . PRO B 1 155 ? 4.742 12.688 16.375 1 98.75 155 PRO B C 1
ATOM 2745 O O . PRO B 1 155 ? 4.801 12.328 17.562 1 98.75 155 PRO B O 1
ATOM 2748 N N . CYS B 1 156 ? 5.191 11.961 15.414 1 98.88 156 CYS B N 1
ATOM 2749 C CA . CYS B 1 156 ? 5.949 10.727 15.586 1 98.88 156 CYS B CA 1
ATOM 2750 C C . CYS B 1 156 ? 7.23 10.75 14.758 1 98.88 156 CYS B C 1
ATOM 2752 O O . CYS B 1 156 ? 7.324 11.492 13.781 1 98.88 156 CYS B O 1
ATOM 2754 N N . ARG B 1 157 ? 8.156 9.992 15.203 1 98.81 157 ARG B N 1
ATOM 2755 C CA . ARG B 1 157 ? 9.414 9.797 14.484 1 98.81 157 ARG B CA 1
ATOM 2756 C C . ARG B 1 157 ? 9.852 8.336 14.531 1 98.81 157 ARG B C 1
ATOM 2758 O O . ARG B 1 157 ? 9.758 7.688 15.578 1 98.81 157 ARG B O 1
ATOM 2765 N N . MET B 1 158 ? 10.25 7.863 13.43 1 98.88 158 MET B N 1
ATOM 2766 C CA . MET B 1 158 ? 10.867 6.543 13.375 1 98.88 158 MET B CA 1
ATOM 2767 C C . MET B 1 158 ? 12.375 6.66 13.148 1 98.88 158 MET B C 1
ATOM 2769 O O . MET B 1 158 ? 12.812 7.258 12.164 1 98.88 158 MET B O 1
ATOM 2773 N N . ARG B 1 159 ? 13.156 6.133 14.047 1 98.81 159 ARG B N 1
ATOM 2774 C CA . ARG B 1 159 ? 14.586 5.973 13.805 1 98.81 159 ARG B CA 1
ATOM 2775 C C . ARG B 1 159 ? 14.859 4.75 12.938 1 98.81 159 ARG B C 1
ATOM 2777 O O . ARG B 1 159 ? 14.695 3.613 13.391 1 98.81 159 ARG B O 1
ATOM 2784 N N . VAL B 1 160 ? 15.312 5 11.727 1 98.75 160 VAL B N 1
ATOM 2785 C CA . VAL B 1 160 ? 15.406 3.957 10.711 1 98.75 160 VAL B CA 1
ATOM 2786 C C . VAL B 1 160 ? 16.641 3.105 10.953 1 98.75 160 VAL B C 1
ATOM 2788 O O . VAL B 1 160 ? 17.75 3.635 11.117 1 98.75 160 VAL B O 1
ATOM 2791 N N . SER B 1 161 ? 16.516 1.805 10.938 1 98.31 161 SER B N 1
ATOM 2792 C CA . SER B 1 161 ? 17.641 0.898 11.117 1 98.31 161 SER B CA 1
ATOM 2793 C C . SER B 1 161 ? 17.828 -0.003 9.906 1 98.31 161 SE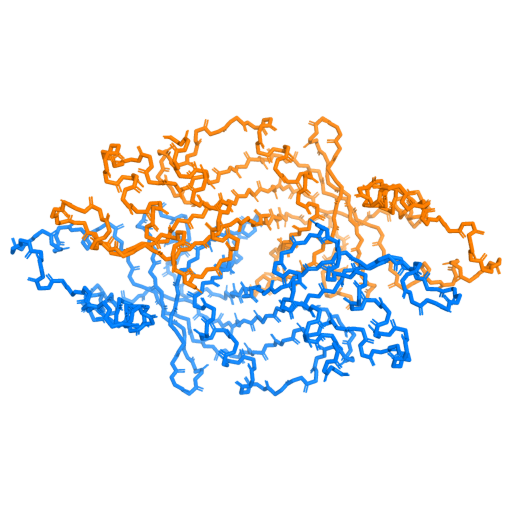R B C 1
ATOM 2795 O O . SER B 1 161 ? 18.875 -0.643 9.758 1 98.31 161 SER B O 1
ATOM 2797 N N . ASP B 1 162 ? 16.859 -0.126 9.078 1 97.75 162 ASP B N 1
ATOM 2798 C CA . ASP B 1 162 ? 16.938 -1 7.914 1 97.75 162 ASP B CA 1
ATOM 2799 C C . ASP B 1 162 ? 16.125 -0.434 6.754 1 97.75 162 ASP B C 1
ATOM 2801 O O . ASP B 1 162 ? 15.023 0.093 6.957 1 97.75 162 ASP B O 1
ATOM 2805 N N . VAL B 1 163 ? 16.656 -0.412 5.555 1 98.44 163 VAL B N 1
ATOM 2806 C CA . VAL B 1 163 ? 16.031 -0.007 4.305 1 98.44 163 VAL B CA 1
ATOM 2807 C C . VAL B 1 163 ? 16.156 -1.129 3.277 1 98.44 163 VAL B C 1
ATOM 2809 O O . VAL B 1 163 ? 17.266 -1.53 2.916 1 98.44 163 VAL B O 1
ATOM 2812 N N . GLN B 1 164 ? 14.984 -1.634 2.805 1 97.88 164 GLN B N 1
ATOM 2813 C CA . GLN B 1 164 ? 14.984 -2.705 1.813 1 97.88 164 GLN B CA 1
ATOM 2814 C C . GLN B 1 164 ? 14.047 -2.377 0.652 1 97.88 164 GLN B C 1
ATOM 2816 O O . GLN B 1 164 ? 12.961 -1.83 0.857 1 97.88 164 GLN B O 1
ATOM 2821 N N . GLY B 1 165 ? 14.477 -2.693 -0.511 1 98.5 165 GLY B N 1
ATOM 2822 C CA . GLY B 1 165 ? 13.656 -2.479 -1.689 1 98.5 165 GLY B CA 1
ATOM 2823 C C . GLY B 1 165 ? 13.422 -3.744 -2.492 1 98.5 165 GLY B C 1
ATOM 2824 O O . GLY B 1 165 ? 14.312 -4.586 -2.609 1 98.5 165 GLY B O 1
ATOM 2825 N N . THR B 1 166 ? 12.211 -3.918 -2.91 1 98.69 166 THR B N 1
ATOM 2826 C CA . THR B 1 166 ? 11.891 -4.879 -3.961 1 98.69 166 THR B CA 1
ATOM 2827 C C . THR B 1 166 ? 11.555 -4.16 -5.266 1 98.69 166 THR B C 1
ATOM 2829 O O . THR B 1 166 ? 10.594 -3.393 -5.328 1 98.69 166 THR B O 1
ATOM 2832 N N . TRP B 1 167 ? 12.383 -4.352 -6.211 1 98.69 167 TRP B N 1
ATOM 2833 C CA . TRP B 1 167 ? 12.125 -3.928 -7.586 1 98.69 167 TRP B CA 1
ATOM 2834 C C . TRP B 1 167 ? 11.945 -5.133 -8.5 1 98.69 167 TRP B C 1
ATOM 2836 O O . TRP B 1 167 ? 12.867 -5.516 -9.227 1 98.69 167 TRP B O 1
ATOM 2846 N N . LYS B 1 168 ? 10.781 -5.754 -8.422 1 98.69 168 LYS B N 1
ATOM 2847 C CA . LYS B 1 168 ? 10.461 -6.93 -9.219 1 98.69 168 LYS B CA 1
ATOM 2848 C C . LYS B 1 168 ? 9.93 -6.535 -10.594 1 98.69 168 LYS B C 1
ATOM 2850 O O . LYS B 1 168 ? 8.734 -6.273 -10.758 1 98.69 168 LYS B O 1
ATOM 2855 N N . LEU B 1 169 ? 10.797 -6.637 -11.578 1 98.81 169 LEU B N 1
ATOM 2856 C CA . LEU B 1 169 ? 10.531 -6.004 -12.867 1 98.81 169 LEU B CA 1
ATOM 2857 C C . LEU B 1 169 ? 10.773 -6.984 -14.008 1 98.81 169 LEU B C 1
ATOM 2859 O O . LEU B 1 169 ? 10.844 -6.578 -15.172 1 98.81 169 LEU B O 1
ATOM 2863 N N . GLY B 1 170 ? 10.938 -8.219 -13.68 1 97.88 170 GLY B N 1
ATOM 2864 C CA . GLY B 1 170 ? 11.148 -9.258 -14.688 1 97.88 170 GLY B CA 1
ATOM 2865 C C . GLY B 1 170 ? 12.586 -9.352 -15.156 1 97.88 170 GLY B C 1
ATOM 2866 O O . GLY B 1 170 ? 12.867 -9.961 -16.188 1 97.88 170 GLY B O 1
ATOM 2867 N N . GLN B 1 171 ? 13.484 -8.758 -14.375 1 97.31 171 GLN B N 1
ATOM 2868 C CA . GLN B 1 171 ? 14.883 -8.719 -14.781 1 97.31 171 GLN B CA 1
ATOM 2869 C C . GLN B 1 171 ? 15.539 -10.086 -14.633 1 97.31 171 GLN B C 1
ATOM 2871 O O . GLN B 1 171 ? 16.672 -10.297 -15.078 1 97.31 171 GLN B O 1
ATOM 2876 N N . ASN B 1 172 ? 14.883 -11.031 -13.977 1 95.75 172 ASN B N 1
ATOM 2877 C CA . ASN B 1 172 ? 15.375 -12.398 -13.883 1 95.75 172 ASN B CA 1
ATOM 2878 C C . ASN B 1 172 ? 14.977 -13.219 -15.109 1 95.75 172 ASN B C 1
ATOM 2880 O O . ASN B 1 172 ? 15.234 -14.422 -15.164 1 95.75 172 ASN B O 1
ATOM 2884 N N . LYS B 1 173 ? 14.352 -12.672 -16.125 1 96.31 173 LYS B N 1
ATOM 2885 C CA . LYS B 1 173 ? 13.953 -13.297 -17.391 1 96.31 173 LYS B CA 1
ATOM 2886 C C . LYS B 1 173 ? 14.789 -12.773 -18.547 1 96.31 173 LYS B C 1
ATOM 2888 O O . LYS B 1 173 ? 15.43 -11.727 -18.438 1 96.31 173 LYS B O 1
ATOM 2893 N N . PRO B 1 174 ? 14.766 -13.5 -19.703 1 96.56 174 PRO B N 1
ATOM 2894 C CA . PRO B 1 174 ? 15.391 -12.945 -20.906 1 96.56 174 PRO B CA 1
ATOM 2895 C C . PRO B 1 174 ? 14.82 -11.586 -21.297 1 96.56 174 PRO B C 1
ATOM 2897 O O . PRO B 1 174 ? 13.625 -11.336 -21.094 1 96.56 174 PRO B O 1
ATOM 2900 N N . GLU B 1 175 ? 15.695 -10.812 -21.875 1 97.88 175 GLU B N 1
ATOM 2901 C CA . GLU B 1 175 ? 15.32 -9.445 -22.203 1 97.88 175 GLU B CA 1
ATOM 2902 C C . GLU B 1 175 ? 14.062 -9.406 -23.062 1 97.88 175 GLU B C 1
ATOM 2904 O O . GLU B 1 175 ? 13.148 -8.617 -22.797 1 97.88 175 GLU B O 1
ATOM 2909 N N . ALA B 1 176 ? 14.047 -10.25 -24.047 1 98.19 176 ALA B N 1
ATOM 2910 C CA . ALA B 1 176 ? 12.898 -10.266 -24.953 1 98.19 176 ALA B CA 1
ATOM 2911 C C . ALA B 1 176 ? 11.609 -10.57 -24.188 1 98.19 176 ALA B C 1
ATOM 2913 O O . ALA B 1 176 ? 10.562 -9.984 -24.469 1 98.19 176 ALA B O 1
ATOM 2914 N N . ALA B 1 177 ? 11.641 -11.469 -23.281 1 98.38 177 ALA B N 1
ATOM 2915 C CA . ALA B 1 177 ? 10.484 -11.82 -22.469 1 98.38 177 ALA B CA 1
ATOM 2916 C C . ALA B 1 177 ? 10.047 -10.648 -21.594 1 98.38 177 ALA B C 1
ATOM 2918 O O . ALA B 1 177 ? 8.852 -10.344 -21.5 1 98.38 177 ALA B O 1
ATOM 2919 N N . ARG B 1 178 ? 11.023 -9.992 -20.969 1 98.69 178 ARG B N 1
ATOM 2920 C CA . ARG B 1 178 ? 10.734 -8.828 -20.141 1 98.69 178 ARG B CA 1
ATOM 2921 C C . ARG B 1 178 ? 10.094 -7.715 -20.953 1 98.69 178 ARG B C 1
ATOM 2923 O O . ARG B 1 178 ? 9.141 -7.074 -20.5 1 98.69 178 ARG B O 1
ATOM 2930 N N . MET B 1 179 ? 10.586 -7.543 -22.188 1 98.69 179 MET B N 1
ATOM 2931 C CA . MET B 1 179 ? 10.023 -6.516 -23.062 1 98.69 179 MET B CA 1
ATOM 2932 C C . MET B 1 179 ? 8.586 -6.84 -23.438 1 98.69 179 MET B C 1
ATOM 2934 O O . MET B 1 179 ? 7.727 -5.953 -23.453 1 98.69 179 MET B O 1
ATOM 2938 N N . GLY B 1 180 ? 8.352 -8.086 -23.781 1 98.62 180 GLY B N 1
ATOM 2939 C CA . GLY B 1 180 ? 6.984 -8.508 -24.062 1 98.62 180 GLY B CA 1
ATOM 2940 C C . GLY B 1 180 ? 6.039 -8.297 -22.891 1 98.62 180 GLY B C 1
ATOM 2941 O O . GLY B 1 180 ? 4.918 -7.812 -23.078 1 98.62 180 GLY B O 1
ATOM 2942 N N . ALA B 1 181 ? 6.5 -8.648 -21.719 1 98.75 181 ALA B N 1
ATOM 2943 C CA . ALA B 1 181 ? 5.707 -8.445 -20.5 1 98.75 181 ALA B CA 1
ATOM 2944 C C . ALA B 1 181 ? 5.43 -6.957 -20.281 1 98.75 181 ALA B C 1
ATOM 2946 O O . ALA B 1 181 ? 4.32 -6.578 -19.906 1 98.75 181 ALA B O 1
ATOM 2947 N N . ALA B 1 182 ? 6.445 -6.141 -20.5 1 98.88 182 ALA B N 1
ATOM 2948 C CA . ALA B 1 182 ? 6.281 -4.695 -20.344 1 98.88 182 ALA B CA 1
ATOM 2949 C C . ALA B 1 182 ? 5.215 -4.156 -21.297 1 98.88 182 ALA B C 1
ATOM 2951 O O . ALA B 1 182 ? 4.406 -3.309 -20.906 1 98.88 182 ALA B O 1
ATOM 2952 N N . GLU B 1 183 ? 5.234 -4.652 -22.5 1 98.62 183 GLU B N 1
ATOM 2953 C CA . GLU B 1 183 ? 4.223 -4.25 -23.469 1 98.62 183 GLU B CA 1
ATOM 2954 C C . GLU B 1 183 ? 2.828 -4.688 -23.016 1 98.62 183 GLU B C 1
ATOM 2956 O O . GLU B 1 183 ? 1.866 -3.924 -23.141 1 98.62 183 GLU B O 1
ATOM 2961 N N . GLY B 1 184 ? 2.746 -5.895 -22.562 1 98.38 184 GLY B N 1
ATOM 2962 C CA . GLY B 1 184 ? 1.482 -6.387 -22.047 1 98.38 184 GLY B CA 1
ATOM 2963 C C . GLY B 1 184 ? 0.95 -5.555 -20.891 1 98.38 184 GLY B C 1
ATOM 2964 O O . GLY B 1 184 ? -0.236 -5.223 -20.859 1 98.38 184 GLY B O 1
ATOM 2965 N N . VAL B 1 185 ? 1.817 -5.141 -19.969 1 98.31 185 VAL B N 1
ATOM 2966 C CA . VAL B 1 185 ? 1.455 -4.344 -18.797 1 98.31 185 VAL B CA 1
ATOM 2967 C C . VAL B 1 185 ? 0.953 -2.971 -19.234 1 98.31 185 VAL B C 1
ATOM 2969 O O . VAL B 1 185 ? -0.052 -2.473 -18.734 1 98.31 185 VAL B O 1
ATOM 2972 N N . ALA B 1 186 ? 1.631 -2.424 -20.188 1 97.88 186 ALA B N 1
ATOM 2973 C CA . ALA B 1 186 ? 1.271 -1.093 -20.672 1 97.88 186 ALA B CA 1
ATOM 2974 C C . ALA B 1 186 ? -0.133 -1.087 -21.266 1 97.88 186 ALA B C 1
ATOM 2976 O O . ALA B 1 186 ? -0.828 -0.069 -21.234 1 97.88 186 ALA B O 1
ATOM 2977 N N . ALA B 1 187 ? -0.538 -2.184 -21.781 1 96.88 187 ALA B N 1
ATOM 2978 C CA . ALA B 1 187 ? -1.835 -2.279 -22.438 1 96.88 187 ALA B CA 1
ATOM 2979 C C . ALA B 1 187 ? -2.898 -2.828 -21.5 1 96.88 187 ALA B C 1
ATOM 2981 O O . ALA B 1 187 ? -4.082 -2.871 -21.844 1 96.88 187 ALA B O 1
ATOM 2982 N N . SER B 1 188 ? -2.514 -3.248 -20.375 1 96.75 188 SER B N 1
ATOM 2983 C CA . SER B 1 188 ? -3.393 -3.893 -19.406 1 96.75 188 SER B CA 1
ATOM 2984 C C . SER B 1 188 ? -4.148 -2.861 -18.562 1 96.75 188 SER B C 1
ATOM 2986 O O . SER B 1 188 ? -3.945 -1.656 -18.734 1 96.75 188 SER B O 1
ATOM 2988 N N . THR B 1 189 ? -5.062 -3.361 -17.703 1 95.88 189 THR B N 1
ATOM 2989 C CA . THR B 1 189 ? -5.773 -2.521 -16.75 1 95.88 189 THR B CA 1
ATOM 2990 C C . THR B 1 189 ? -5.652 -3.086 -15.344 1 95.88 189 THR B C 1
ATOM 2992 O O . THR B 1 189 ? -6.344 -2.633 -14.422 1 95.88 189 THR B O 1
ATOM 2995 N N . ILE B 1 190 ? -4.859 -4.121 -15.18 1 98.12 190 ILE B N 1
ATOM 2996 C CA . ILE B 1 190 ? -4.777 -4.809 -13.891 1 98.12 190 ILE B CA 1
ATOM 2997 C C . ILE B 1 190 ? -3.549 -4.328 -13.125 1 98.12 190 ILE B C 1
ATOM 2999 O O . ILE B 1 190 ? -2.447 -4.852 -13.312 1 98.12 190 ILE B O 1
ATOM 3003 N N . GLY B 1 191 ? -3.754 -3.482 -12.148 1 98.19 191 GLY B N 1
ATOM 3004 C CA . GLY B 1 191 ? -2.662 -2.916 -11.375 1 98.19 191 GLY B CA 1
ATOM 3005 C C . GLY B 1 191 ? -2.756 -1.41 -11.219 1 98.19 191 GLY B C 1
ATOM 3006 O O . GLY B 1 191 ? -3.834 -0.831 -11.375 1 98.19 191 GLY B O 1
ATOM 3007 N N . THR B 1 192 ? -1.664 -0.831 -10.773 1 97.94 192 THR B N 1
ATOM 3008 C CA . THR B 1 192 ? -1.57 0.606 -10.539 1 97.94 192 THR B CA 1
ATOM 3009 C C . THR B 1 192 ? -0.342 1.188 -11.234 1 97.94 192 THR B C 1
ATOM 3011 O O . THR B 1 192 ? 0.732 0.584 -11.219 1 97.94 192 THR B O 1
ATOM 3014 N N . GLU B 1 193 ? -0.562 2.387 -11.844 1 97.44 193 GLU B N 1
ATOM 3015 C CA . GLU B 1 193 ? 0.512 3.105 -12.516 1 97.44 193 GLU B CA 1
ATOM 3016 C C . GLU B 1 193 ? 1.213 2.219 -13.547 1 97.44 193 GLU B C 1
ATOM 3018 O O . GLU B 1 193 ? 2.439 2.104 -13.539 1 97.44 193 GLU B O 1
ATOM 3023 N N . LEU B 1 194 ? 0.46 1.599 -14.398 1 98.31 194 LEU B N 1
ATOM 3024 C CA . LEU B 1 194 ? 0.907 0.549 -15.305 1 98.31 194 LEU B CA 1
ATOM 3025 C C . LEU B 1 194 ? 1.88 1.104 -16.344 1 98.31 194 LEU B C 1
ATOM 3027 O O . LEU B 1 194 ? 2.836 0.427 -16.719 1 98.31 194 LEU B O 1
ATOM 3031 N N . GLU B 1 195 ? 1.664 2.336 -16.812 1 97.88 195 GLU B N 1
ATOM 3032 C CA . GLU B 1 195 ? 2.621 2.93 -17.734 1 97.88 195 GLU B CA 1
ATOM 3033 C C . GLU B 1 195 ? 3.99 3.098 -17.094 1 97.88 195 GLU B C 1
ATOM 3035 O O . GLU B 1 195 ? 5.016 2.793 -17.703 1 97.88 195 GLU B O 1
ATOM 3040 N N . THR B 1 196 ? 3.98 3.576 -15.883 1 98.12 196 THR B N 1
ATOM 3041 C CA . THR B 1 196 ? 5.227 3.736 -15.148 1 98.12 196 THR B CA 1
ATOM 3042 C C . THR B 1 196 ? 5.898 2.385 -14.922 1 98.12 196 THR B C 1
ATOM 3044 O O . THR B 1 196 ? 7.117 2.258 -15.07 1 98.12 196 THR B O 1
ATOM 3047 N N . LEU B 1 197 ? 5.102 1.382 -14.539 1 98.75 197 LEU B N 1
ATOM 3048 C CA . LEU B 1 197 ? 5.637 0.039 -14.352 1 98.75 197 LEU B CA 1
ATOM 3049 C C . LEU B 1 197 ? 6.305 -0.465 -15.625 1 98.75 197 LEU B C 1
ATOM 3051 O O . LEU B 1 197 ? 7.422 -0.984 -15.586 1 98.75 197 LEU B O 1
ATOM 3055 N N . ALA B 1 198 ? 5.617 -0.296 -16.734 1 98.88 198 ALA B N 1
ATOM 3056 C CA . ALA B 1 198 ? 6.145 -0.76 -18.016 1 98.88 198 ALA B CA 1
ATOM 3057 C C . ALA B 1 198 ? 7.477 -0.091 -18.328 1 98.88 198 ALA B C 1
ATOM 3059 O O . ALA B 1 198 ? 8.414 -0.746 -18.797 1 98.88 198 ALA B O 1
ATOM 3060 N N . VAL B 1 199 ? 7.582 1.194 -18.094 1 98.81 199 VAL B N 1
ATOM 3061 C CA . VAL B 1 199 ? 8.812 1.935 -18.359 1 98.81 199 VAL B CA 1
ATOM 3062 C C . VAL B 1 199 ? 9.938 1.372 -17.484 1 98.81 199 VAL B C 1
ATOM 3064 O O . VAL B 1 199 ? 11.055 1.149 -17.984 1 98.81 199 VAL B O 1
ATOM 3067 N N . LEU B 1 200 ? 9.672 1.117 -16.234 1 98.75 200 LEU B N 1
ATOM 3068 C CA . LEU B 1 200 ? 10.664 0.555 -15.328 1 98.75 200 LEU B CA 1
ATOM 3069 C C . LEU B 1 200 ? 11.109 -0.827 -15.797 1 98.75 200 LEU B C 1
ATOM 3071 O O . LEU B 1 200 ? 12.297 -1.15 -15.75 1 98.75 200 LEU B O 1
ATOM 3075 N N . MET B 1 201 ? 10.172 -1.649 -16.234 1 98.81 201 MET B N 1
ATOM 3076 C CA . MET B 1 201 ? 10.484 -2.996 -16.703 1 98.81 201 MET B CA 1
ATOM 3077 C C . MET B 1 201 ? 11.406 -2.947 -17.922 1 98.81 201 MET B C 1
ATOM 3079 O O . MET B 1 201 ? 12.359 -3.727 -18.016 1 98.81 201 MET B O 1
ATOM 3083 N N . ARG B 1 202 ? 11.141 -2.053 -18.828 1 98.62 202 ARG B N 1
ATOM 3084 C CA . ARG B 1 202 ? 11.953 -1.924 -20.031 1 98.62 202 ARG B CA 1
ATOM 3085 C C . ARG B 1 202 ? 13.391 -1.534 -19.672 1 98.62 202 ARG B C 1
ATOM 3087 O O . ARG B 1 202 ? 14.328 -1.904 -20.391 1 98.62 202 ARG B O 1
ATOM 3094 N N . GLY B 1 203 ? 13.547 -0.822 -18.609 1 97.56 203 GLY B N 1
ATOM 3095 C CA . GLY B 1 203 ? 14.859 -0.326 -18.234 1 97.56 203 GLY B CA 1
ATOM 3096 C C . GLY B 1 203 ? 15.586 -1.239 -17.266 1 97.56 203 GLY B C 1
ATOM 3097 O O . GLY B 1 203 ? 16.734 -0.972 -16.906 1 97.56 203 GLY B O 1
ATOM 3098 N N . ALA B 1 204 ? 15.016 -2.266 -16.828 1 96 204 ALA B N 1
ATOM 3099 C CA . ALA B 1 204 ? 15.57 -3.109 -15.766 1 96 204 ALA B CA 1
ATOM 3100 C C . ALA B 1 204 ? 16.562 -4.121 -16.328 1 96 204 ALA B C 1
ATOM 3102 O O . ALA B 1 204 ? 16.453 -4.527 -17.484 1 96 204 ALA B O 1
#

Radius of gyration: 21.22 Å; Cα contacts (8 Å, |Δi|>4): 885; chains: 2; bounding box: 42×65×51 Å

Sequence (408 aa):
MHPNPAFRGESVARNLEFARDRGFGVLAVAVDGAPLISHVPFLVSGDGSEVELHLVRSNPIVQALKSPLPARIAVSGPDGYISPDWYGVADLVPTWNYVAVHLAGELDLRPESELPGLLDRLSARFEKQLLPKPAWTRAKMTPGAFDRMLRMIVPCRMRVSDVQGTWKLGQNKPEAARMGAAEGVAASTIGTELETLAVLMRGAMHPNPAFRGESVARNLEFARDRGFGVLAVAVDGAPLISHVPFLVSGDGSEVELHLVRSNPIVQALKSPLPARIAVSGPDGYISPDWYGVADLVPTWNYVAVHLAGELDLRPESELPGLLDRLSARFEKQLLPKPAWTRAKMTPGAFDRMLRMIVPCRMRVSDVQGTWKLGQNKPEAARMGAAEGVAASTIGTELETLAVLMRGA

Nearest PDB structures (foldseek):
  2ol5-assembly1_B  TM=8.829E-01  e=7.318E-16  Geobacillus stearothermophilus
  2ol5-assembly1_A  TM=8.724E-01  e=4.350E-15  Geobacillus stearothermophilus
  4ybn-assembly1_B  TM=7.049E-01  e=1.412E-10  Mycolicibacterium smegmatis MC2 155
  2fur-assembly1_B  TM=7.692E-01  e=1.763E-07  Thermoplasma acidophilum
  2x1k-assembly1_A-2  TM=7.249E-01  e=7.013E-08  Deinococcus radiodurans

Organism: Ruegeria pomeroyi (strain ATCC 700808 / DSM 15171 / DSS-3) (NCBI:txid246200)

Solvent-accessible surface area (backbone atoms only — not comparable to full-atom values): 21371 Å² total; per-residue (Å²): 92,75,72,59,66,84,23,48,71,72,50,63,66,58,38,48,50,52,46,49,71,63,27,46,31,41,38,31,32,42,49,92,53,42,35,48,48,39,80,38,60,45,45,57,42,94,86,57,50,33,36,40,37,62,43,52,58,80,29,68,64,57,72,65,43,81,49,72,37,38,20,29,33,44,27,71,58,32,27,30,58,40,60,37,79,31,31,78,56,81,74,60,65,71,48,71,35,34,35,36,29,36,44,27,30,39,31,33,74,47,63,69,85,50,32,66,62,50,52,50,51,53,42,47,60,58,30,60,72,48,59,88,50,80,63,70,56,77,81,77,33,56,88,65,55,63,64,62,55,51,72,51,42,43,30,31,39,28,48,45,76,45,73,48,44,33,52,38,43,48,65,90,48,58,65,67,27,25,44,32,34,19,53,47,30,51,72,50,84,58,62,41,57,34,61,61,39,19,55,51,19,63,70,87,92,75,72,60,64,84,21,47,72,72,50,63,67,57,38,49,49,54,47,49,71,62,26,45,32,40,37,32,32,42,48,92,53,42,35,49,48,38,81,38,59,45,46,58,43,95,86,57,50,33,37,39,36,60,44,51,57,81,28,68,63,57,70,64,43,84,48,71,38,37,21,29,34,45,28,72,59,33,26,30,59,41,59,35,79,31,31,79,56,82,74,60,65,70,49,72,36,36,35,37,30,38,44,26,29,40,31,33,74,47,63,68,85,51,33,67,61,50,52,51,50,54,43,47,62,58,31,60,72,47,58,89,49,79,61,71,57,77,83,78,34,55,89,65,54,62,64,62,55,50,74,51,42,42,30,31,38,28,48,45,77,47,72,48,44,32,51,36,43,49,65,89,47,58,67,68,27,22,44,33,35,20,53,46,31,50,72,49,83,57,63,39,57,34,61,60,39,20,53,51,19,62,71,86

Foldseek 3Di:
DDPDVVQWPDDLVVLLVLCQVQQWWWKWFDDPDDIFIDIWGWHADPVRQKIKTKFFCPRVVVVVQPDKTKMKTKDWDWKFKFCQVLQVDPDDHIDMFTKIKMWIFIKHFDDLVCVLVRVQVSQCSVQVVVPPPDGDDCVPPDPPPVVVVSVRMTMMMGRTDDMTMGGRQCPVDDLSRLLSRLVVQCVDDGIPPSPVSSVSSNVD/DDPPCVQWPDDLVVLLVLCQVQQWWWKWFDDPDDIFIDIWGWHADPVRQKIKTKFFCPRVVVVVQPDKTKMKTKDWDWKFKFCQVLQVDPDDHIDMFTKIKMWIFIKHFDDLVCVLVRVQVSQCSVQVVVPPPDGDDCVPPDPPPVVVVSVRMTMMMGRTDDMTMGGGQCPVDDLSRLLSRLVVQCPDDGIPPSPVSSVSSNVD

InterPro domains:
  IPR007396 Transcriptional regulator PAI 2-type [PF04299] (1-161)
  IPR007396 Transcriptional regulator PAI 2-type [PIRSF010372] (5-189)
  IPR007396 Transcriptional regulator PAI 2-type [PTHR35802] (1-189)
  IPR012349 FMN-binding split barrel [G3DSA:2.30.110.10] (2-203)

pLDDT: mean 97.2, std 2.3, range [83.69, 98.88]